Protein AF-A0A8H7FDC6-F1 (afdb_monomer_lite)

Radius of gyration: 37.86 Å; chains: 1; bounding box: 112×83×99 Å

Sequence (388 aa):
MSVPLLRQLASNRLQCSSSAICRARRWFVAQAATAVTDVPDVKPVTKKPRTRKSKTGEEKPKKVSKSKKLAQDTPRANPLEEAKATKYLEWVKETGAGPLNPDDLERYRPKHVPHNVDSEHYAKEYDKLVNKLCRSWLREQLWDFNVMFDYDPRPFHTKHQLAEFIVERRWNWPRLKDVERAKRERTEISERDGAELLQMSQDYNVHINVTREPLSLRVEGLLPSLKALAEHISAVKKSIVEDIIKVPGGQPVNGDLIQPISRLSGAHVENTTADGVGTEASRTTMLSYLPTSNDSHVTAALAPPKYSLYPFLSPRPLPWTMKTGGAFRIRRVAEWLGVDNQEDTLATGGLAEGKGKIIGIDKQERDLRESLFDKLPPLQGSRTVMAS

pLDDT: mean 72.57, std 21.14, range [32.41, 98.31]

Structure (mmCIF, N/CA/C/O backbone):
data_AF-A0A8H7FDC6-F1
#
_entry.id   AF-A0A8H7FDC6-F1
#
loop_
_atom_site.group_PDB
_atom_site.id
_atom_site.type_symbol
_atom_site.label_atom_id
_atom_site.label_alt_id
_atom_site.label_comp_id
_atom_site.label_asym_id
_atom_site.label_entity_id
_atom_site.label_seq_id
_atom_site.pdbx_PDB_ins_code
_atom_site.Cartn_x
_atom_site.Cartn_y
_atom_site.Cartn_z
_atom_site.occupancy
_atom_site.B_iso_or_equiv
_atom_site.auth_seq_id
_atom_site.auth_comp_id
_atom_site.auth_asym_id
_atom_site.auth_atom_id
_atom_site.pdbx_PDB_model_num
ATOM 1 N N . MET A 1 1 ? 66.063 -44.183 -14.270 1.00 38.62 1 MET A N 1
ATOM 2 C CA . MET A 1 1 ? 64.907 -44.851 -13.639 1.00 38.62 1 MET A CA 1
ATOM 3 C C . MET A 1 1 ? 63.675 -43.962 -13.873 1.00 38.62 1 MET A C 1
ATOM 5 O O . MET A 1 1 ? 63.363 -43.158 -13.017 1.00 38.62 1 MET A O 1
ATOM 9 N N . SER A 1 2 ? 63.143 -43.737 -15.080 1.00 36.41 2 SER A N 1
ATOM 10 C CA . SER A 1 2 ? 62.419 -44.609 -16.030 1.00 36.41 2 SER A CA 1
ATOM 11 C C . SER A 1 2 ? 61.157 -45.279 -15.467 1.00 36.41 2 SER A C 1
ATOM 13 O O . SER A 1 2 ? 61.261 -46.427 -15.060 1.00 36.41 2 SER A O 1
ATOM 15 N N . VAL A 1 3 ? 60.003 -44.589 -15.526 1.00 36.97 3 VAL A N 1
ATOM 16 C CA . VAL A 1 3 ? 58.685 -45.101 -15.993 1.00 36.97 3 VAL A CA 1
ATOM 17 C C . VAL A 1 3 ? 57.818 -43.898 -16.468 1.00 36.97 3 VAL A C 1
ATOM 19 O O . VAL A 1 3 ? 57.737 -42.915 -15.734 1.00 36.97 3 VAL A O 1
ATOM 22 N N . PRO A 1 4 ? 57.200 -43.934 -17.670 1.00 61.47 4 PRO A N 1
ATOM 23 C CA . PRO A 1 4 ? 56.242 -42.942 -18.198 1.00 61.47 4 PRO A CA 1
ATOM 24 C C . PRO A 1 4 ? 54.779 -43.451 -18.138 1.00 61.47 4 PRO A C 1
ATOM 26 O O . PRO A 1 4 ? 54.593 -44.615 -17.816 1.00 61.47 4 PRO A O 1
ATOM 29 N N . LEU A 1 5 ? 53.777 -42.606 -18.461 1.00 46.41 5 LEU A N 1
ATOM 30 C CA . LEU A 1 5 ? 52.367 -42.851 -18.914 1.00 46.41 5 LEU A CA 1
ATOM 31 C C . LEU A 1 5 ? 51.560 -41.561 -18.570 1.00 46.41 5 LEU A C 1
ATOM 33 O O . LEU A 1 5 ? 51.836 -40.955 -17.546 1.00 46.41 5 LEU A O 1
ATOM 37 N N . LEU A 1 6 ? 50.583 -41.008 -19.302 1.00 46.00 6 LEU A N 1
ATOM 38 C CA . LEU A 1 6 ? 49.748 -41.443 -20.422 1.00 46.00 6 LEU A CA 1
ATOM 39 C C . LEU A 1 6 ? 49.103 -40.186 -21.066 1.00 46.00 6 LEU A C 1
ATOM 41 O O . LEU A 1 6 ? 48.740 -39.238 -20.373 1.00 46.00 6 LEU A O 1
ATOM 45 N N . ARG A 1 7 ? 48.961 -40.194 -22.396 1.00 42.12 7 ARG A N 1
ATOM 46 C CA . ARG A 1 7 ? 48.176 -39.247 -23.213 1.00 42.12 7 ARG A CA 1
ATOM 47 C C . ARG A 1 7 ? 46.676 -39.605 -23.195 1.00 42.12 7 ARG A C 1
ATOM 49 O O . ARG A 1 7 ? 46.334 -40.745 -22.925 1.00 42.12 7 ARG A O 1
ATOM 56 N N . GLN A 1 8 ? 45.875 -38.658 -23.704 1.00 38.44 8 GLN A N 1
ATOM 57 C CA . GLN A 1 8 ? 44.521 -38.760 -24.294 1.00 38.44 8 GLN A CA 1
ATOM 58 C C . GLN A 1 8 ? 43.330 -38.422 -23.389 1.00 38.44 8 GLN A C 1
ATOM 60 O O . GLN A 1 8 ? 42.889 -39.225 -22.579 1.00 38.44 8 GLN A O 1
ATOM 65 N N . LEU A 1 9 ? 42.697 -37.282 -23.689 1.00 45.53 9 LEU A N 1
ATOM 66 C CA . LEU A 1 9 ? 41.245 -37.146 -23.608 1.00 45.53 9 LEU A CA 1
ATOM 67 C C . LEU A 1 9 ? 40.718 -36.644 -24.954 1.00 45.53 9 LEU A C 1
ATOM 69 O O . LEU A 1 9 ? 41.137 -35.609 -25.474 1.00 45.53 9 LEU A O 1
ATOM 73 N N . ALA A 1 10 ? 39.843 -37.464 -25.526 1.00 40.31 10 ALA A N 1
ATOM 74 C CA . ALA A 1 10 ? 39.120 -37.245 -26.761 1.00 40.31 10 ALA A CA 1
ATOM 75 C C . ALA A 1 10 ? 37.947 -36.279 -26.534 1.00 40.31 10 ALA A C 1
ATOM 77 O O . ALA A 1 10 ? 37.246 -36.347 -25.526 1.00 40.31 10 ALA A O 1
ATOM 78 N N . SER A 1 11 ? 37.730 -35.394 -27.505 1.00 41.75 11 SER A N 1
ATOM 79 C CA . SER A 1 11 ? 36.572 -34.508 -27.586 1.00 41.75 11 SER A CA 1
ATOM 80 C C . SER A 1 11 ? 35.411 -35.261 -28.242 1.00 41.75 11 SER A C 1
ATOM 82 O O . SER A 1 11 ? 35.425 -35.497 -29.449 1.00 41.75 11 SER A O 1
ATOM 84 N N . ASN A 1 12 ? 34.410 -35.643 -27.448 1.00 43.19 12 ASN A N 1
ATOM 85 C CA . ASN A 1 12 ? 33.144 -36.171 -27.950 1.00 43.19 12 ASN A CA 1
ATOM 86 C C . ASN A 1 12 ? 32.186 -35.010 -28.246 1.00 43.19 12 ASN A C 1
ATOM 88 O O . ASN A 1 12 ? 31.601 -34.415 -27.342 1.00 43.19 12 ASN A O 1
ATOM 92 N N . ARG A 1 13 ? 32.016 -34.708 -29.538 1.00 39.41 13 ARG A N 1
ATOM 93 C CA . ARG A 1 13 ? 30.858 -33.977 -30.062 1.00 39.41 13 ARG A CA 1
ATOM 94 C C . ARG A 1 13 ? 29.676 -34.942 -30.125 1.00 39.41 13 ARG A C 1
ATOM 96 O O . ARG A 1 13 ? 29.732 -35.909 -30.879 1.00 39.41 13 ARG A O 1
ATOM 103 N N . LEU A 1 14 ? 28.606 -34.655 -29.389 1.00 44.34 14 LEU A N 1
ATOM 104 C CA . LEU A 1 14 ? 27.306 -35.292 -29.593 1.00 44.34 14 LEU A CA 1
ATOM 105 C C . LEU A 1 14 ? 26.378 -34.332 -30.338 1.00 44.34 14 LEU A C 1
ATOM 107 O O . LEU A 1 14 ? 26.116 -33.212 -29.903 1.00 44.34 14 LEU A O 1
ATOM 111 N N . GLN A 1 15 ? 25.921 -34.806 -31.492 1.00 41.25 15 GLN A N 1
ATOM 112 C CA . GLN A 1 15 ? 24.782 -34.302 -32.242 1.00 41.25 15 GLN A CA 1
ATOM 113 C C . GLN A 1 15 ? 23.492 -34.841 -31.597 1.00 41.25 15 GLN A C 1
ATOM 115 O O . GLN A 1 15 ? 23.377 -36.045 -31.401 1.00 41.25 15 GLN A O 1
ATOM 120 N N . CYS A 1 16 ? 22.509 -33.976 -31.354 1.00 35.16 16 CYS A N 1
ATOM 121 C CA . CYS A 1 16 ? 21.082 -34.325 -31.266 1.00 35.16 16 CYS A CA 1
ATOM 122 C C . CYS A 1 16 ? 20.379 -33.343 -32.213 1.00 35.16 16 CYS A C 1
ATOM 124 O O . CYS A 1 16 ? 20.406 -32.140 -31.977 1.00 35.16 16 CYS A O 1
ATOM 126 N N . SER A 1 17 ? 20.026 -33.706 -33.446 1.00 41.81 17 SER A N 1
ATOM 127 C CA . SER A 1 17 ? 18.893 -34.536 -33.886 1.00 41.81 17 SER A CA 1
ATOM 128 C C . SER A 1 17 ? 17.527 -34.084 -33.348 1.00 41.81 17 SER A C 1
ATOM 130 O O . SER A 1 17 ? 17.110 -34.458 -32.259 1.00 41.81 17 SER A O 1
ATOM 132 N N . SER A 1 18 ? 16.848 -33.304 -34.195 1.00 40.12 18 SER A N 1
ATOM 133 C CA . SER A 1 18 ? 15.428 -33.408 -34.565 1.00 40.12 18 SER A CA 1
ATOM 134 C C . SER A 1 18 ? 14.372 -33.585 -33.467 1.00 40.12 18 SER A C 1
ATOM 136 O O . SER A 1 18 ? 14.260 -34.642 -32.857 1.00 40.12 18 SER A O 1
ATOM 138 N N . SER A 1 19 ? 13.396 -32.677 -33.441 1.00 42.94 19 SER A N 1
ATOM 139 C CA . SER A 1 19 ? 12.055 -33.025 -33.944 1.00 42.94 19 SER A CA 1
ATOM 140 C C . SER A 1 19 ? 11.129 -31.810 -34.008 1.00 42.94 19 SER A C 1
ATOM 142 O O . SER A 1 19 ? 10.933 -31.067 -33.051 1.00 42.94 19 SER A O 1
ATOM 144 N N . ALA A 1 20 ? 10.551 -31.629 -35.191 1.00 43.03 20 ALA A N 1
ATOM 145 C CA . ALA A 1 20 ? 9.378 -30.813 -35.421 1.00 43.03 20 ALA A CA 1
ATOM 146 C C . ALA A 1 20 ? 8.148 -31.508 -34.816 1.00 43.03 20 ALA A C 1
ATOM 148 O O . ALA A 1 20 ? 7.934 -32.691 -35.075 1.00 43.03 20 ALA A O 1
ATOM 149 N N . ILE A 1 21 ? 7.311 -30.771 -34.080 1.00 46.88 21 ILE A N 1
ATOM 150 C CA . ILE A 1 21 ? 5.932 -31.177 -33.777 1.00 46.88 21 ILE A CA 1
ATOM 151 C C . ILE A 1 21 ? 4.982 -30.011 -34.060 1.00 46.88 21 ILE A C 1
ATOM 153 O O . ILE A 1 21 ? 5.269 -28.836 -33.842 1.00 46.88 21 ILE A O 1
ATOM 157 N N . CYS A 1 22 ? 3.858 -30.403 -34.643 1.00 38.50 22 CYS A N 1
ATOM 158 C CA . CYS A 1 22 ? 2.869 -29.624 -35.349 1.00 38.50 22 CYS A CA 1
ATOM 159 C C . CYS A 1 22 ? 1.991 -28.702 -34.486 1.00 38.50 22 CYS A C 1
ATOM 161 O O . CYS A 1 22 ? 1.610 -29.009 -33.364 1.00 38.50 22 CYS A O 1
ATOM 163 N N . ARG A 1 23 ? 1.583 -27.610 -35.143 1.00 42.88 23 ARG A N 1
ATOM 164 C CA . ARG A 1 23 ? 0.266 -26.943 -35.151 1.00 42.88 23 ARG A CA 1
ATOM 165 C C . ARG A 1 23 ? -0.819 -27.492 -34.203 1.00 42.88 23 ARG A C 1
ATOM 167 O O . ARG A 1 23 ? -1.322 -28.586 -34.420 1.00 42.88 23 ARG A O 1
ATOM 174 N N . ALA A 1 24 ? -1.385 -26.597 -33.389 1.00 39.34 24 ALA A N 1
ATOM 175 C CA . ALA A 1 24 ? -2.839 -26.487 -33.221 1.00 39.34 24 ALA A CA 1
ATOM 176 C C . ALA A 1 24 ? -3.232 -25.068 -32.764 1.00 39.34 24 ALA A C 1
ATOM 178 O O . ALA A 1 24 ? -3.108 -24.705 -31.597 1.00 39.34 24 ALA A O 1
ATOM 179 N N . ARG A 1 25 ? -3.731 -24.254 -33.703 1.00 41.62 25 ARG A N 1
ATOM 180 C CA . ARG A 1 25 ? -4.499 -23.036 -33.406 1.00 41.62 25 ARG A CA 1
ATOM 181 C C . ARG A 1 25 ? -5.902 -23.471 -32.978 1.00 41.62 25 ARG A C 1
ATOM 183 O O . ARG A 1 25 ? -6.643 -23.982 -33.812 1.00 41.62 25 ARG A O 1
ATOM 190 N N . ARG A 1 26 ? -6.285 -23.254 -31.718 1.00 41.09 26 ARG A N 1
ATOM 191 C CA . ARG A 1 26 ? -7.684 -23.364 -31.277 1.00 41.09 26 ARG A CA 1
ATOM 192 C C . ARG A 1 26 ? -8.305 -21.974 -31.203 1.00 41.09 26 ARG A C 1
ATOM 194 O O . ARG A 1 26 ? -7.875 -21.132 -30.423 1.00 41.09 26 ARG A O 1
ATOM 201 N N . TRP A 1 27 ? -9.298 -21.758 -32.056 1.00 38.66 27 TRP A N 1
ATOM 202 C CA . TRP A 1 27 ? -10.245 -20.656 -31.980 1.00 38.66 27 TRP A CA 1
ATOM 203 C C . TRP A 1 27 ? -11.218 -20.940 -30.832 1.00 38.66 27 TRP A C 1
ATOM 205 O O . TRP A 1 27 ? -11.807 -22.018 -30.794 1.00 38.66 27 TRP A O 1
ATOM 215 N N . PHE A 1 28 ? -11.401 -19.991 -29.914 1.00 41.31 28 PHE A N 1
ATOM 216 C CA . PHE A 1 28 ? -12.545 -20.002 -29.005 1.00 41.31 28 PHE A CA 1
ATOM 217 C C . PHE A 1 28 ? -13.664 -19.173 -29.634 1.00 41.31 28 PHE A C 1
ATOM 219 O O . PHE A 1 28 ? -13.563 -17.954 -29.755 1.00 41.31 28 PHE A O 1
ATOM 226 N N . VAL A 1 29 ? -14.714 -19.871 -30.061 1.00 40.78 29 VAL A N 1
ATOM 227 C CA . VAL A 1 29 ? -16.015 -19.299 -30.403 1.00 40.78 29 VAL A CA 1
ATOM 228 C C . VAL A 1 29 ? -16.818 -19.192 -29.110 1.00 40.78 29 VAL A C 1
ATOM 230 O O . VAL A 1 29 ? -16.935 -20.159 -28.360 1.00 40.78 29 VAL A O 1
ATOM 233 N N . ALA A 1 30 ? -17.342 -17.998 -28.850 1.00 38.94 30 ALA A N 1
ATOM 234 C CA . ALA A 1 30 ? -18.272 -17.722 -27.770 1.00 38.94 30 ALA A CA 1
ATOM 235 C C . ALA A 1 30 ? -19.605 -18.447 -28.011 1.00 38.94 30 ALA A C 1
ATOM 237 O O . ALA A 1 30 ? -20.181 -18.340 -29.093 1.00 38.94 30 ALA A O 1
ATOM 238 N N . GLN A 1 31 ? -20.125 -19.127 -26.990 1.00 40.34 31 GLN A N 1
ATOM 239 C CA . GLN A 1 31 ? -21.550 -19.430 -26.892 1.00 40.34 31 GLN A CA 1
ATOM 240 C C . GLN A 1 31 ? -22.100 -18.748 -25.645 1.00 40.34 31 GLN A C 1
ATOM 242 O O . GLN A 1 31 ? -21.726 -19.065 -24.518 1.00 40.34 31 GLN A O 1
ATOM 247 N N . ALA A 1 32 ? -22.967 -17.769 -25.888 1.00 36.41 32 ALA A N 1
ATOM 248 C CA . ALA A 1 32 ? -23.872 -17.206 -24.908 1.00 36.41 32 ALA A CA 1
ATOM 249 C C . ALA A 1 32 ? -25.066 -18.160 -24.772 1.00 36.41 32 ALA A C 1
ATOM 251 O O . ALA A 1 32 ? -25.730 -18.453 -25.765 1.00 36.41 32 ALA A O 1
ATOM 252 N N . ALA A 1 33 ? -25.333 -18.636 -23.558 1.00 40.81 33 ALA A N 1
ATOM 253 C CA . ALA A 1 33 ? -26.567 -19.329 -23.223 1.00 40.81 33 ALA A CA 1
ATOM 254 C C . ALA A 1 33 ? -27.454 -18.371 -22.422 1.00 40.81 33 ALA A C 1
ATOM 256 O O . ALA A 1 33 ? -27.129 -17.967 -21.307 1.00 40.81 33 ALA A O 1
ATOM 257 N N . THR A 1 34 ? -28.563 -17.981 -23.039 1.00 36.47 34 THR A N 1
ATOM 258 C CA . THR A 1 34 ? -29.693 -17.288 -22.425 1.00 36.47 34 THR A CA 1
ATOM 259 C C . THR A 1 34 ? -30.493 -18.276 -21.585 1.00 36.47 34 THR A C 1
ATOM 261 O O . THR A 1 34 ? -31.054 -19.222 -22.134 1.00 36.47 34 THR A O 1
ATOM 264 N N . ALA A 1 35 ? -30.575 -18.046 -20.276 1.00 39.62 35 ALA A N 1
ATOM 265 C CA . ALA A 1 35 ? -31.561 -18.684 -19.413 1.00 39.62 35 ALA A CA 1
ATOM 266 C C . ALA A 1 35 ? -32.671 -17.670 -19.112 1.00 39.62 35 ALA A C 1
ATOM 268 O O . ALA A 1 35 ? -32.457 -16.665 -18.435 1.00 39.62 35 ALA A O 1
ATOM 269 N N . VAL A 1 36 ? -33.832 -17.940 -19.702 1.00 39.50 36 VAL A N 1
ATOM 270 C CA . VAL A 1 36 ? -35.121 -17.300 -19.451 1.00 39.50 36 VAL A CA 1
ATOM 271 C C . VAL A 1 36 ? -35.717 -17.957 -18.209 1.00 39.50 36 VAL A C 1
ATOM 273 O O . VAL A 1 36 ? -35.846 -19.178 -18.169 1.00 39.50 36 VAL A O 1
ATOM 276 N N . THR A 1 37 ? -36.091 -17.162 -17.212 1.00 45.50 37 THR A N 1
ATOM 277 C CA . THR A 1 37 ? -37.005 -17.587 -16.146 1.00 45.50 37 THR A CA 1
ATOM 278 C C . THR A 1 37 ? -38.062 -16.510 -15.961 1.00 45.50 37 THR A C 1
ATOM 280 O O . THR A 1 37 ? -37.760 -15.408 -15.503 1.00 45.50 37 THR A O 1
ATOM 283 N N . ASP A 1 38 ? -39.282 -16.859 -16.359 1.00 41.47 38 ASP A N 1
ATOM 284 C CA . ASP A 1 38 ? -40.526 -16.125 -16.156 1.00 41.47 38 ASP A CA 1
ATOM 285 C C . ASP A 1 38 ? -40.935 -16.123 -14.676 1.00 41.47 38 ASP A C 1
ATOM 287 O O . ASP A 1 38 ? -41.024 -17.187 -14.064 1.00 41.47 38 ASP A O 1
ATOM 291 N N . VAL A 1 39 ? -41.256 -14.948 -14.123 1.00 48.75 39 VAL A N 1
ATOM 292 C CA . VAL A 1 39 ? -42.071 -14.777 -12.900 1.00 48.75 39 VAL A CA 1
ATOM 293 C C . VAL A 1 39 ? -42.899 -13.482 -13.044 1.00 48.75 39 VAL A C 1
ATOM 295 O O . VAL A 1 39 ? -42.366 -12.490 -13.549 1.00 48.75 39 VAL A O 1
ATOM 298 N N . PRO A 1 40 ? -44.194 -13.468 -12.655 1.00 56.22 40 PRO A N 1
ATOM 299 C CA . PRO A 1 40 ? -45.147 -12.452 -13.097 1.00 56.22 40 PRO A CA 1
ATOM 300 C C . PRO A 1 40 ? -45.202 -11.153 -12.272 1.00 56.22 40 PRO A C 1
ATOM 302 O O . PRO A 1 40 ? -45.077 -11.130 -11.051 1.00 56.22 40 PRO A O 1
ATOM 305 N N . ASP A 1 41 ? -45.456 -10.093 -13.042 1.00 41.56 41 ASP A N 1
ATOM 306 C CA . ASP A 1 41 ? -46.206 -8.844 -12.836 1.00 41.56 41 ASP A CA 1
ATOM 307 C C . ASP A 1 41 ? -46.787 -8.528 -11.436 1.00 41.56 41 ASP A C 1
ATOM 309 O O . ASP A 1 41 ? -47.818 -9.064 -11.035 1.00 41.56 41 ASP A O 1
ATOM 313 N N . VAL A 1 42 ? -46.202 -7.525 -10.763 1.00 46.41 42 VAL A N 1
ATOM 314 C CA . VAL A 1 42 ? -46.899 -6.651 -9.800 1.00 46.41 42 VAL A CA 1
ATOM 315 C C . VAL A 1 42 ? -46.401 -5.208 -9.977 1.00 46.41 42 VAL A C 1
ATOM 317 O O . VAL A 1 42 ? -45.261 -4.873 -9.658 1.00 46.41 42 VAL A O 1
ATOM 320 N N . LYS A 1 43 ? -47.278 -4.329 -10.475 1.00 54.69 43 LYS A N 1
ATOM 321 C CA . LYS A 1 43 ? -47.096 -2.863 -10.502 1.00 54.69 43 LYS A CA 1
ATOM 322 C C . LYS A 1 43 ? -47.318 -2.278 -9.099 1.00 54.69 43 LYS A C 1
ATOM 324 O O . LYS A 1 43 ? -48.208 -2.740 -8.388 1.00 54.69 43 LYS A O 1
ATOM 329 N N . PRO A 1 44 ? -46.651 -1.160 -8.755 1.00 53.25 44 PRO A N 1
ATOM 330 C CA . PRO A 1 44 ? -47.452 0.060 -8.716 1.00 53.25 44 PRO A CA 1
ATOM 331 C C . PRO A 1 44 ? -46.778 1.309 -9.297 1.00 53.25 44 PRO A C 1
ATOM 333 O O . PRO A 1 44 ? -45.574 1.547 -9.248 1.00 53.25 44 PRO A O 1
ATOM 336 N N . VAL A 1 45 ? -47.668 2.131 -9.838 1.00 51.66 45 VAL A N 1
ATOM 337 C CA . VAL A 1 45 ? -47.495 3.469 -10.389 1.00 51.66 45 VAL A CA 1
ATOM 338 C C . VAL A 1 45 ? -47.089 4.456 -9.294 1.00 51.66 45 VAL A C 1
ATOM 340 O O . VAL A 1 45 ? -47.865 4.680 -8.376 1.00 51.66 45 VAL A O 1
ATOM 343 N N . THR A 1 46 ? -45.970 5.165 -9.462 1.00 45.91 46 THR A N 1
ATOM 344 C CA . THR A 1 46 ? -45.867 6.579 -9.056 1.00 45.91 46 THR A CA 1
ATOM 345 C C . THR A 1 46 ? -44.973 7.347 -10.032 1.00 45.91 46 THR A C 1
ATOM 347 O O . THR A 1 46 ? -43.798 7.057 -10.236 1.00 45.91 46 THR A O 1
ATOM 350 N N . LYS A 1 47 ? -45.580 8.335 -10.693 1.00 52.22 47 LYS A N 1
ATOM 351 C CA . LYS A 1 47 ? -44.937 9.277 -11.611 1.00 52.22 47 LYS A CA 1
ATOM 352 C C . LYS A 1 47 ? -44.288 10.395 -10.790 1.00 52.22 47 LYS A C 1
ATOM 354 O O . LYS A 1 47 ? -44.971 11.009 -9.974 1.00 52.22 47 LYS A O 1
ATOM 359 N N . LYS A 1 48 ? -43.023 10.733 -11.066 1.00 46.66 48 LYS A N 1
ATOM 360 C CA . LYS A 1 48 ? -42.445 12.047 -10.731 1.00 46.66 48 LYS A CA 1
ATOM 361 C C . LYS A 1 48 ? -41.693 12.646 -11.929 1.00 46.66 48 LYS A C 1
ATOM 363 O O . LYS A 1 48 ? -41.123 11.901 -12.728 1.00 46.66 48 LYS A O 1
ATOM 368 N N . PRO A 1 49 ? -41.751 13.979 -12.097 1.00 49.44 49 PRO A N 1
ATOM 369 C CA . PRO A 1 49 ? -41.404 14.660 -13.337 1.00 49.44 49 PRO A CA 1
ATOM 370 C C . PRO A 1 49 ? -39.893 14.853 -13.483 1.00 49.44 49 PRO A C 1
ATOM 372 O O . PRO A 1 49 ? -39.197 15.277 -12.564 1.00 49.44 49 PRO A O 1
ATOM 375 N N . ARG A 1 50 ? -39.395 14.577 -14.688 1.00 41.84 50 ARG A N 1
ATOM 376 C CA . ARG A 1 50 ? -38.007 14.803 -15.087 1.00 41.84 50 ARG A CA 1
ATOM 377 C C . ARG A 1 50 ? -37.827 16.289 -15.407 1.00 41.84 50 ARG A C 1
ATOM 379 O O . ARG A 1 50 ? -38.274 16.767 -16.449 1.00 41.84 50 ARG A O 1
ATOM 386 N N . THR A 1 51 ? -37.189 17.021 -14.503 1.00 44.00 51 THR A N 1
ATOM 387 C CA . THR A 1 51 ? -36.779 18.413 -14.694 1.00 44.00 51 THR A CA 1
ATOM 388 C C . THR A 1 51 ? -35.723 18.507 -15.798 1.00 44.00 51 THR A C 1
ATOM 390 O O . THR A 1 51 ? -34.643 17.919 -15.733 1.00 44.00 51 THR A O 1
ATOM 393 N N . ARG A 1 52 ? -36.067 19.247 -16.857 1.00 50.34 52 ARG A N 1
ATOM 394 C CA . ARG A 1 52 ? -35.159 19.684 -17.922 1.00 50.34 52 ARG A CA 1
ATOM 395 C C . ARG A 1 52 ? -34.113 20.621 -17.317 1.00 50.34 52 ARG A C 1
ATOM 397 O O . ARG A 1 52 ? -34.458 21.726 -16.911 1.00 50.34 52 ARG A O 1
ATOM 404 N N . LYS A 1 53 ? -32.844 20.208 -17.291 1.00 49.16 53 LYS A N 1
ATOM 405 C CA . LYS A 1 53 ? -31.727 21.128 -17.054 1.00 49.16 53 LYS A CA 1
ATOM 406 C C . LYS A 1 53 ? -31.330 21.756 -18.389 1.00 49.16 53 LYS A C 1
ATOM 408 O O . LYS A 1 53 ? -30.905 21.070 -19.318 1.00 49.16 53 LYS A O 1
ATOM 413 N N . SER A 1 54 ? -31.573 23.056 -18.463 1.00 44.97 54 SER A N 1
ATOM 414 C CA . SER A 1 54 ? -31.173 23.994 -19.501 1.00 44.97 54 SER A CA 1
ATOM 415 C C . SER A 1 54 ? -29.674 23.893 -19.778 1.00 44.97 54 SER A C 1
ATOM 417 O O . SER A 1 54 ? -28.840 23.958 -18.879 1.00 44.97 54 SER A O 1
ATOM 419 N N . LYS A 1 55 ? -29.353 23.702 -21.056 1.00 43.72 55 LYS A N 1
ATOM 420 C CA . LYS A 1 55 ? -28.001 23.679 -21.600 1.00 43.72 55 LYS A CA 1
ATOM 421 C C . LYS A 1 55 ? -27.683 25.114 -22.018 1.00 43.72 55 LYS A C 1
ATOM 423 O O . LYS A 1 55 ? -28.155 25.563 -23.059 1.00 43.72 55 LYS A O 1
ATOM 428 N N . THR A 1 56 ? -26.980 25.843 -21.160 1.00 44.47 56 THR A N 1
ATOM 429 C CA . THR A 1 56 ? -26.482 27.190 -21.456 1.00 44.47 56 THR A CA 1
ATOM 430 C C . THR A 1 56 ? -25.406 27.076 -22.530 1.00 44.47 56 THR A C 1
ATOM 432 O O . THR A 1 56 ? -24.532 26.212 -22.453 1.00 44.47 56 THR A O 1
ATOM 435 N N . GLY A 1 57 ? -25.565 27.872 -23.583 1.00 46.31 57 GLY A N 1
ATOM 436 C CA . GLY A 1 57 ? -24.739 27.842 -24.776 1.00 46.31 57 GLY A CA 1
ATOM 437 C C . GLY A 1 57 ? -23.354 28.422 -24.537 1.00 46.31 57 GLY A C 1
ATOM 438 O O . GLY A 1 57 ? -23.205 29.447 -23.883 1.00 46.31 57 GLY A O 1
ATOM 439 N N . GLU A 1 58 ? -22.368 27.773 -25.142 1.00 47.59 58 GLU A N 1
ATOM 440 C CA . GLU A 1 58 ? -21.087 28.381 -25.460 1.00 47.59 58 GLU A CA 1
ATOM 441 C C . GLU A 1 58 ? -20.779 28.017 -26.917 1.00 47.59 58 GLU A C 1
ATOM 443 O O . GLU A 1 58 ? -20.832 26.850 -27.331 1.00 47.59 58 GLU A O 1
ATOM 448 N N . GLU A 1 59 ? -20.626 29.062 -27.721 1.00 45.50 59 GLU A N 1
ATOM 449 C CA . GLU A 1 59 ? -20.570 29.044 -29.174 1.00 45.50 59 GLU A CA 1
ATOM 450 C C . GLU A 1 59 ? -19.330 28.301 -29.682 1.00 45.50 59 GLU A C 1
ATOM 452 O O . GLU A 1 59 ? -18.191 28.659 -29.394 1.00 45.50 59 GLU A O 1
ATOM 457 N N . LYS A 1 60 ? -19.545 27.274 -30.511 1.00 54.06 60 LYS A N 1
ATOM 458 C CA . LYS A 1 60 ? -18.486 26.690 -31.342 1.00 54.06 60 LYS A CA 1
ATOM 459 C C . LYS A 1 60 ? -18.434 27.425 -32.685 1.00 54.06 60 LYS A C 1
ATOM 461 O O . LYS A 1 60 ? -19.463 27.477 -33.365 1.00 54.06 60 LYS A O 1
ATOM 466 N N . PRO A 1 61 ? -17.267 27.925 -33.131 1.00 53.22 61 PRO A N 1
ATOM 467 C CA . PRO A 1 61 ? -17.151 28.552 -34.439 1.00 53.22 61 PRO A CA 1
ATOM 468 C C . PRO A 1 61 ? -17.332 27.525 -35.568 1.00 53.22 61 PRO A C 1
ATOM 470 O O . PRO A 1 61 ? -16.764 26.429 -35.567 1.00 53.22 61 PRO A O 1
ATOM 473 N N . LYS A 1 62 ? -18.168 27.913 -36.536 1.00 49.12 62 LYS A N 1
ATOM 474 C CA . LYS A 1 62 ? -18.527 27.178 -37.754 1.00 49.12 62 LYS A CA 1
ATOM 475 C C . LYS A 1 62 ? -17.281 26.841 -38.581 1.00 49.12 62 LYS A C 1
ATOM 477 O O . LYS A 1 62 ? -16.570 27.723 -39.054 1.00 49.12 62 LYS A O 1
ATOM 482 N N . LYS A 1 63 ? -17.066 25.545 -38.812 1.00 51.81 63 LYS A N 1
ATOM 483 C CA . LYS A 1 63 ? -16.034 25.006 -39.704 1.00 51.81 63 LYS A CA 1
ATOM 484 C C . LYS A 1 63 ? -16.497 25.190 -41.155 1.00 51.81 63 LYS A C 1
ATOM 486 O O . LYS A 1 63 ? -17.371 24.468 -41.627 1.00 51.81 63 LYS A O 1
ATOM 491 N N . VAL A 1 64 ? -15.944 26.194 -41.833 1.00 52.91 64 VAL A N 1
ATOM 492 C CA . VAL A 1 64 ? -16.199 26.486 -43.250 1.00 52.91 64 VAL A CA 1
ATOM 493 C C . VAL A 1 64 ? -15.622 25.363 -44.111 1.00 52.91 64 VAL A C 1
ATOM 495 O O . VAL A 1 64 ? -14.415 25.131 -44.146 1.00 52.91 64 VAL A O 1
ATOM 498 N N . SER A 1 65 ? -16.511 24.662 -44.807 1.00 56.78 65 SER A N 1
ATOM 499 C CA . SER A 1 65 ? -16.217 23.703 -45.865 1.00 56.78 65 SER A CA 1
ATOM 500 C C . SER A 1 65 ? -15.640 24.429 -47.083 1.00 56.78 65 SER A C 1
ATOM 502 O O . SER A 1 65 ? -16.365 25.145 -47.776 1.00 56.78 65 SER A O 1
ATOM 504 N N . LYS A 1 66 ? -14.346 24.243 -47.364 1.00 54.38 66 LYS A N 1
ATOM 50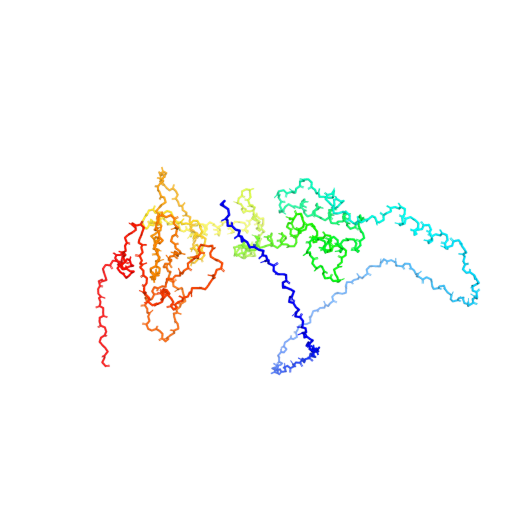5 C CA . LYS A 1 66 ? -13.696 24.781 -48.566 1.00 54.38 66 LYS A CA 1
ATOM 506 C C . LYS A 1 66 ? -13.492 23.675 -49.605 1.00 54.38 66 LYS A C 1
ATOM 508 O O . LYS A 1 66 ? -12.622 22.824 -49.479 1.00 54.38 66 LYS A O 1
ATOM 513 N N . SER A 1 67 ? -14.397 23.697 -50.580 1.00 47.94 67 SER A N 1
ATOM 514 C CA . SER A 1 67 ? -14.239 23.381 -52.006 1.00 47.94 67 SER A CA 1
ATOM 515 C C . SER A 1 67 ? -13.055 22.509 -52.456 1.00 47.94 67 SER A C 1
ATOM 517 O O . SER A 1 67 ? -11.913 22.955 -52.560 1.00 47.94 67 SER A O 1
ATOM 519 N N . LYS A 1 68 ? -13.438 21.313 -52.902 1.00 56.94 68 LYS A N 1
ATOM 520 C CA . LYS A 1 68 ? -12.916 20.525 -54.027 1.00 56.94 68 LYS A CA 1
ATOM 521 C C . LYS A 1 68 ? -12.336 21.416 -55.158 1.00 56.94 68 LYS A C 1
ATOM 523 O O . LYS A 1 68 ? -13.086 22.130 -55.817 1.00 56.94 68 LYS A O 1
ATOM 528 N N . LYS A 1 69 ? -11.022 21.343 -55.397 1.00 49.34 69 LYS A N 1
ATOM 529 C CA . LYS A 1 69 ? -10.327 21.746 -56.640 1.00 49.34 69 LYS A CA 1
ATOM 530 C C . LYS A 1 69 ? -9.424 20.569 -57.018 1.00 49.34 69 LYS A C 1
ATOM 532 O O . LYS A 1 69 ? -8.614 20.148 -56.205 1.00 49.34 69 LYS A O 1
ATOM 537 N N . LEU A 1 70 ? -9.871 19.794 -58.001 1.00 51.41 70 LEU A N 1
ATOM 538 C CA . LEU A 1 70 ? -9.317 19.718 -59.357 1.00 51.41 70 LEU A CA 1
ATOM 539 C C . LEU A 1 70 ? -7.890 19.167 -59.390 1.00 51.41 70 LEU A C 1
ATOM 541 O O . LEU A 1 70 ? -6.951 19.800 -58.921 1.00 51.41 70 LEU A O 1
ATOM 545 N N . ALA A 1 71 ? -7.793 17.981 -59.988 1.00 55.75 71 ALA A N 1
ATOM 546 C CA . ALA A 1 71 ? -6.570 17.346 -60.424 1.00 55.75 71 ALA A CA 1
ATOM 547 C C . ALA A 1 71 ? -5.701 18.338 -61.207 1.00 55.75 71 ALA A C 1
ATOM 549 O O . ALA A 1 71 ? -6.120 18.871 -62.235 1.00 55.75 71 ALA A O 1
ATOM 550 N N . GLN A 1 72 ? -4.493 18.556 -60.706 1.00 45.94 72 GLN A N 1
ATOM 551 C CA . GLN A 1 72 ? -3.364 19.015 -61.490 1.00 45.94 72 GLN A CA 1
ATOM 552 C C . GLN A 1 72 ? -2.223 18.043 -61.222 1.00 45.94 72 GLN A C 1
ATOM 554 O O . GLN A 1 72 ? -1.818 17.849 -60.077 1.00 45.94 72 GLN A O 1
ATOM 559 N N . ASP A 1 73 ? -1.781 17.416 -62.306 1.00 59.28 73 ASP A N 1
ATOM 560 C CA . ASP A 1 73 ? -0.455 16.844 -62.493 1.00 59.28 73 ASP A CA 1
ATOM 561 C C . ASP A 1 73 ? 0.596 17.622 -61.688 1.00 59.28 73 ASP A C 1
ATOM 563 O O . ASP A 1 73 ? 0.852 18.797 -61.966 1.00 59.28 73 ASP A O 1
ATOM 567 N N . THR A 1 74 ? 1.207 16.983 -60.689 1.00 52.38 74 THR A N 1
ATOM 568 C CA . THR A 1 74 ? 2.431 17.500 -60.070 1.00 52.38 74 THR A CA 1
ATOM 569 C C . THR A 1 74 ? 3.640 16.805 -60.685 1.00 52.38 74 THR A C 1
ATOM 571 O O . THR A 1 74 ? 3.822 15.603 -60.474 1.00 52.38 74 THR A O 1
ATOM 574 N N . PRO A 1 75 ? 4.483 17.547 -61.417 1.00 56.91 75 PRO A N 1
ATOM 575 C CA . PRO A 1 75 ? 5.759 17.072 -61.912 1.00 56.91 75 PRO A CA 1
ATOM 576 C C . PRO A 1 75 ? 6.821 17.091 -60.805 1.00 56.91 75 PRO A C 1
ATOM 578 O O . PRO A 1 75 ? 6.845 17.990 -59.971 1.00 56.91 75 PRO A O 1
ATOM 581 N N . ARG A 1 76 ? 7.750 16.134 -60.917 1.00 51.66 76 ARG A N 1
ATOM 582 C CA . ARG A 1 76 ? 9.129 16.123 -60.392 1.00 51.66 76 ARG A CA 1
ATOM 583 C C . ARG A 1 76 ? 9.299 16.242 -58.872 1.00 51.66 76 ARG A C 1
ATOM 585 O O . ARG A 1 76 ? 9.166 17.305 -58.280 1.00 51.66 76 ARG A O 1
ATOM 592 N N . ALA A 1 77 ? 9.745 15.128 -58.289 1.00 54.31 77 ALA A N 1
ATOM 593 C CA . ALA A 1 77 ? 10.439 15.086 -57.009 1.00 54.31 77 ALA A CA 1
ATOM 594 C C . ALA A 1 77 ? 11.455 16.239 -56.918 1.00 54.31 77 ALA A C 1
ATOM 596 O O . ALA A 1 77 ? 12.318 16.385 -57.785 1.00 54.31 77 ALA A O 1
ATOM 597 N N . ASN A 1 78 ? 11.309 17.079 -55.893 1.00 57.56 78 ASN A N 1
ATOM 598 C CA . ASN A 1 78 ? 12.250 18.147 -55.592 1.00 57.56 78 ASN A CA 1
ATOM 599 C C . ASN A 1 78 ? 13.595 17.515 -55.184 1.00 57.56 78 ASN A C 1
ATOM 601 O O . ASN A 1 78 ? 13.650 16.883 -54.127 1.00 57.56 78 ASN A O 1
ATOM 605 N N . PRO A 1 79 ? 14.699 17.750 -55.918 1.00 60.12 79 PRO A N 1
ATOM 606 C CA . PRO A 1 79 ? 16.032 17.244 -55.557 1.00 60.12 79 PRO A CA 1
ATOM 607 C C . PRO A 1 79 ? 16.529 17.744 -54.185 1.00 60.12 79 PRO A C 1
ATOM 609 O O . PRO A 1 79 ? 17.483 17.222 -53.620 1.00 60.12 79 PRO A O 1
ATOM 612 N N . LEU A 1 80 ? 15.879 18.770 -53.621 1.00 57.69 80 LEU A N 1
ATOM 613 C CA . LEU A 1 80 ? 16.173 19.303 -52.289 1.00 57.69 80 LEU A CA 1
ATOM 614 C C . LEU A 1 80 ? 15.604 18.471 -51.127 1.00 57.69 80 LEU A C 1
ATOM 616 O O . LEU A 1 80 ? 16.048 18.659 -49.993 1.00 57.69 80 LEU A O 1
ATOM 620 N N . GLU A 1 81 ? 14.639 17.575 -51.356 1.00 58.81 81 GLU A N 1
ATOM 621 C CA . GLU A 1 81 ? 14.151 16.678 -50.293 1.00 58.81 81 GLU A CA 1
ATOM 622 C C . GLU A 1 81 ? 15.077 15.476 -50.092 1.00 58.81 81 GLU A C 1
ATOM 624 O O . GLU A 1 81 ? 15.312 15.069 -48.952 1.00 58.81 81 GLU A O 1
ATOM 629 N N . GLU A 1 82 ? 15.711 15.001 -51.167 1.00 64.81 82 GLU A N 1
ATOM 630 C CA . GLU A 1 82 ? 16.776 13.996 -51.095 1.00 64.81 82 GLU A CA 1
ATOM 631 C C . GLU A 1 82 ? 17.947 14.501 -50.244 1.00 64.81 82 GLU A C 1
ATOM 633 O O . GLU A 1 82 ? 18.439 13.764 -49.394 1.00 64.81 82 GLU A O 1
ATOM 638 N N . ALA A 1 83 ? 18.293 15.791 -50.342 1.00 72.56 83 ALA A N 1
ATOM 639 C CA . ALA A 1 83 ? 19.334 16.411 -49.520 1.00 72.56 83 ALA A CA 1
ATOM 640 C C . ALA A 1 83 ? 19.002 16.459 -48.015 1.00 72.56 83 ALA A C 1
ATOM 642 O O . ALA A 1 83 ? 19.908 16.502 -47.188 1.00 72.56 83 ALA A O 1
ATOM 643 N N . LYS A 1 84 ? 17.721 16.462 -47.619 1.00 76.50 84 LYS A N 1
ATOM 644 C CA . LYS A 1 84 ? 17.338 16.402 -46.195 1.00 76.50 84 LYS A CA 1
ATOM 645 C C . LYS A 1 84 ? 17.372 14.971 -45.668 1.00 76.50 84 LYS A C 1
ATOM 647 O O . LYS A 1 84 ? 17.796 14.759 -44.534 1.00 76.50 84 LYS A O 1
ATOM 652 N N . ALA A 1 85 ? 16.948 14.007 -46.484 1.00 75.69 85 ALA A N 1
ATOM 653 C CA . ALA A 1 85 ? 16.993 12.591 -46.136 1.00 75.69 85 ALA A CA 1
ATOM 654 C C . ALA A 1 85 ? 18.439 12.078 -46.036 1.00 75.69 85 ALA A C 1
ATOM 656 O O . ALA A 1 85 ? 18.772 11.397 -45.067 1.00 75.69 85 ALA A O 1
ATOM 657 N N . THR A 1 86 ? 19.320 12.460 -46.968 1.00 82.12 86 THR A N 1
ATOM 658 C CA . THR A 1 86 ? 20.751 12.126 -46.895 1.00 82.12 86 THR A CA 1
ATOM 659 C C . THR A 1 86 ? 21.415 12.800 -45.709 1.00 82.12 86 THR A C 1
ATOM 661 O O . THR A 1 86 ? 22.106 12.120 -44.966 1.00 82.12 86 THR A O 1
ATOM 664 N N . LYS A 1 87 ? 21.117 14.076 -45.439 1.00 81.19 87 LYS A N 1
ATOM 665 C CA . LYS A 1 87 ? 21.660 14.792 -44.278 1.00 81.19 87 LYS A CA 1
ATOM 666 C C . LYS A 1 87 ? 21.169 14.225 -42.945 1.00 81.19 87 LYS A C 1
ATOM 668 O O . LYS A 1 87 ? 21.904 14.260 -41.969 1.00 81.19 87 LYS A O 1
ATOM 673 N N . TYR A 1 88 ? 19.958 13.662 -42.890 1.00 73.94 88 TYR A N 1
ATOM 674 C CA . TYR A 1 88 ? 19.485 12.918 -41.719 1.00 73.94 88 TYR A CA 1
ATOM 675 C C . TYR A 1 88 ? 20.183 11.559 -41.582 1.00 73.94 88 TYR A C 1
ATOM 677 O O . TYR A 1 88 ? 20.565 11.192 -40.480 1.00 73.94 88 TYR A O 1
ATOM 685 N N . LEU A 1 89 ? 20.398 10.821 -42.676 1.00 77.44 89 LEU A N 1
ATOM 686 C CA . LEU A 1 89 ? 21.133 9.550 -42.649 1.00 77.44 89 LEU A CA 1
ATOM 687 C C . LEU A 1 89 ? 22.626 9.741 -42.346 1.00 77.44 89 LEU A C 1
ATOM 689 O O . LEU A 1 89 ? 23.203 8.929 -41.629 1.00 77.44 89 LEU A O 1
ATOM 693 N N . GLU A 1 90 ? 23.240 10.805 -42.854 1.00 80.81 90 GLU A N 1
ATOM 694 C CA . GLU A 1 90 ? 24.585 11.254 -42.491 1.00 80.81 90 GLU A CA 1
ATOM 695 C C . GLU A 1 90 ? 24.609 11.697 -41.039 1.00 80.81 90 GLU A C 1
ATOM 697 O O . GLU A 1 90 ? 25.457 11.217 -40.311 1.00 80.81 90 GLU A O 1
ATOM 702 N N . TRP A 1 91 ? 23.617 12.451 -40.558 1.00 76.69 91 TRP A N 1
ATOM 703 C CA . TRP A 1 91 ? 23.495 12.765 -39.134 1.00 76.69 91 TRP A CA 1
ATOM 704 C C . TRP A 1 91 ? 23.337 11.502 -38.276 1.00 76.69 91 TRP A C 1
ATOM 706 O O . TRP A 1 91 ? 23.978 11.405 -37.243 1.00 76.69 91 TRP A O 1
ATOM 716 N N . VAL A 1 92 ? 22.571 10.487 -38.683 1.00 72.19 92 VAL A N 1
ATOM 717 C CA . VAL A 1 92 ? 22.460 9.209 -37.945 1.00 72.19 92 VAL A CA 1
ATOM 718 C C . VAL A 1 92 ? 23.785 8.430 -37.954 1.00 72.19 92 VAL A C 1
ATOM 720 O O . VAL A 1 92 ? 24.133 7.799 -36.953 1.00 72.19 92 VAL A O 1
ATOM 723 N N . LYS A 1 93 ? 24.540 8.493 -39.058 1.00 73.44 93 LYS A N 1
ATOM 724 C CA . LYS A 1 93 ? 25.866 7.865 -39.195 1.00 73.44 93 LYS A CA 1
ATOM 725 C C . LYS A 1 93 ? 26.968 8.628 -38.444 1.00 73.44 93 LYS A C 1
ATOM 727 O O . LYS A 1 93 ? 27.820 7.988 -37.842 1.00 73.44 93 LYS A O 1
ATOM 732 N N . GLU A 1 94 ? 26.937 9.959 -38.453 1.00 68.19 94 GLU A N 1
ATOM 733 C CA . GLU A 1 94 ? 27.918 10.872 -37.844 1.00 68.19 94 GLU A CA 1
ATOM 734 C C . GLU A 1 94 ? 27.670 11.087 -36.354 1.00 68.19 94 GLU A C 1
ATOM 736 O O . GLU A 1 94 ? 28.609 11.067 -35.566 1.00 68.19 94 GLU A O 1
ATOM 741 N N . THR A 1 95 ? 26.409 11.256 -35.947 1.00 59.69 95 THR A N 1
ATOM 742 C CA . THR A 1 95 ? 26.037 11.362 -34.524 1.00 59.69 95 THR A CA 1
ATOM 743 C C . THR A 1 95 ? 26.316 10.052 -33.807 1.00 59.69 95 THR A C 1
ATOM 745 O O . THR A 1 95 ? 26.433 10.044 -32.588 1.00 59.69 95 THR A O 1
ATOM 748 N N . GLY A 1 96 ? 26.435 8.953 -34.559 1.00 48.94 96 GLY A N 1
ATOM 749 C CA . GLY A 1 96 ? 26.545 7.631 -34.000 1.00 48.94 96 GLY A CA 1
ATOM 750 C C . GLY A 1 96 ? 25.299 7.366 -33.173 1.00 48.94 96 GLY A C 1
ATOM 751 O O . GLY A 1 96 ? 25.265 7.602 -31.965 1.00 48.94 96 GLY A O 1
ATOM 752 N N . ALA A 1 97 ? 24.307 6.717 -33.774 1.00 57.28 97 ALA A N 1
ATOM 753 C CA . ALA A 1 97 ? 23.666 5.646 -33.021 1.00 57.28 97 ALA A CA 1
ATOM 754 C C . ALA A 1 97 ? 24.761 4.606 -32.716 1.00 57.28 97 ALA A C 1
ATOM 756 O O . ALA A 1 97 ? 24.858 3.567 -33.364 1.00 57.28 97 ALA A O 1
ATOM 757 N N . GLY A 1 98 ? 25.677 4.965 -31.812 1.00 65.38 98 GLY A N 1
ATOM 758 C CA . GLY A 1 98 ? 26.725 4.103 -31.334 1.00 65.38 98 GLY A CA 1
ATOM 759 C C . GLY A 1 98 ? 26.069 2.859 -30.754 1.00 65.38 98 GLY A C 1
ATOM 760 O O . GLY A 1 98 ? 24.872 2.886 -30.436 1.00 65.38 98 GLY A O 1
ATOM 761 N N . PRO A 1 99 ? 26.824 1.759 -30.637 1.00 73.56 99 PRO A N 1
ATOM 762 C CA . PRO A 1 99 ? 26.328 0.591 -29.928 1.00 73.56 99 PRO A CA 1
ATOM 763 C C . PRO A 1 99 ? 25.701 1.065 -28.616 1.00 73.56 99 PRO A C 1
ATOM 765 O O . PRO A 1 99 ? 26.339 1.819 -27.882 1.00 73.56 99 PRO A O 1
ATOM 768 N N . LEU A 1 100 ? 24.427 0.712 -28.400 1.00 80.94 100 LEU A N 1
ATOM 769 C CA . LEU A 1 100 ? 23.658 1.084 -27.214 1.00 80.94 100 LEU A CA 1
ATOM 770 C C . LEU A 1 100 ? 24.507 0.788 -25.983 1.00 80.94 100 LEU A C 1
ATOM 772 O O . LEU A 1 100 ? 24.673 -0.374 -25.615 1.00 80.94 100 LEU A O 1
ATOM 776 N N . ASN A 1 101 ? 25.086 1.829 -25.385 1.00 90.62 101 ASN A N 1
ATOM 777 C CA . ASN A 1 101 ? 25.957 1.636 -24.247 1.00 90.62 101 ASN A CA 1
ATOM 778 C C . ASN A 1 101 ? 25.079 1.581 -22.989 1.00 90.62 101 ASN A C 1
ATOM 780 O O . ASN A 1 101 ? 24.408 2.573 -22.681 1.00 90.62 101 ASN A O 1
ATOM 784 N N . PRO A 1 102 ? 25.055 0.458 -22.249 1.00 91.88 102 PRO A N 1
ATOM 785 C CA . PRO A 1 102 ? 24.320 0.372 -20.988 1.00 91.88 102 PRO A CA 1
ATOM 786 C C . PRO A 1 102 ? 24.745 1.450 -19.976 1.00 91.88 102 PRO A C 1
ATOM 788 O O . PRO A 1 102 ? 23.924 1.877 -19.162 1.00 91.88 102 PRO A O 1
ATOM 791 N N . ASP A 1 103 ? 25.977 1.961 -20.064 1.00 94.19 103 ASP A N 1
ATOM 792 C CA . ASP A 1 103 ? 26.479 3.016 -19.176 1.00 94.19 103 ASP A CA 1
ATOM 793 C C . ASP A 1 103 ? 25.730 4.346 -19.336 1.00 94.19 103 ASP A C 1
ATOM 795 O O . ASP A 1 103 ? 25.575 5.100 -18.370 1.00 94.19 103 ASP A O 1
ATOM 799 N N . ASP A 1 104 ? 25.224 4.649 -20.535 1.00 93.75 104 ASP A N 1
ATOM 800 C CA . ASP A 1 104 ? 24.468 5.881 -20.768 1.00 93.75 104 ASP A CA 1
ATOM 801 C C . ASP A 1 104 ? 23.121 5.861 -20.045 1.00 93.75 104 ASP A C 1
ATOM 803 O O . ASP A 1 104 ? 22.624 6.914 -19.636 1.00 93.75 104 ASP A O 1
ATOM 807 N N . LEU A 1 105 ? 22.552 4.673 -19.826 1.00 96.06 105 LEU A N 1
ATOM 808 C CA . LEU A 1 105 ? 21.335 4.502 -19.042 1.00 96.06 105 LEU A CA 1
ATOM 809 C C . LEU A 1 105 ? 21.600 4.740 -17.549 1.00 96.06 105 LEU A C 1
ATOM 811 O O . LEU A 1 105 ? 20.812 5.420 -16.889 1.00 96.06 105 LEU A O 1
ATOM 815 N N . GLU A 1 106 ? 22.733 4.266 -17.021 1.00 96.00 106 GLU A N 1
ATOM 816 C CA . GLU A 1 106 ? 23.111 4.461 -15.612 1.00 96.00 106 GLU A CA 1
ATOM 817 C C . GLU A 1 106 ? 23.310 5.944 -15.252 1.00 96.00 106 GLU A C 1
ATOM 819 O O . GLU A 1 106 ? 23.054 6.342 -14.116 1.00 96.00 106 GLU A O 1
ATOM 824 N N . ARG A 1 107 ? 23.639 6.816 -16.217 1.00 96.44 107 ARG A N 1
ATOM 825 C CA . ARG A 1 107 ? 23.698 8.280 -15.997 1.00 96.44 107 ARG A CA 1
ATOM 826 C C . ARG A 1 107 ? 22.349 8.899 -15.625 1.00 96.44 107 ARG A C 1
ATOM 828 O O . ARG A 1 107 ? 22.306 9.989 -15.051 1.00 96.44 107 ARG A O 1
ATOM 835 N N . TYR A 1 108 ? 21.243 8.237 -15.966 1.00 96.88 108 TYR A N 1
ATOM 836 C CA . TYR A 1 108 ? 19.895 8.681 -15.608 1.00 96.88 108 TYR A CA 1
ATOM 837 C C . TYR A 1 108 ? 19.446 8.173 -14.239 1.00 96.88 108 TYR A C 1
ATOM 839 O O . TYR A 1 108 ? 18.437 8.669 -13.733 1.00 96.88 108 TYR A O 1
ATOM 847 N N . ARG A 1 109 ? 20.186 7.242 -13.628 1.00 97.38 109 ARG A N 1
ATOM 848 C CA . ARG A 1 109 ? 19.852 6.681 -12.323 1.00 97.38 109 ARG A CA 1
ATOM 849 C C . ARG A 1 109 ? 19.939 7.764 -11.238 1.00 97.38 109 ARG A C 1
ATOM 851 O O . ARG A 1 109 ? 20.993 8.385 -11.071 1.00 97.38 109 ARG A O 1
ATOM 858 N N . PRO A 1 110 ? 18.864 8.009 -10.471 1.00 96.12 110 PRO A N 1
ATOM 859 C CA . PRO A 1 110 ? 18.923 8.915 -9.330 1.00 96.12 110 PRO A CA 1
ATOM 860 C C . PRO A 1 110 ? 19.942 8.419 -8.298 1.00 96.12 110 PRO A C 1
ATOM 862 O O . PRO A 1 110 ? 19.959 7.237 -7.959 1.00 96.12 110 PRO A O 1
ATOM 865 N N . LYS A 1 111 ? 20.773 9.327 -7.768 1.00 96.06 111 LYS A N 1
ATOM 866 C CA . LYS A 1 111 ? 21.736 9.001 -6.697 1.00 96.06 111 LYS A CA 1
ATOM 867 C C . LYS A 1 111 ? 21.044 8.629 -5.385 1.00 96.06 111 LYS A C 1
ATOM 869 O O . LYS A 1 111 ? 21.574 7.842 -4.610 1.00 96.06 111 LYS A O 1
ATOM 874 N N . HIS A 1 112 ? 19.866 9.202 -5.150 1.00 94.12 112 HIS A N 1
ATOM 875 C CA . HIS A 1 112 ? 19.065 8.974 -3.958 1.00 94.12 112 HIS A CA 1
ATOM 876 C C . HIS A 1 112 ? 17.679 8.504 -4.375 1.00 94.12 112 HIS A C 1
ATOM 878 O O . HIS A 1 112 ? 17.009 9.161 -5.170 1.00 94.12 112 HIS A O 1
ATOM 884 N N . VAL A 1 113 ? 17.276 7.353 -3.845 1.00 92.69 113 VAL A N 1
ATOM 885 C CA . VAL A 1 113 ? 15.894 6.878 -3.908 1.00 92.69 113 VAL A CA 1
ATOM 886 C C . VAL A 1 113 ? 15.192 7.420 -2.664 1.00 92.69 113 VAL A C 1
ATOM 888 O O . VAL A 1 113 ? 15.741 7.256 -1.569 1.00 92.69 113 VAL A O 1
ATOM 891 N N . PRO A 1 114 ? 14.026 8.077 -2.783 1.00 91.69 114 PRO A N 1
ATOM 892 C CA . PRO A 1 114 ? 13.271 8.528 -1.620 1.00 91.69 114 PRO A CA 1
ATOM 893 C C . PRO A 1 114 ? 13.036 7.372 -0.655 1.00 91.69 114 PRO A C 1
ATOM 895 O O . PRO A 1 114 ? 12.530 6.326 -1.054 1.00 91.69 114 PRO A O 1
ATOM 898 N N . HIS A 1 115 ? 13.385 7.564 0.618 1.00 89.50 115 HIS A N 1
ATOM 899 C CA . HIS A 1 115 ? 13.204 6.521 1.629 1.00 89.50 115 HIS A CA 1
ATOM 900 C C . HIS A 1 115 ? 11.715 6.251 1.906 1.00 89.50 115 HIS A C 1
ATOM 902 O O . HIS A 1 115 ? 11.306 5.119 2.146 1.00 89.50 115 HIS A O 1
ATOM 908 N N . ASN A 1 116 ? 10.888 7.294 1.795 1.00 92.44 116 ASN A N 1
ATOM 909 C CA . ASN A 1 116 ? 9.458 7.227 2.065 1.00 92.44 116 ASN A CA 1
ATOM 910 C C . ASN A 1 116 ? 8.678 6.924 0.786 1.00 92.44 116 ASN A C 1
ATOM 912 O O . ASN A 1 116 ? 8.243 7.834 0.073 1.00 92.44 116 ASN A O 1
ATOM 916 N N . VAL A 1 117 ? 8.474 5.632 0.538 1.00 93.94 117 VAL A N 1
ATOM 917 C CA . VAL A 1 117 ? 7.697 5.106 -0.595 1.00 93.94 117 VAL A CA 1
ATOM 918 C C . VAL A 1 117 ? 6.244 5.611 -0.578 1.00 93.94 117 VAL A C 1
ATOM 920 O O . VAL A 1 117 ? 5.663 5.859 -1.627 1.00 93.94 117 VAL A O 1
ATOM 923 N N . ASP A 1 118 ? 5.681 5.863 0.608 1.00 91.38 118 ASP A N 1
ATOM 924 C CA . ASP A 1 118 ? 4.295 6.328 0.776 1.00 91.38 118 ASP A CA 1
ATOM 925 C C . ASP A 1 118 ? 4.090 7.834 0.503 1.00 91.38 118 ASP A C 1
ATOM 927 O O . ASP A 1 118 ? 2.955 8.325 0.498 1.00 91.38 118 ASP A O 1
ATOM 931 N N . SER A 1 119 ? 5.174 8.592 0.302 1.00 93.56 119 SER A N 1
ATOM 932 C CA . SER A 1 119 ? 5.104 10.042 0.104 1.00 93.56 119 SER A CA 1
ATOM 933 C C . SER A 1 119 ? 4.611 10.410 -1.301 1.00 93.56 119 SER A C 1
ATOM 935 O O . SER A 1 119 ? 4.982 9.785 -2.290 1.00 93.56 119 SER A O 1
ATOM 937 N N . GLU A 1 120 ? 3.843 11.498 -1.437 1.00 93.19 120 GLU A N 1
ATOM 938 C CA . GLU A 1 120 ? 3.468 12.033 -2.764 1.00 93.19 120 GLU A CA 1
ATOM 939 C C . GLU A 1 120 ? 4.687 12.437 -3.607 1.00 93.19 120 GLU A C 1
ATOM 941 O O . GLU A 1 120 ? 4.625 12.505 -4.836 1.00 93.19 120 GLU A O 1
ATOM 946 N N . HIS A 1 121 ? 5.806 12.721 -2.939 1.00 95.00 121 HIS A N 1
ATOM 947 C CA . HIS A 1 121 ? 7.068 13.039 -3.584 1.00 95.00 121 HIS A CA 1
ATOM 948 C C . HIS A 1 121 ? 7.610 11.848 -4.382 1.00 95.00 121 HIS A C 1
ATOM 950 O O . HIS A 1 121 ? 8.106 12.042 -5.489 1.00 95.00 121 HIS A O 1
ATOM 956 N N . TYR A 1 122 ? 7.443 10.624 -3.869 1.00 96.06 122 TYR A N 1
ATOM 957 C CA . TYR A 1 122 ? 7.862 9.401 -4.552 1.00 96.06 122 TYR A CA 1
ATOM 958 C C . TYR A 1 122 ? 7.187 9.255 -5.923 1.00 96.06 122 TYR A C 1
ATOM 960 O O . TYR A 1 122 ? 7.872 9.066 -6.927 1.00 96.06 122 TYR A O 1
ATOM 968 N N . ALA A 1 123 ? 5.863 9.441 -5.985 1.00 96.19 123 ALA A N 1
ATOM 969 C CA . ALA A 1 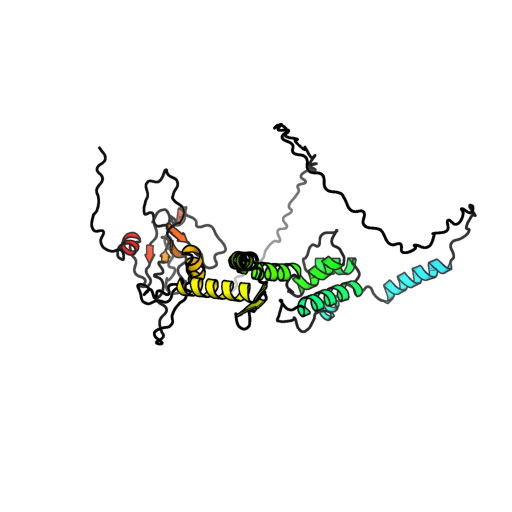123 ? 5.102 9.369 -7.234 1.00 96.19 123 ALA A CA 1
ATOM 970 C C . ALA A 1 123 ? 5.575 10.415 -8.258 1.00 96.19 123 ALA A C 1
ATOM 972 O O . ALA A 1 123 ? 5.846 10.093 -9.414 1.00 96.19 123 ALA A O 1
ATOM 973 N N . LYS A 1 124 ? 5.761 11.666 -7.812 1.00 96.50 124 LYS A N 1
ATOM 974 C CA . LYS A 1 124 ? 6.232 12.764 -8.672 1.00 96.50 124 LYS A CA 1
ATOM 975 C C . LYS A 1 124 ? 7.635 12.507 -9.223 1.00 96.50 124 LYS A C 1
ATOM 977 O O . LYS A 1 124 ? 7.900 12.817 -10.386 1.00 96.50 124 LYS A O 1
ATOM 982 N N . GLU A 1 125 ? 8.542 11.966 -8.413 1.00 97.12 125 GLU A N 1
ATOM 983 C CA . GLU A 1 125 ? 9.899 11.641 -8.859 1.00 97.12 125 GLU A CA 1
ATOM 984 C C . GLU A 1 125 ? 9.946 10.437 -9.797 1.00 97.12 125 GLU A C 1
ATOM 986 O O . GLU A 1 125 ? 10.655 10.498 -10.805 1.00 97.12 125 GLU A O 1
ATOM 991 N N . TYR A 1 126 ? 9.159 9.395 -9.513 1.00 97.69 126 TYR A N 1
ATOM 992 C CA . TYR A 1 126 ? 9.005 8.232 -10.386 1.00 97.69 126 TYR A CA 1
ATOM 993 C C . TYR A 1 126 ? 8.537 8.666 -11.784 1.00 97.69 126 TYR A C 1
ATOM 995 O O . TYR A 1 126 ? 9.221 8.415 -12.780 1.00 97.69 126 TYR A O 1
ATOM 1003 N N . ASP A 1 127 ? 7.442 9.428 -11.862 1.00 97.50 127 ASP A N 1
ATOM 1004 C CA . ASP A 1 127 ? 6.893 9.911 -13.134 1.00 97.50 127 ASP A CA 1
ATOM 1005 C C . ASP A 1 127 ? 7.869 10.831 -13.868 1.00 97.50 127 ASP A C 1
ATOM 1007 O O . ASP A 1 127 ? 8.015 10.766 -15.093 1.00 97.50 127 ASP A O 1
ATOM 1011 N N . LYS A 1 128 ? 8.572 11.703 -13.137 1.00 97.81 128 LYS A N 1
ATOM 1012 C CA . LYS A 1 128 ? 9.594 12.583 -13.715 1.00 97.81 128 LYS A CA 1
ATOM 1013 C C . LYS A 1 128 ? 10.730 11.774 -14.341 1.00 97.81 128 LYS A C 1
ATOM 1015 O O . LYS A 1 128 ? 11.191 12.129 -15.429 1.00 97.81 128 LYS A O 1
ATOM 1020 N N . LEU A 1 129 ? 11.168 10.700 -13.687 1.00 98.00 129 LEU A N 1
ATOM 1021 C CA . LEU A 1 129 ? 12.232 9.819 -14.163 1.00 98.00 129 LEU A CA 1
ATOM 1022 C C . LEU A 1 129 ? 11.806 9.032 -15.409 1.00 98.00 129 LEU A C 1
ATOM 1024 O O . LEU A 1 129 ? 12.512 9.065 -16.420 1.00 98.00 129 LEU A O 1
ATOM 1028 N N . VAL A 1 130 ? 10.622 8.415 -15.381 1.00 98.25 130 VAL A N 1
ATOM 1029 C CA . VAL A 1 130 ? 10.061 7.687 -16.531 1.00 98.25 130 VAL A CA 1
ATOM 1030 C C . VAL A 1 130 ? 9.863 8.623 -17.728 1.00 98.25 130 VAL A C 1
ATOM 1032 O O . VAL A 1 130 ? 10.248 8.292 -18.852 1.00 98.25 130 VAL A O 1
ATOM 1035 N N . ASN A 1 131 ? 9.343 9.835 -17.505 1.00 98.12 131 ASN A N 1
ATOM 1036 C CA . ASN A 1 131 ? 9.192 10.838 -18.562 1.00 98.12 131 ASN A CA 1
ATOM 1037 C C . ASN A 1 131 ? 10.538 11.312 -19.122 1.00 98.12 131 ASN A C 1
ATOM 1039 O O . ASN A 1 131 ? 10.649 11.546 -20.327 1.00 98.12 131 ASN A O 1
ATOM 1043 N N . LYS A 1 132 ? 11.568 11.436 -18.276 1.00 97.94 132 LYS A N 1
ATOM 1044 C CA . LYS A 1 132 ? 12.929 11.769 -18.715 1.00 97.94 132 LYS A CA 1
ATOM 1045 C C . LYS A 1 132 ? 13.479 10.675 -19.636 1.00 97.94 132 LYS A C 1
ATOM 1047 O O . LYS A 1 132 ? 13.929 10.999 -20.731 1.00 97.94 132 LYS A O 1
ATOM 1052 N N . LEU A 1 133 ? 13.341 9.400 -19.263 1.00 97.88 133 LEU A N 1
ATOM 1053 C CA . LEU A 1 133 ? 13.722 8.267 -20.119 1.00 97.88 133 LEU A CA 1
ATOM 1054 C C . LEU A 1 133 ? 12.945 8.259 -21.443 1.00 97.88 133 LEU A C 1
ATOM 1056 O O . LEU A 1 133 ? 13.539 8.122 -22.511 1.00 97.88 133 LEU A O 1
ATOM 1060 N N . CYS A 1 134 ? 11.632 8.491 -21.392 1.00 97.88 134 CYS A N 1
ATOM 1061 C CA . CYS A 1 134 ? 10.788 8.553 -22.584 1.00 97.88 134 CYS A CA 1
ATOM 1062 C C . CYS A 1 134 ? 11.140 9.713 -23.527 1.00 97.88 134 CYS A C 1
ATOM 1064 O O . CYS A 1 134 ? 10.821 9.635 -24.713 1.00 97.88 134 CYS A O 1
ATOM 1066 N N . ARG A 1 135 ? 11.748 10.797 -23.038 1.00 96.94 135 ARG A N 1
ATOM 1067 C CA . ARG A 1 135 ? 12.206 11.915 -23.880 1.00 96.94 135 ARG A CA 1
ATOM 1068 C C . ARG A 1 135 ? 13.593 11.668 -24.466 1.00 96.94 135 ARG A C 1
ATOM 1070 O O . ARG A 1 135 ? 13.828 12.076 -25.596 1.00 96.94 135 ARG A O 1
ATOM 1077 N N . SER A 1 136 ? 14.472 11.007 -23.716 1.00 95.62 136 SER A N 1
ATOM 1078 C CA . SER A 1 136 ? 15.866 10.790 -24.114 1.00 95.62 136 SER A CA 1
ATOM 1079 C C . SER A 1 136 ? 16.068 9.645 -25.104 1.00 95.62 136 SER A C 1
ATOM 1081 O O . SER A 1 136 ? 16.980 9.715 -25.917 1.00 95.62 136 SER A O 1
ATOM 1083 N N . TRP A 1 137 ? 15.237 8.604 -25.047 1.00 95.56 137 TRP A N 1
ATOM 1084 C CA . TRP A 1 137 ? 15.454 7.371 -25.809 1.00 95.56 137 TRP A CA 1
ATOM 1085 C C . TRP A 1 137 ? 14.309 7.093 -26.770 1.00 95.56 137 TRP A C 1
ATOM 1087 O O . TRP A 1 137 ? 13.169 7.458 -26.489 1.00 95.56 137 TRP A O 1
ATOM 1097 N N . LEU A 1 138 ? 14.576 6.437 -27.896 1.00 95.50 138 LEU A N 1
ATOM 1098 C CA . LEU A 1 138 ? 13.547 5.898 -28.788 1.00 95.50 138 LEU A CA 1
ATOM 1099 C C . LEU A 1 138 ? 12.911 4.633 -28.195 1.00 95.50 138 LEU A C 1
ATOM 1101 O O . LEU A 1 138 ? 13.383 4.072 -27.207 1.00 95.50 138 LEU A O 1
ATOM 1105 N N . ARG A 1 139 ? 11.789 4.197 -28.774 1.00 96.38 139 ARG A N 1
ATOM 1106 C CA . ARG A 1 139 ? 11.090 2.999 -28.290 1.00 96.38 139 ARG A CA 1
ATOM 1107 C C . ARG A 1 139 ? 11.920 1.740 -28.539 1.00 96.38 139 ARG A C 1
ATOM 1109 O O . ARG A 1 139 ? 11.971 0.908 -27.640 1.00 96.38 139 ARG A O 1
ATOM 1116 N N . GLU A 1 140 ? 12.553 1.619 -29.709 1.00 95.12 140 GLU A N 1
ATOM 1117 C CA . GLU A 1 140 ? 13.409 0.470 -30.038 1.00 95.12 140 GLU A CA 1
ATOM 1118 C C . GLU A 1 140 ? 14.590 0.381 -29.068 1.00 95.12 140 GLU A C 1
ATOM 1120 O O . GLU A 1 140 ? 14.823 -0.666 -28.488 1.00 95.12 140 GLU A O 1
ATOM 1125 N N . GLN A 1 141 ? 15.229 1.513 -28.763 1.00 94.75 141 GLN A N 1
ATOM 1126 C CA . GLN A 1 141 ? 16.347 1.574 -27.817 1.00 94.75 141 GLN A CA 1
ATOM 1127 C C . GLN A 1 141 ? 15.958 1.104 -26.407 1.00 94.75 141 GLN A C 1
ATOM 1129 O O . GLN A 1 141 ? 16.684 0.342 -25.777 1.00 94.75 141 GLN A O 1
ATOM 1134 N N . LEU A 1 142 ? 14.793 1.530 -25.902 1.00 96.94 142 LEU A N 1
ATOM 1135 C CA . LEU A 1 142 ? 14.286 1.049 -24.612 1.00 96.94 142 LEU A CA 1
ATOM 1136 C C . LEU A 1 142 ? 13.944 -0.445 -24.652 1.00 96.94 142 LEU A C 1
ATOM 1138 O O . LEU A 1 142 ? 14.099 -1.124 -23.639 1.00 96.94 142 LEU A O 1
ATOM 1142 N N . TRP A 1 143 ? 13.472 -0.957 -25.790 1.00 97.12 143 TRP A N 1
ATOM 1143 C CA . TRP A 1 143 ? 13.232 -2.386 -25.980 1.00 97.12 143 TRP A CA 1
ATOM 1144 C C . TRP A 1 143 ? 14.553 -3.166 -25.954 1.00 97.12 143 TRP A C 1
ATOM 1146 O O . TRP A 1 143 ? 14.667 -4.104 -25.168 1.00 97.12 143 TRP A O 1
ATOM 1156 N N . ASP A 1 144 ? 15.570 -2.706 -26.685 1.00 95.38 144 ASP A N 1
ATOM 1157 C CA . ASP A 1 144 ? 16.908 -3.310 -26.715 1.00 95.38 144 ASP A CA 1
ATOM 1158 C C . ASP A 1 144 ? 17.560 -3.326 -25.328 1.00 95.38 144 ASP A C 1
ATOM 1160 O O . ASP A 1 144 ? 18.112 -4.345 -24.923 1.00 95.38 144 ASP A O 1
ATOM 1164 N N . PHE A 1 145 ? 17.452 -2.238 -24.554 1.00 96.44 145 PHE A N 1
ATOM 1165 C CA . PHE A 1 145 ? 17.937 -2.219 -23.171 1.00 96.44 145 PHE A CA 1
ATOM 1166 C C . PHE A 1 145 ? 17.252 -3.275 -22.308 1.00 96.44 145 PHE A C 1
ATOM 1168 O O . PHE A 1 145 ? 17.916 -3.966 -21.545 1.00 96.44 145 PHE A O 1
ATOM 1175 N N . ASN A 1 146 ? 15.933 -3.424 -22.426 1.00 97.00 146 ASN A N 1
ATOM 1176 C CA . ASN A 1 146 ? 15.212 -4.449 -21.679 1.00 97.00 146 ASN A CA 1
ATOM 1177 C C . ASN A 1 146 ? 15.694 -5.862 -22.059 1.00 97.00 146 ASN A C 1
ATOM 1179 O O . ASN A 1 146 ? 15.983 -6.649 -21.160 1.00 97.00 146 ASN A O 1
ATOM 1183 N N . VAL A 1 147 ? 15.872 -6.142 -23.356 1.00 96.19 147 VAL A N 1
ATOM 1184 C CA . VAL A 1 147 ? 16.426 -7.420 -23.845 1.00 96.19 147 VAL A CA 1
ATOM 1185 C C . VAL A 1 147 ? 17.845 -7.652 -23.321 1.00 96.19 147 VAL A C 1
ATOM 1187 O O . VAL A 1 147 ? 18.172 -8.754 -22.894 1.00 96.19 147 VAL A O 1
ATOM 1190 N N . MET A 1 148 ? 18.674 -6.607 -23.291 1.00 95.50 148 MET A N 1
ATOM 1191 C CA . MET A 1 148 ? 20.045 -6.653 -22.774 1.00 95.50 148 MET A CA 1
ATOM 1192 C C . MET A 1 148 ? 20.113 -6.952 -21.269 1.00 95.50 148 MET A C 1
ATOM 1194 O O . MET A 1 148 ? 21.105 -7.499 -20.799 1.00 95.50 148 MET A O 1
ATOM 1198 N N . PHE A 1 149 ? 19.069 -6.610 -20.511 1.00 95.19 149 PHE A N 1
ATOM 1199 C CA . PHE A 1 149 ? 18.948 -6.914 -19.082 1.00 95.19 149 PHE A CA 1
ATOM 1200 C C . PHE A 1 149 ? 18.175 -8.215 -18.804 1.00 95.19 149 PHE A C 1
ATOM 1202 O O . PHE A 1 149 ? 17.577 -8.347 -17.735 1.00 95.19 149 PHE A O 1
ATOM 1209 N N . ASP A 1 150 ? 18.152 -9.150 -19.761 1.00 95.50 150 ASP A N 1
ATOM 1210 C CA . ASP A 1 150 ? 17.450 -10.440 -19.678 1.00 95.50 150 ASP A CA 1
ATOM 1211 C C . ASP A 1 150 ? 15.939 -10.311 -19.395 1.00 95.50 150 ASP A C 1
ATOM 1213 O O . ASP A 1 150 ? 15.298 -11.213 -18.846 1.00 95.50 150 ASP A O 1
ATOM 1217 N N . TYR A 1 151 ? 15.339 -9.178 -19.773 1.00 93.75 151 TYR A N 1
ATOM 1218 C CA . TYR A 1 151 ? 13.895 -8.998 -19.757 1.00 93.75 151 TYR A CA 1
ATOM 1219 C C . TYR A 1 151 ? 13.352 -9.182 -21.171 1.00 93.75 151 TYR A C 1
ATOM 1221 O O . TYR A 1 151 ? 13.817 -8.539 -22.103 1.00 93.75 151 TYR A O 1
ATOM 1229 N N . ASP A 1 152 ? 12.340 -10.037 -21.328 1.00 95.50 152 ASP A N 1
ATOM 1230 C CA . ASP A 1 152 ? 11.639 -10.235 -22.600 1.00 95.50 152 ASP A CA 1
ATOM 1231 C C . ASP A 1 152 ? 10.349 -9.387 -22.618 1.00 95.50 152 ASP A C 1
ATOM 1233 O O . ASP A 1 152 ? 9.277 -9.841 -22.184 1.00 95.50 152 ASP A O 1
ATOM 1237 N N . PRO A 1 153 ? 10.422 -8.096 -23.011 1.00 94.88 153 PRO A N 1
ATOM 1238 C CA . PRO A 1 153 ? 9.253 -7.240 -23.067 1.00 94.88 153 PRO A CA 1
ATOM 1239 C C . PRO A 1 153 ? 8.317 -7.693 -24.185 1.00 94.88 153 PRO A C 1
ATOM 1241 O O . PRO A 1 153 ? 8.705 -7.894 -25.335 1.00 94.88 153 PRO A O 1
ATOM 1244 N N . ARG A 1 154 ? 7.018 -7.731 -23.882 1.00 96.12 154 ARG A N 1
ATOM 1245 C CA . ARG A 1 154 ? 6.001 -8.027 -24.894 1.00 96.12 154 ARG A CA 1
ATOM 1246 C C . ARG A 1 154 ? 6.042 -6.978 -26.018 1.00 96.12 154 ARG A C 1
ATOM 1248 O O . ARG A 1 154 ? 6.142 -5.782 -25.732 1.00 96.12 154 ARG A O 1
ATOM 1255 N N . PRO A 1 155 ? 5.835 -7.375 -27.288 1.00 93.69 155 PRO A N 1
ATOM 1256 C CA . PRO A 1 155 ? 5.946 -6.476 -28.446 1.00 93.69 155 PRO A CA 1
ATOM 1257 C C . PRO A 1 155 ? 4.924 -5.324 -28.443 1.00 93.69 155 PRO A C 1
ATOM 1259 O O . PRO A 1 155 ? 5.114 -4.299 -29.100 1.00 93.69 155 PRO A O 1
ATOM 1262 N N . PHE A 1 156 ? 3.839 -5.467 -27.679 1.00 96.00 156 PHE A N 1
ATOM 1263 C CA . PHE A 1 156 ? 2.782 -4.463 -27.540 1.00 96.00 156 PHE A CA 1
ATOM 1264 C C . PHE A 1 156 ? 3.009 -3.485 -26.383 1.00 96.00 156 PHE A C 1
ATOM 1266 O O . PHE A 1 156 ? 2.156 -2.632 -26.143 1.00 96.00 156 PHE A O 1
ATOM 1273 N N . HIS A 1 157 ? 4.131 -3.583 -25.661 1.00 97.69 157 HIS A N 1
ATOM 1274 C CA . HIS A 1 157 ? 4.430 -2.622 -24.609 1.00 97.69 157 HIS A CA 1
ATOM 1275 C C . HIS A 1 157 ? 4.644 -1.225 -25.192 1.00 97.69 157 HIS A C 1
ATOM 1277 O O . HIS A 1 157 ? 5.331 -1.028 -26.207 1.00 97.69 157 HIS A O 1
ATOM 1283 N N . THR A 1 158 ? 4.023 -0.246 -24.543 1.00 98.19 158 THR A N 1
ATOM 1284 C CA . THR A 1 158 ? 4.197 1.162 -24.889 1.00 98.19 158 THR A CA 1
ATOM 1285 C C . THR A 1 158 ? 5.592 1.626 -24.478 1.00 98.19 158 THR A C 1
ATOM 1287 O O . THR A 1 158 ? 6.238 1.037 -23.613 1.00 98.19 158 THR A O 1
ATOM 1290 N N . LYS A 1 159 ? 6.066 2.722 -25.077 1.00 98.19 159 LYS A N 1
ATOM 1291 C CA . LYS A 1 159 ? 7.351 3.338 -24.711 1.00 98.19 159 LYS A CA 1
ATOM 1292 C C . LYS A 1 159 ? 7.448 3.632 -23.206 1.00 98.19 159 LYS A C 1
ATOM 1294 O O . LYS A 1 159 ? 8.491 3.416 -22.604 1.00 98.19 159 LYS A O 1
ATOM 1299 N N . HIS A 1 160 ? 6.335 4.074 -22.619 1.00 98.25 160 HIS A N 1
ATOM 1300 C CA . HIS A 1 160 ? 6.222 4.359 -21.192 1.00 98.25 160 HIS A CA 1
ATOM 1301 C C . HIS A 1 160 ? 6.416 3.099 -20.342 1.00 98.25 160 HIS A C 1
ATOM 1303 O O . HIS A 1 160 ? 7.252 3.099 -19.451 1.00 98.25 160 HIS A O 1
ATOM 1309 N N . GLN A 1 161 ? 5.744 1.998 -20.693 1.00 98.00 161 GLN A N 1
ATOM 1310 C CA . GLN A 1 161 ? 5.881 0.718 -19.988 1.00 98.00 161 GLN A CA 1
ATOM 1311 C C . GLN A 1 161 ? 7.310 0.168 -20.054 1.00 98.00 161 GLN A C 1
ATOM 1313 O O . GLN A 1 161 ? 7.820 -0.337 -19.063 1.00 98.00 161 GLN A O 1
ATOM 1318 N N . LEU A 1 162 ? 7.986 0.292 -21.202 1.00 98.25 162 LEU A N 1
ATOM 1319 C CA . LEU A 1 162 ? 9.391 -0.120 -21.330 1.00 98.25 162 LEU A CA 1
ATOM 1320 C C . LEU A 1 162 ? 10.316 0.675 -20.395 1.00 98.25 162 LEU A C 1
ATOM 1322 O O . LEU A 1 162 ? 11.249 0.105 -19.832 1.00 98.25 162 LEU A O 1
ATOM 1326 N N . ALA A 1 163 ? 10.045 1.970 -20.207 1.00 98.31 163 ALA A N 1
ATOM 1327 C CA . ALA A 1 163 ? 10.773 2.805 -19.256 1.00 98.31 163 ALA A CA 1
ATOM 1328 C C . ALA A 1 163 ? 10.429 2.466 -17.793 1.00 98.31 163 ALA A C 1
ATOM 1330 O O . ALA A 1 163 ? 11.341 2.408 -16.970 1.00 98.31 163 ALA A O 1
ATOM 1331 N N . GLU A 1 164 ? 9.159 2.184 -17.474 1.00 98.06 164 GLU A N 1
ATOM 1332 C CA . GLU A 1 164 ? 8.748 1.677 -16.152 1.00 98.06 164 GLU A CA 1
ATOM 1333 C C . GLU A 1 164 ? 9.510 0.388 -15.800 1.00 98.06 164 GLU A C 1
ATOM 1335 O O . GLU A 1 164 ? 10.081 0.296 -14.717 1.00 98.06 164 GLU A O 1
ATOM 1340 N N . PHE A 1 165 ? 9.615 -0.575 -16.727 1.00 97.62 165 PHE A N 1
ATOM 1341 C CA . PHE A 1 165 ? 10.342 -1.828 -16.479 1.00 97.62 165 PHE A CA 1
ATOM 1342 C C . PHE A 1 165 ? 11.818 -1.614 -16.149 1.00 97.62 165 PHE A C 1
ATOM 1344 O O . PHE A 1 165 ? 12.330 -2.274 -15.245 1.00 97.62 165 PHE A O 1
ATOM 1351 N N . ILE A 1 166 ? 12.488 -0.675 -16.822 1.00 97.69 166 ILE A N 1
ATOM 1352 C CA . ILE A 1 166 ? 13.875 -0.317 -16.502 1.00 97.69 166 ILE A CA 1
ATOM 1353 C C . ILE A 1 166 ? 13.956 0.221 -15.068 1.00 97.69 166 ILE A C 1
ATOM 1355 O O . ILE A 1 166 ? 14.756 -0.266 -14.273 1.00 97.69 166 ILE A O 1
ATOM 1359 N N . VAL A 1 167 ? 13.099 1.175 -14.700 1.00 97.94 167 VAL A N 1
ATOM 1360 C CA . VAL A 1 167 ? 13.092 1.766 -13.350 1.00 97.94 167 VAL A CA 1
ATOM 1361 C C . VAL A 1 167 ? 12.820 0.705 -12.274 1.00 97.94 167 VAL A C 1
ATOM 1363 O O . VAL A 1 167 ? 13.519 0.640 -11.261 1.00 97.94 167 VAL A O 1
ATOM 1366 N N . GLU A 1 168 ? 11.848 -0.171 -12.513 1.00 97.12 168 GLU A N 1
ATOM 1367 C CA . GLU A 1 168 ? 11.439 -1.209 -11.566 1.00 97.12 168 GLU A CA 1
ATOM 1368 C C . GLU A 1 168 ? 12.480 -2.320 -11.412 1.00 97.12 168 GLU A C 1
ATOM 1370 O O . GLU A 1 168 ? 12.834 -2.695 -10.296 1.00 97.12 168 GLU A O 1
ATOM 1375 N N . ARG A 1 169 ? 12.962 -2.874 -12.528 1.00 96.31 169 ARG A N 1
ATOM 1376 C CA . ARG A 1 169 ? 13.799 -4.082 -12.531 1.00 96.31 169 ARG A CA 1
ATOM 1377 C C . ARG A 1 169 ? 15.277 -3.767 -12.412 1.00 96.31 169 ARG A C 1
ATOM 1379 O O . ARG A 1 169 ? 15.978 -4.447 -11.672 1.00 96.31 169 ARG A O 1
ATOM 1386 N N . ARG A 1 170 ? 15.758 -2.747 -13.127 1.00 96.38 170 ARG A N 1
ATOM 1387 C CA . ARG A 1 170 ? 17.185 -2.406 -13.130 1.00 96.38 170 ARG A CA 1
ATOM 1388 C C . ARG A 1 170 ? 17.567 -1.568 -11.915 1.00 96.38 170 ARG A C 1
ATOM 1390 O O . ARG A 1 170 ? 18.656 -1.750 -11.372 1.00 96.38 170 ARG A O 1
ATOM 1397 N N . TRP A 1 171 ? 16.692 -0.665 -11.472 1.00 96.94 171 TRP A N 1
ATOM 1398 C CA . TRP A 1 171 ? 16.976 0.219 -10.334 1.00 96.94 171 TRP A CA 1
ATOM 1399 C C . TRP A 1 171 ? 16.282 -0.185 -9.029 1.00 96.94 171 TRP A C 1
ATOM 1401 O O . TRP A 1 171 ? 16.522 0.468 -8.015 1.00 96.94 171 TRP A O 1
ATOM 1411 N N . ASN A 1 172 ? 15.501 -1.272 -9.025 1.00 96.00 172 ASN A N 1
ATOM 1412 C CA . ASN A 1 172 ? 14.784 -1.804 -7.858 1.00 96.00 172 ASN A CA 1
ATOM 1413 C C . ASN A 1 172 ? 13.804 -0.805 -7.220 1.00 96.00 172 ASN A C 1
ATOM 1415 O O . ASN A 1 172 ? 13.625 -0.797 -6.001 1.00 96.00 172 ASN A O 1
ATOM 1419 N N . TRP A 1 173 ? 13.171 0.057 -8.021 1.00 97.12 173 TRP A N 1
ATOM 1420 C CA . TRP A 1 173 ? 12.109 0.927 -7.514 1.00 97.12 173 TRP A CA 1
ATOM 1421 C C . TRP A 1 173 ? 10.792 0.139 -7.412 1.00 97.12 173 TRP A C 1
ATOM 1423 O O . TRP A 1 173 ? 10.413 -0.526 -8.379 1.00 97.12 173 TRP A O 1
ATOM 1433 N N . PRO A 1 174 ? 10.069 0.213 -6.277 1.00 97.06 174 PRO A N 1
ATOM 1434 C CA . PRO A 1 174 ? 8.721 -0.335 -6.172 1.00 97.06 174 PRO A CA 1
ATOM 1435 C C . PRO A 1 174 ? 7.793 0.162 -7.288 1.00 97.06 174 PRO A C 1
ATOM 1437 O O . PRO A 1 174 ? 7.879 1.305 -7.733 1.00 97.06 174 PRO A O 1
ATOM 1440 N N . ARG A 1 175 ? 6.869 -0.688 -7.742 1.00 96.81 175 ARG A N 1
ATOM 1441 C CA . ARG A 1 175 ? 5.892 -0.274 -8.757 1.00 96.81 175 ARG A CA 1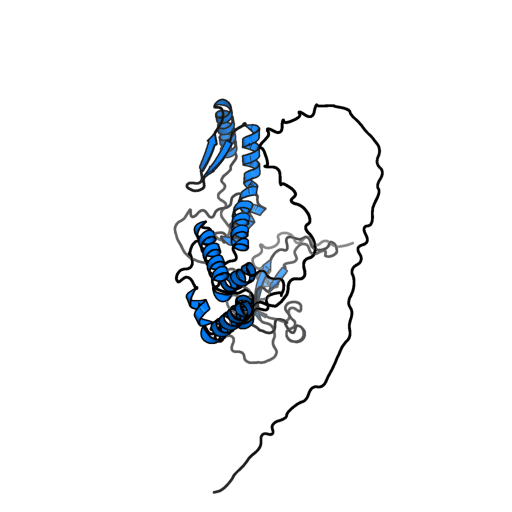
ATOM 1442 C C . ARG A 1 175 ? 4.934 0.734 -8.152 1.00 96.81 175 ARG A C 1
ATOM 1444 O O . ARG A 1 175 ? 4.348 0.451 -7.108 1.00 96.81 175 ARG A O 1
ATOM 1451 N N . LEU A 1 176 ? 4.665 1.837 -8.847 1.00 95.94 176 LEU A N 1
ATOM 1452 C CA . LEU A 1 176 ? 3.729 2.856 -8.358 1.00 95.94 176 LEU A CA 1
ATOM 1453 C C . LEU A 1 176 ? 2.347 2.259 -8.025 1.00 95.94 176 LEU A C 1
ATOM 1455 O O . LEU A 1 176 ? 1.755 2.572 -6.997 1.00 95.94 176 LEU A O 1
ATOM 1459 N N . LYS A 1 177 ? 1.880 1.303 -8.838 1.00 95.31 177 LYS A N 1
ATOM 1460 C CA . LYS A 1 177 ? 0.615 0.581 -8.615 1.00 95.31 177 LYS A CA 1
ATOM 1461 C C . LYS A 1 177 ? 0.626 -0.301 -7.367 1.00 95.31 177 LYS A C 1
ATOM 1463 O O . LYS A 1 177 ? -0.407 -0.424 -6.715 1.00 95.31 177 LYS A O 1
ATOM 1468 N N . ASP A 1 178 ? 1.760 -0.920 -7.051 1.00 95.25 178 ASP A N 1
ATOM 1469 C CA . ASP A 1 178 ? 1.888 -1.780 -5.873 1.00 95.25 178 ASP A CA 1
ATOM 1470 C C . ASP A 1 178 ? 1.978 -0.929 -4.604 1.00 95.25 178 ASP A C 1
ATOM 1472 O O . ASP A 1 178 ? 1.392 -1.289 -3.589 1.00 95.25 178 ASP A O 1
ATOM 1476 N N . VAL A 1 179 ? 2.619 0.240 -4.684 1.00 94.38 179 VAL A N 1
ATOM 1477 C CA . VAL A 1 179 ? 2.642 1.237 -3.604 1.00 94.38 179 VAL A CA 1
ATOM 1478 C C . VAL A 1 179 ? 1.243 1.785 -3.332 1.00 94.38 179 VAL A C 1
ATOM 1480 O O . VAL A 1 179 ? 0.795 1.796 -2.187 1.00 94.38 179 VAL A O 1
ATOM 1483 N N . GLU A 1 180 ? 0.509 2.190 -4.370 1.00 92.94 180 GLU A N 1
ATOM 1484 C CA . GLU A 1 180 ? -0.877 2.644 -4.216 1.00 92.94 180 GLU A CA 1
ATOM 1485 C C . GLU A 1 180 ? -1.788 1.542 -3.677 1.00 92.94 180 GLU A C 1
ATOM 1487 O O . GLU A 1 180 ? -2.643 1.810 -2.831 1.00 92.94 180 GLU A O 1
ATOM 1492 N N . ARG A 1 181 ? -1.607 0.300 -4.141 1.00 92.31 181 ARG A N 1
ATOM 1493 C CA . ARG A 1 181 ? -2.344 -0.849 -3.614 1.00 92.31 181 ARG A CA 1
ATOM 1494 C C . ARG A 1 181 ? -2.009 -1.089 -2.146 1.00 92.31 181 ARG A C 1
ATOM 1496 O O . ARG A 1 181 ? -2.932 -1.189 -1.354 1.00 92.31 181 ARG A O 1
ATOM 1503 N N . ALA A 1 182 ? -0.734 -1.108 -1.769 1.00 88.50 182 ALA A N 1
ATOM 1504 C CA . ALA A 1 182 ? -0.314 -1.274 -0.380 1.00 88.50 182 ALA A CA 1
ATOM 1505 C C . ALA A 1 182 ? -0.858 -0.147 0.512 1.00 88.50 182 ALA A C 1
ATOM 1507 O O . ALA A 1 182 ? -1.268 -0.393 1.645 1.00 88.50 182 ALA A O 1
ATOM 1508 N N . LYS A 1 183 ? -0.930 1.084 -0.009 1.00 86.81 183 LYS A N 1
ATOM 1509 C CA . LYS A 1 183 ? -1.572 2.211 0.674 1.00 86.81 183 LYS A CA 1
ATOM 1510 C C . LYS A 1 183 ? -3.068 1.966 0.882 1.00 86.81 183 LYS A C 1
ATOM 1512 O O . LYS A 1 183 ? -3.544 2.186 1.992 1.00 86.81 183 LYS A O 1
ATOM 1517 N N . ARG A 1 184 ? -3.784 1.476 -0.140 1.00 82.62 184 ARG A N 1
ATOM 1518 C CA . ARG A 1 184 ? -5.208 1.106 -0.030 1.00 82.62 184 ARG A CA 1
ATOM 1519 C C . ARG A 1 184 ? -5.429 -0.038 0.949 1.00 82.62 184 ARG A C 1
ATOM 1521 O O . ARG A 1 184 ? -6.236 0.108 1.853 1.00 82.62 184 ARG A O 1
ATOM 1528 N N . GLU A 1 185 ? -4.660 -1.115 0.850 1.00 78.12 185 GLU A N 1
ATOM 1529 C CA . GLU A 1 185 ? -4.759 -2.266 1.754 1.00 78.12 185 GLU A CA 1
ATOM 1530 C C . GLU A 1 185 ? -4.488 -1.857 3.211 1.00 78.12 185 GLU A C 1
ATOM 1532 O O . GLU A 1 185 ? -5.216 -2.254 4.118 1.00 78.12 185 GLU A O 1
ATOM 1537 N N . ARG A 1 186 ? -3.505 -0.978 3.453 1.00 72.19 186 ARG A N 1
ATOM 1538 C CA . ARG A 1 186 ? -3.266 -0.403 4.788 1.00 72.19 186 ARG A CA 1
ATOM 1539 C C . ARG A 1 186 ? -4.439 0.439 5.294 1.00 72.19 186 ARG A C 1
ATOM 1541 O O . ARG A 1 186 ? -4.667 0.471 6.500 1.00 72.19 186 ARG A O 1
ATOM 1548 N N . THR A 1 187 ? -5.163 1.134 4.418 1.00 70.44 187 THR A N 1
ATOM 1549 C CA . THR A 1 187 ? -6.357 1.903 4.812 1.00 70.44 187 THR A CA 1
ATOM 1550 C C . THR A 1 187 ? -7.609 1.033 4.960 1.00 70.44 187 THR A C 1
ATOM 1552 O O . THR A 1 187 ? -8.410 1.286 5.856 1.00 70.44 187 THR A O 1
ATOM 1555 N N . GLU A 1 188 ? -7.752 -0.027 4.167 1.00 54.72 188 GLU A N 1
ATOM 1556 C CA . GLU A 1 188 ? -8.902 -0.943 4.191 1.00 54.72 188 GLU A CA 1
ATOM 1557 C C . GLU A 1 188 ? -8.878 -1.863 5.423 1.00 54.72 188 GLU A C 1
ATOM 1559 O O . GLU A 1 188 ? -9.920 -2.175 5.995 1.00 54.72 188 GLU A O 1
ATOM 1564 N N . ILE A 1 189 ? -7.697 -2.240 5.929 1.00 49.72 189 ILE A N 1
ATOM 1565 C CA . ILE A 1 189 ? -7.601 -3.049 7.160 1.00 49.72 189 ILE A CA 1
ATOM 1566 C C . ILE A 1 189 ? -8.114 -2.279 8.400 1.00 49.72 189 ILE A C 1
ATOM 1568 O O . ILE A 1 189 ? -8.491 -2.911 9.385 1.00 49.72 189 ILE A O 1
ATOM 1572 N N . SER A 1 190 ? -8.221 -0.943 8.346 1.00 52.88 190 SER A N 1
ATOM 1573 C CA . SER A 1 190 ? -8.873 -0.133 9.394 1.00 52.88 190 SER A CA 1
ATOM 1574 C C . SER A 1 190 ? -10.387 0.063 9.213 1.00 52.88 190 SER A C 1
ATOM 1576 O O . SER A 1 190 ? -11.027 0.685 10.055 1.00 52.88 190 SER A O 1
ATOM 1578 N N . GLU A 1 191 ? -10.985 -0.450 8.136 1.00 49.38 191 GLU A N 1
ATOM 1579 C CA . GLU A 1 191 ? -12.361 -0.107 7.747 1.00 49.38 191 GLU A CA 1
ATOM 1580 C C . GLU A 1 191 ? -13.439 -0.926 8.478 1.00 49.38 191 GLU A C 1
ATOM 1582 O O . GLU A 1 191 ? -14.602 -0.526 8.505 1.00 49.38 191 GLU A O 1
ATOM 1587 N N . ARG A 1 192 ? -13.074 -2.032 9.148 1.00 53.53 192 ARG A N 1
ATOM 1588 C CA . ARG A 1 192 ? -14.046 -2.814 9.937 1.00 53.53 192 ARG A CA 1
ATOM 1589 C C . ARG A 1 192 ? -14.645 -2.030 11.109 1.00 53.53 192 ARG A C 1
ATOM 1591 O O . ARG A 1 192 ? -15.831 -2.195 11.363 1.00 53.53 192 ARG A O 1
ATOM 1598 N N . ASP A 1 193 ? -13.885 -1.122 11.716 1.00 64.62 193 ASP A N 1
ATOM 1599 C CA . ASP A 1 193 ? -14.389 -0.235 12.778 1.00 64.62 193 ASP A CA 1
ATOM 1600 C C . ASP A 1 193 ? -15.019 1.050 12.202 1.00 64.62 193 ASP A C 1
ATOM 1602 O O . ASP A 1 193 ? -15.749 1.777 12.876 1.00 64.62 193 ASP A O 1
ATOM 1606 N N . GLY A 1 194 ? -14.785 1.327 10.914 1.00 77.56 194 GLY A N 1
ATOM 1607 C CA . GLY A 1 194 ? -15.357 2.477 10.218 1.00 77.56 194 GLY A CA 1
ATOM 1608 C C . GLY A 1 194 ? -16.869 2.368 10.014 1.00 77.56 194 GLY A C 1
ATOM 1609 O O . GLY A 1 194 ? -17.549 3.392 9.981 1.00 77.56 194 GLY A O 1
ATOM 1610 N N . ALA A 1 195 ? -17.409 1.149 9.918 1.00 83.75 195 ALA A N 1
ATOM 1611 C CA . ALA A 1 195 ? -18.845 0.926 9.745 1.00 83.75 195 ALA A CA 1
ATOM 1612 C C . ALA A 1 195 ? -19.659 1.411 10.956 1.00 83.75 195 ALA A C 1
ATOM 1614 O O . ALA A 1 195 ? -20.700 2.039 10.778 1.00 83.75 195 ALA A O 1
ATOM 1615 N N . GLU A 1 196 ? -19.163 1.185 12.176 1.00 88.00 196 GLU A N 1
ATOM 1616 C CA . GLU A 1 196 ? -19.822 1.644 13.403 1.00 88.00 196 GLU A CA 1
ATOM 1617 C C . GLU A 1 196 ? -19.749 3.171 13.538 1.00 88.00 196 GLU A C 1
ATOM 1619 O O . GLU A 1 196 ? -20.745 3.822 13.847 1.00 88.00 196 GLU A O 1
ATOM 1624 N N . LEU A 1 197 ? -18.599 3.770 13.210 1.00 92.56 197 LEU A N 1
ATOM 1625 C CA . LEU A 1 197 ? -18.449 5.229 13.166 1.00 92.56 197 LEU A CA 1
ATOM 1626 C C . LEU A 1 197 ? -19.362 5.871 12.115 1.00 92.56 197 LEU A C 1
ATOM 1628 O O . LEU A 1 197 ? -19.950 6.924 12.363 1.00 92.56 197 LEU 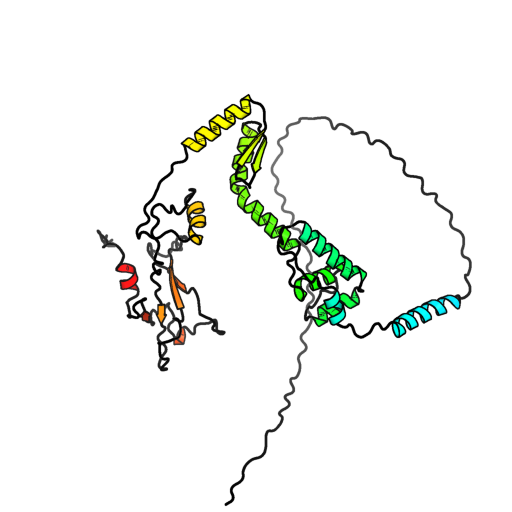A O 1
ATOM 1632 N N . LEU A 1 198 ? -19.513 5.239 10.951 1.00 91.75 198 LEU A N 1
ATOM 1633 C CA . LEU A 1 198 ? -20.431 5.703 9.916 1.00 91.75 198 LEU A CA 1
ATOM 1634 C C . LEU A 1 198 ? -21.892 5.588 10.370 1.00 91.75 198 LEU A C 1
ATOM 1636 O O . LEU A 1 198 ? -22.670 6.509 10.124 1.00 91.75 198 LEU A O 1
ATOM 1640 N N . GLN A 1 199 ? -22.251 4.501 11.056 1.00 94.56 199 GLN A N 1
ATOM 1641 C CA . GLN A 1 199 ? -23.585 4.322 11.626 1.00 94.56 199 GLN A CA 1
ATOM 1642 C C . GLN A 1 199 ? -23.877 5.392 12.689 1.00 94.56 199 GLN A C 1
ATOM 1644 O O . GLN A 1 199 ? -24.883 6.085 12.585 1.00 94.56 199 GLN A O 1
ATOM 1649 N N . MET A 1 200 ? -22.954 5.634 13.629 1.00 95.62 200 MET A N 1
ATOM 1650 C CA . MET A 1 200 ? -23.075 6.716 14.619 1.00 95.62 200 MET A CA 1
ATOM 1651 C C . MET A 1 200 ? -23.200 8.101 13.963 1.00 95.62 200 MET A C 1
ATOM 1653 O O . MET A 1 200 ? -23.981 8.941 14.410 1.00 95.62 200 MET A O 1
ATOM 1657 N N . SER A 1 201 ? -22.450 8.351 12.888 1.00 96.75 201 SER A N 1
ATOM 1658 C CA . SER A 1 201 ? -22.557 9.588 12.106 1.00 96.75 201 SER A CA 1
ATOM 1659 C C . SER A 1 201 ? -23.976 9.797 11.559 1.00 96.75 201 SER A C 1
ATOM 1661 O O . SER A 1 201 ? -24.527 10.896 11.670 1.00 96.75 201 SER A O 1
ATOM 1663 N N . GLN A 1 202 ? -24.604 8.734 11.048 1.00 96.94 202 GLN A N 1
ATOM 1664 C CA . GLN A 1 202 ? -25.974 8.768 10.530 1.00 96.94 202 GLN A CA 1
ATOM 1665 C C . GLN A 1 202 ? -27.018 8.896 11.646 1.00 96.94 202 GLN A C 1
ATOM 1667 O O . GLN A 1 202 ? -27.891 9.758 11.554 1.00 96.94 202 GLN A O 1
ATOM 1672 N N . ASP A 1 203 ? -26.903 8.093 12.705 1.00 97.62 203 ASP A N 1
ATOM 1673 C CA . ASP A 1 203 ? -27.885 8.023 13.793 1.00 97.62 203 ASP A CA 1
ATOM 1674 C C . ASP A 1 203 ? -27.993 9.349 14.556 1.00 97.62 203 ASP A C 1
ATOM 1676 O O . ASP A 1 203 ? -29.089 9.794 14.901 1.00 97.62 203 ASP A O 1
ATOM 1680 N N . TYR A 1 204 ? -26.858 10.018 14.781 1.00 97.88 204 TYR A N 1
ATOM 1681 C CA . TYR A 1 204 ? -26.812 11.289 15.506 1.00 97.88 204 TYR A CA 1
ATOM 1682 C C . TYR A 1 204 ? -26.759 12.513 14.577 1.00 97.88 204 TYR A C 1
ATOM 1684 O O . TYR A 1 204 ? -26.848 13.642 15.063 1.00 97.88 204 TYR A O 1
ATOM 1692 N N . ASN A 1 205 ? -26.667 12.325 13.254 1.00 97.06 205 ASN A N 1
ATOM 1693 C CA . ASN A 1 205 ? -26.481 13.393 12.262 1.00 97.06 205 ASN A CA 1
ATOM 1694 C C . ASN A 1 205 ? -25.265 14.287 12.591 1.00 97.06 205 ASN A C 1
ATOM 1696 O O . ASN A 1 205 ? -25.365 15.513 12.718 1.00 97.06 205 ASN A O 1
ATOM 1700 N N . VAL A 1 206 ? -24.116 13.641 12.793 1.00 97.44 206 VAL A N 1
ATOM 1701 C CA . VAL A 1 206 ? -22.839 14.254 13.184 1.00 97.44 206 VAL A CA 1
ATOM 1702 C C . VAL A 1 206 ? -21.742 13.829 12.218 1.00 97.44 206 VAL A C 1
ATOM 1704 O O . VAL A 1 206 ? -21.679 12.683 11.797 1.00 97.44 206 VAL A O 1
ATOM 1707 N N . HIS A 1 207 ? -20.830 14.731 11.887 1.00 95.19 207 HIS A N 1
ATOM 1708 C CA . HIS A 1 207 ? -19.662 14.410 11.083 1.00 95.19 207 HIS A CA 1
ATOM 1709 C C . HIS A 1 207 ? -18.510 13.969 11.993 1.00 95.19 207 HIS A C 1
ATOM 1711 O O . HIS A 1 207 ? -17.989 14.767 12.775 1.00 95.19 207 HIS A O 1
ATOM 1717 N N . ILE A 1 208 ? -18.111 12.700 11.890 1.00 95.94 208 ILE A N 1
ATOM 1718 C CA . ILE A 1 208 ? -17.036 12.103 12.691 1.00 95.94 208 ILE A CA 1
ATOM 1719 C C . ILE A 1 208 ? -15.766 12.000 11.843 1.00 95.94 208 ILE A C 1
ATOM 1721 O O . ILE A 1 208 ? -15.791 11.464 10.738 1.00 95.94 208 ILE A O 1
ATOM 1725 N N . ASN A 1 209 ? -14.647 12.493 12.369 1.00 92.12 209 ASN A N 1
ATOM 1726 C CA . ASN A 1 209 ? -13.330 12.411 11.746 1.00 92.12 209 ASN A CA 1
ATOM 1727 C C . ASN A 1 209 ? -12.302 11.851 12.742 1.00 92.12 209 ASN A C 1
ATOM 1729 O O . ASN A 1 209 ? -12.152 12.373 13.847 1.00 92.12 209 ASN A O 1
ATOM 1733 N N . VAL A 1 210 ? -11.576 10.803 12.350 1.00 91.25 210 VAL A N 1
ATOM 1734 C CA . VAL A 1 210 ? -10.535 10.174 13.176 1.00 91.25 210 VAL A CA 1
ATOM 1735 C C . VAL A 1 210 ? -9.174 10.740 12.781 1.00 91.25 210 VAL A C 1
ATOM 1737 O O . VAL A 1 210 ? -8.701 10.531 11.664 1.00 91.25 210 VAL A O 1
ATOM 1740 N N . THR A 1 211 ? -8.523 11.442 13.704 1.00 86.25 211 THR A N 1
ATOM 1741 C CA . THR A 1 211 ? -7.151 11.944 13.533 1.00 86.25 211 THR A CA 1
ATOM 1742 C C . THR A 1 211 ? -6.181 10.945 14.160 1.00 86.25 211 THR A C 1
ATOM 1744 O O . THR A 1 211 ? -6.472 10.414 15.226 1.00 86.25 211 THR A O 1
ATOM 1747 N N . ARG A 1 212 ? -5.056 10.639 13.499 1.00 80.38 212 ARG A N 1
ATOM 1748 C CA . ARG A 1 212 ? -4.108 9.590 13.939 1.00 80.38 212 ARG A CA 1
ATOM 1749 C C . ARG A 1 212 ? -3.000 10.090 14.874 1.00 80.38 212 ARG A C 1
ATOM 1751 O O . ARG A 1 212 ? -2.427 9.291 15.602 1.00 80.38 212 ARG A O 1
ATOM 1758 N N . GLU A 1 213 ? -2.714 11.388 14.881 1.00 72.75 213 GLU A N 1
ATOM 1759 C CA . GLU A 1 213 ? -1.581 11.977 15.605 1.00 72.75 213 GLU A CA 1
ATOM 1760 C C . GLU A 1 213 ? -2.031 13.213 16.403 1.00 72.75 213 GLU A C 1
ATOM 1762 O O . GLU A 1 213 ? -2.027 14.320 15.862 1.00 72.75 213 GLU A O 1
ATOM 1767 N N . PRO A 1 214 ? -2.439 13.063 17.681 1.00 83.06 214 PRO A N 1
ATOM 1768 C CA . PRO A 1 214 ? -2.712 11.820 18.422 1.00 83.06 214 PRO A CA 1
ATOM 1769 C C . PRO A 1 214 ? -4.023 11.143 17.979 1.00 83.06 214 PRO A C 1
ATOM 1771 O O . PRO A 1 214 ? -4.883 11.808 17.392 1.00 83.06 214 PRO A O 1
ATOM 1774 N N . LEU A 1 215 ? -4.198 9.846 18.292 1.00 81.50 215 LEU A N 1
ATOM 1775 C CA . LEU A 1 215 ? -5.442 9.112 18.021 1.00 81.50 215 LEU A CA 1
ATOM 1776 C C . LEU A 1 215 ? -6.611 9.801 18.737 1.00 81.50 215 LEU A C 1
ATOM 1778 O O . LEU A 1 215 ? -6.780 9.680 19.949 1.00 81.50 215 LEU A O 1
ATOM 1782 N N . SER A 1 216 ? -7.386 10.577 17.986 1.00 88.88 216 SER A N 1
ATOM 1783 C CA . SER A 1 216 ? -8.437 11.438 18.519 1.00 88.88 216 SER A CA 1
ATOM 1784 C C . SER A 1 216 ? -9.637 11.470 17.584 1.00 88.88 216 SER A C 1
ATOM 1786 O O . SER A 1 216 ? -9.514 11.435 16.359 1.00 88.88 216 SER A O 1
ATOM 1788 N N . LEU A 1 217 ? -10.823 11.521 18.186 1.00 92.19 217 LEU A N 1
ATOM 1789 C CA . LEU A 1 217 ? -12.094 11.576 17.482 1.00 92.19 217 LEU A CA 1
ATOM 1790 C C . LEU A 1 217 ? -12.581 13.029 17.465 1.00 92.19 217 LEU A C 1
ATOM 1792 O O . LEU A 1 217 ? -12.955 13.574 18.505 1.00 92.19 217 LEU A O 1
ATOM 1796 N N . ARG A 1 218 ? -12.566 13.672 16.298 1.00 93.69 218 ARG A N 1
ATOM 1797 C CA . ARG A 1 218 ? -13.144 15.005 16.095 1.00 93.69 218 ARG A CA 1
ATOM 1798 C C . ARG A 1 218 ? -14.577 14.846 15.601 1.00 93.69 218 ARG A C 1
ATOM 1800 O O . ARG A 1 218 ? -14.809 14.168 14.606 1.00 93.69 218 ARG A O 1
ATOM 1807 N N . VAL A 1 219 ? -15.526 15.482 16.282 1.00 97.06 219 VAL A N 1
ATOM 1808 C CA . VAL A 1 219 ? -16.955 15.405 15.951 1.00 97.06 219 VAL A CA 1
ATOM 1809 C C . VAL A 1 219 ? -17.499 16.806 15.715 1.00 97.06 219 VAL A C 1
ATOM 1811 O O . VAL A 1 219 ? -17.281 17.702 16.529 1.00 97.06 219 VAL A O 1
ATOM 1814 N N . GLU A 1 220 ? -18.219 16.992 14.614 1.00 96.00 220 GLU A N 1
ATOM 1815 C CA . GLU A 1 220 ? -18.864 18.253 14.244 1.00 96.00 220 GLU A CA 1
ATOM 1816 C C . GLU A 1 220 ? -20.364 18.023 14.025 1.00 96.00 220 GLU A C 1
ATOM 1818 O O . GLU A 1 220 ? -20.764 17.040 13.408 1.00 96.00 220 GLU A O 1
ATOM 1823 N N . GLY A 1 221 ? -21.224 18.902 14.542 1.00 95.12 221 GLY A N 1
ATOM 1824 C CA . GLY A 1 221 ? -22.674 18.733 14.429 1.00 95.12 221 GLY A CA 1
ATOM 1825 C C . GLY A 1 221 ? -23.469 19.731 15.266 1.00 95.12 221 GLY A C 1
ATOM 1826 O O . GLY A 1 221 ? -22.909 20.632 15.891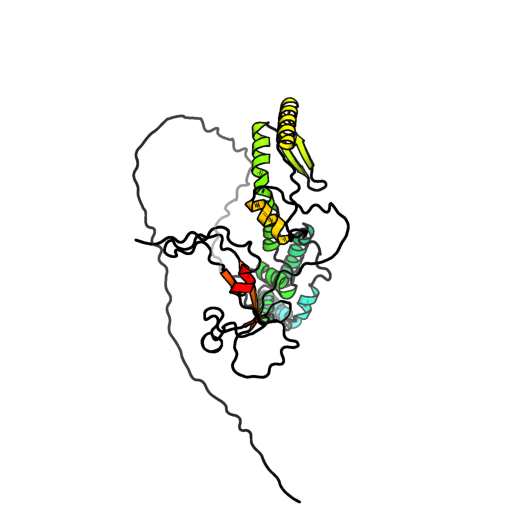 1.00 95.12 221 GLY A O 1
ATOM 1827 N N . LEU A 1 222 ? -24.794 19.571 15.279 1.00 97.00 222 LEU A N 1
ATOM 1828 C CA . LEU A 1 222 ? -25.684 20.372 16.123 1.00 97.00 222 LEU A CA 1
ATOM 1829 C C . LEU A 1 222 ? -25.472 20.028 17.605 1.00 97.00 222 LEU A C 1
ATOM 1831 O O . LEU A 1 222 ? -25.293 18.866 17.962 1.00 97.00 222 LEU A O 1
ATOM 1835 N N . LEU A 1 223 ? -25.546 21.026 18.491 1.00 97.19 223 LEU A N 1
ATOM 1836 C CA . LEU A 1 223 ? -25.276 20.841 19.923 1.00 97.19 223 LEU A CA 1
ATOM 1837 C C . LEU A 1 223 ? -26.114 19.724 20.592 1.00 97.19 223 LEU A C 1
ATOM 1839 O O . LEU A 1 223 ? -25.538 18.970 21.376 1.00 97.19 223 LEU A O 1
ATOM 1843 N N . PRO A 1 224 ? -27.426 19.557 20.306 1.00 97.75 224 PRO A N 1
ATOM 1844 C CA . PRO A 1 224 ? -28.207 18.449 20.867 1.00 97.75 224 PRO A CA 1
ATOM 1845 C C . PRO A 1 224 ? -27.697 17.073 20.416 1.00 97.75 224 PRO A C 1
ATOM 1847 O O . PRO A 1 224 ? -27.550 16.179 21.243 1.00 97.75 224 PRO A O 1
ATOM 1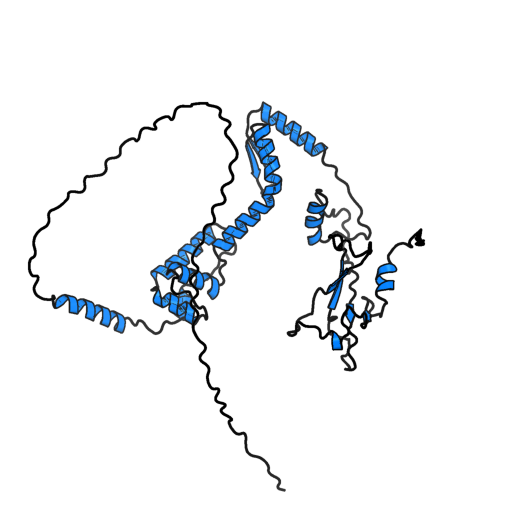850 N N . SER A 1 225 ? -27.352 16.931 19.133 1.00 97.69 225 SER A N 1
ATOM 1851 C CA . SER A 1 225 ? -26.764 15.712 18.569 1.00 97.69 225 SER A CA 1
ATOM 1852 C C . SER A 1 225 ? -25.414 15.374 19.193 1.00 97.69 225 SER A C 1
ATOM 1854 O O . SER A 1 225 ? -25.152 14.219 19.517 1.00 97.69 225 SER A O 1
ATOM 1856 N N . LEU A 1 226 ? -24.568 16.386 19.414 1.00 96.50 226 LEU A N 1
ATOM 1857 C CA . LEU A 1 226 ? -23.269 16.208 20.066 1.00 96.50 226 LEU A CA 1
ATOM 1858 C C . LEU A 1 226 ? -23.417 15.728 21.514 1.00 96.50 226 LEU A C 1
ATOM 1860 O O . LEU A 1 226 ? -22.647 14.877 21.949 1.00 96.50 226 LEU A O 1
ATOM 1864 N N . LYS A 1 227 ? -24.411 16.240 22.252 1.00 98.19 227 LYS A N 1
ATOM 1865 C CA . LYS A 1 227 ? -24.709 15.772 23.615 1.00 98.19 227 LYS A CA 1
ATOM 1866 C C . LYS A 1 227 ? -25.182 14.319 23.621 1.00 98.19 227 LYS A C 1
ATOM 1868 O O . LYS A 1 227 ? -24.640 13.527 24.382 1.00 98.19 227 LYS A O 1
ATOM 1873 N N . ALA A 1 228 ? -26.115 13.963 22.738 1.00 97.94 228 ALA A N 1
ATOM 1874 C CA . ALA A 1 228 ? -26.614 12.593 22.619 1.00 97.94 228 ALA A CA 1
ATOM 1875 C C . ALA A 1 228 ? -25.498 11.601 22.232 1.00 97.94 228 ALA A C 1
ATOM 1877 O O . ALA A 1 228 ? -25.373 10.538 22.837 1.00 97.94 228 ALA A O 1
ATOM 1878 N N . LEU A 1 229 ? -24.620 11.978 21.294 1.00 97.25 229 LEU A N 1
ATOM 1879 C CA . LEU A 1 229 ? -23.454 11.168 20.941 1.00 97.25 229 LEU A CA 1
ATOM 1880 C C . LEU A 1 229 ? -22.467 11.045 22.111 1.00 97.25 229 LEU A C 1
ATOM 1882 O O . LEU A 1 229 ? -21.936 9.965 22.352 1.00 97.25 229 LEU A O 1
ATOM 1886 N N . ALA A 1 230 ? -22.212 12.128 22.853 1.00 96.88 230 ALA A N 1
ATOM 1887 C CA . ALA A 1 230 ? -21.327 12.092 24.017 1.00 96.88 230 ALA A CA 1
ATOM 1888 C C . ALA A 1 230 ? -21.863 11.153 25.111 1.00 96.88 230 ALA A C 1
ATOM 1890 O O . ALA A 1 230 ? -21.090 10.392 25.699 1.00 96.88 230 ALA A O 1
ATOM 1891 N N . GLU A 1 231 ? -23.177 11.158 25.344 1.00 97.94 231 GLU A N 1
ATOM 1892 C CA . GLU A 1 231 ? -23.845 10.207 26.235 1.00 97.94 231 GLU A CA 1
ATOM 1893 C C . GLU A 1 231 ? -23.675 8.769 25.735 1.00 97.94 231 GLU A C 1
ATOM 1895 O O . GLU A 1 231 ? -23.254 7.909 26.513 1.00 97.94 231 GLU A O 1
ATOM 1900 N N . HIS A 1 232 ? -23.886 8.516 24.440 1.00 97.06 232 HIS A N 1
ATOM 1901 C CA . HIS A 1 232 ? -23.691 7.195 23.842 1.00 97.06 232 HIS A CA 1
ATOM 1902 C C . HIS A 1 232 ? -22.245 6.695 23.968 1.00 97.06 232 HIS A C 1
ATOM 1904 O O . HIS A 1 232 ? -22.022 5.597 24.473 1.00 97.06 232 HIS A O 1
ATOM 1910 N N . ILE A 1 233 ? -21.252 7.523 23.626 1.00 95.19 233 ILE A N 1
ATOM 1911 C CA . ILE A 1 233 ? -19.826 7.194 23.789 1.00 95.19 233 ILE A CA 1
ATOM 1912 C C . ILE A 1 233 ? -19.503 6.922 25.261 1.00 95.19 233 ILE A C 1
ATOM 1914 O O . ILE A 1 233 ? -18.741 6.007 25.568 1.00 95.19 233 ILE A O 1
ATOM 1918 N N . SER A 1 234 ? -20.078 7.685 26.195 1.00 96.31 234 SER A N 1
ATOM 1919 C CA . SER A 1 234 ? -19.880 7.442 27.627 1.00 96.31 234 SER A CA 1
ATOM 1920 C C . SER A 1 234 ? -20.497 6.115 28.086 1.00 96.31 234 SER A C 1
ATOM 1922 O O . SER A 1 234 ? -19.916 5.442 28.936 1.00 96.31 234 SER A O 1
ATOM 1924 N N . ALA A 1 235 ? -21.631 5.710 27.506 1.00 96.31 235 ALA A N 1
ATOM 1925 C CA . ALA A 1 235 ? -22.261 4.421 27.769 1.00 96.31 235 ALA A CA 1
ATOM 1926 C C . ALA A 1 235 ? -21.422 3.265 27.206 1.00 96.31 235 ALA A C 1
ATOM 1928 O O . ALA A 1 235 ? -21.155 2.309 27.931 1.00 96.31 235 ALA A O 1
ATOM 1929 N N . VAL A 1 236 ? -20.921 3.395 25.971 1.00 92.81 236 VAL A N 1
ATOM 1930 C CA . VAL A 1 236 ? -19.997 2.424 25.361 1.00 92.81 236 VAL A CA 1
ATOM 1931 C C . VAL A 1 236 ? -18.728 2.302 26.203 1.00 92.81 236 VAL A C 1
ATOM 1933 O O . VAL A 1 236 ? -18.354 1.195 26.576 1.00 92.81 236 VAL A O 1
ATOM 1936 N N . LYS A 1 237 ? -18.122 3.419 26.623 1.00 92.19 237 LYS A N 1
ATOM 1937 C CA . LYS A 1 237 ? -16.945 3.404 27.510 1.00 92.19 237 LYS A CA 1
ATOM 1938 C C . LYS A 1 237 ? -17.194 2.672 28.827 1.00 92.19 237 LYS A C 1
ATOM 1940 O O . LYS A 1 237 ? -16.327 1.938 29.272 1.00 92.19 237 LYS A O 1
ATOM 1945 N N . LYS A 1 238 ? -18.369 2.846 29.438 1.00 94.62 238 LYS A N 1
ATOM 1946 C CA . LYS A 1 238 ? -18.751 2.126 30.666 1.00 94.62 238 LYS A CA 1
ATOM 1947 C C . LYS A 1 238 ? -19.011 0.637 30.433 1.00 94.62 238 LYS A C 1
ATOM 1949 O O . LYS A 1 238 ? -18.946 -0.129 31.386 1.00 94.62 238 LYS A O 1
ATOM 1954 N N . SER A 1 239 ? -19.347 0.241 29.205 1.00 94.06 239 SER A N 1
ATOM 1955 C CA . SER A 1 239 ? -19.580 -1.163 28.846 1.00 94.06 239 SER A CA 1
ATOM 1956 C C . SER A 1 239 ? -18.293 -1.947 28.584 1.00 94.06 239 SER A C 1
ATOM 1958 O O . SER A 1 239 ? -18.318 -3.175 28.617 1.00 94.06 239 SER A O 1
ATOM 1960 N N . ILE A 1 240 ? -17.174 -1.255 28.343 1.00 91.31 240 ILE A N 1
ATOM 1961 C CA . ILE A 1 240 ? -15.864 -1.883 28.176 1.00 91.31 240 ILE A CA 1
ATOM 1962 C C . ILE A 1 240 ? -15.404 -2.377 29.549 1.00 91.31 240 ILE A C 1
ATOM 1964 O O . ILE A 1 240 ? -15.199 -1.589 30.470 1.00 91.31 240 ILE A O 1
ATOM 1968 N N . VAL A 1 241 ? -15.269 -3.696 29.678 1.00 93.19 241 VAL A N 1
ATOM 1969 C CA . VAL A 1 241 ? -14.737 -4.351 30.875 1.00 93.19 241 VAL A CA 1
ATOM 1970 C C . VAL A 1 241 ? -13.270 -4.661 30.627 1.00 93.19 241 VAL A C 1
ATOM 1972 O O . VAL A 1 241 ? -12.933 -5.368 29.679 1.00 93.19 241 VAL A O 1
ATOM 1975 N N . GLU A 1 242 ? -12.408 -4.135 31.487 1.00 92.25 242 GLU A N 1
ATOM 1976 C CA . GLU A 1 242 ? -10.990 -4.477 31.511 1.00 92.25 242 GLU A CA 1
ATOM 1977 C C . GLU A 1 242 ? -10.797 -5.664 32.459 1.00 92.25 242 GLU A C 1
ATOM 1979 O O . GLU A 1 242 ? -11.159 -5.592 33.635 1.00 92.25 242 GLU A O 1
ATOM 1984 N N . ASP A 1 243 ? -10.252 -6.766 31.942 1.00 92.50 243 ASP A N 1
ATOM 1985 C CA . ASP A 1 243 ? -9.910 -7.945 32.736 1.00 92.50 243 ASP A CA 1
ATOM 1986 C C . ASP A 1 243 ? -8.433 -8.298 32.535 1.00 92.50 243 ASP A C 1
ATOM 1988 O O . ASP A 1 243 ? -7.947 -8.413 31.407 1.00 92.50 243 ASP A O 1
ATOM 1992 N N . ILE A 1 244 ? -7.713 -8.464 33.645 1.00 91.56 244 ILE A N 1
ATOM 1993 C CA . ILE A 1 244 ? -6.290 -8.804 33.646 1.00 91.56 244 ILE A CA 1
ATOM 1994 C C . ILE A 1 244 ? -6.170 -10.299 33.914 1.00 91.56 244 ILE A C 1
ATOM 1996 O O . ILE A 1 244 ? -6.135 -10.764 35.057 1.00 91.56 244 ILE A O 1
ATOM 2000 N N . ILE A 1 245 ? -6.070 -11.064 32.830 1.00 90.81 245 ILE A N 1
ATOM 2001 C CA . ILE A 1 245 ? -5.945 -12.518 32.897 1.00 90.81 245 ILE A CA 1
ATOM 2002 C C . ILE A 1 245 ? -4.472 -12.897 33.044 1.00 90.81 245 ILE A C 1
ATOM 2004 O O . ILE A 1 245 ? -3.640 -12.623 32.177 1.00 90.81 245 ILE A O 1
ATOM 2008 N N . LYS A 1 246 ? -4.145 -13.602 34.130 1.00 89.50 246 LYS A N 1
ATOM 2009 C CA . LYS A 1 246 ? -2.808 -14.177 34.318 1.00 89.50 246 LYS A CA 1
ATOM 2010 C C . LYS A 1 246 ? -2.633 -15.387 33.403 1.00 89.50 246 LYS A C 1
ATOM 2012 O O . LYS A 1 246 ? -3.282 -16.415 33.594 1.00 89.50 246 LYS A O 1
ATOM 2017 N N . VAL A 1 247 ? -1.737 -15.272 32.423 1.00 88.44 247 VAL A N 1
ATOM 2018 C CA . VAL A 1 247 ? -1.419 -16.373 31.507 1.00 88.44 247 VAL A CA 1
ATOM 2019 C C . VAL A 1 247 ? -0.692 -17.484 32.281 1.00 88.44 247 VAL A C 1
ATOM 2021 O O . VAL A 1 247 ? 0.321 -17.207 32.937 1.00 88.44 247 VAL A O 1
ATOM 2024 N N . PRO A 1 248 ? -1.163 -18.744 32.223 1.00 84.50 248 PRO A N 1
ATOM 2025 C CA . PRO A 1 248 ? -0.476 -19.857 32.868 1.00 84.50 248 PRO A CA 1
ATOM 2026 C C . PRO A 1 248 ? 0.923 -20.015 32.258 1.00 84.50 248 PRO A C 1
ATOM 2028 O O . PRO A 1 248 ? 1.067 -20.233 31.058 1.00 84.50 248 PRO A O 1
ATOM 2031 N N . GLY A 1 249 ? 1.957 -19.869 33.087 1.00 84.38 249 GLY A N 1
ATOM 2032 C CA . GLY A 1 249 ? 3.365 -19.907 32.672 1.00 84.38 249 GLY A CA 1
ATOM 2033 C C . GLY A 1 249 ? 4.097 -18.565 32.748 1.00 84.38 249 GLY A C 1
ATOM 2034 O O . GLY A 1 249 ? 5.305 -18.544 32.540 1.00 84.38 249 GLY A O 1
ATOM 2035 N N . GLY A 1 250 ? 3.405 -17.460 33.057 1.00 82.94 250 GLY A N 1
ATOM 2036 C CA . GLY A 1 250 ? 4.037 -16.155 33.306 1.00 82.94 250 GLY A CA 1
ATOM 2037 C C . GLY A 1 250 ? 4.721 -15.529 32.086 1.00 82.94 250 GLY A C 1
ATOM 2038 O O . GLY A 1 250 ? 5.416 -14.527 32.215 1.00 82.94 250 GLY A O 1
ATOM 2039 N N . GLN A 1 251 ? 4.539 -16.109 30.899 1.00 84.12 251 GLN A N 1
ATOM 2040 C CA . GLN A 1 251 ? 5.118 -15.592 29.670 1.00 84.12 251 GLN A CA 1
ATOM 2041 C C . GLN A 1 251 ? 4.169 -14.613 28.982 1.00 84.12 251 GLN A C 1
ATOM 2043 O O . GLN A 1 251 ? 2.970 -14.897 28.904 1.00 84.12 251 GLN A O 1
ATOM 2048 N N . PRO A 1 252 ? 4.689 -13.511 28.411 1.00 89.25 252 PRO A N 1
ATOM 2049 C CA . PRO A 1 252 ? 3.885 -12.649 27.561 1.00 89.25 252 PRO A CA 1
ATOM 2050 C C . PRO A 1 252 ? 3.440 -13.409 26.309 1.00 89.25 252 PRO A C 1
ATOM 2052 O O . PRO A 1 252 ? 4.169 -14.249 25.769 1.00 89.25 252 PRO A O 1
ATOM 2055 N N . VAL A 1 253 ? 2.244 -13.090 25.817 1.00 91.06 253 VAL A N 1
ATOM 2056 C CA . VAL A 1 253 ? 1.754 -13.643 24.552 1.00 91.06 253 VAL A CA 1
ATOM 2057 C C . VAL A 1 253 ? 2.648 -13.123 23.424 1.00 91.06 253 VAL A C 1
ATOM 2059 O O . VAL A 1 253 ? 2.988 -11.941 23.398 1.00 91.06 253 VAL A O 1
ATOM 2062 N N . ASN A 1 254 ? 3.047 -13.987 22.486 1.00 93.62 254 ASN A N 1
ATOM 2063 C CA . ASN A 1 254 ? 3.833 -13.548 21.330 1.00 93.62 254 ASN A CA 1
ATOM 2064 C C . ASN A 1 254 ? 3.064 -12.452 20.567 1.00 93.62 254 ASN A C 1
ATOM 2066 O O . ASN A 1 254 ? 1.885 -12.642 20.270 1.00 93.62 254 ASN A O 1
ATOM 2070 N N . GLY A 1 255 ? 3.728 -11.340 20.232 1.00 90.00 255 GLY A N 1
ATOM 2071 C CA . GLY A 1 255 ? 3.127 -10.203 19.526 1.00 90.00 255 GLY A CA 1
ATOM 2072 C C . GLY A 1 255 ? 2.383 -10.608 18.252 1.00 90.00 255 GLY A C 1
ATOM 2073 O O . GLY A 1 255 ? 1.283 -10.119 17.997 1.00 90.00 255 GLY A O 1
ATOM 2074 N N . ASP A 1 256 ? 2.911 -11.596 17.527 1.00 90.75 256 ASP A N 1
ATOM 2075 C CA . ASP A 1 256 ? 2.293 -12.132 16.308 1.00 90.75 256 ASP A CA 1
ATOM 2076 C C . ASP A 1 256 ? 0.945 -12.832 16.561 1.00 90.75 256 ASP A C 1
ATOM 2078 O O . ASP A 1 256 ? 0.122 -12.956 15.653 1.00 90.75 256 ASP A O 1
ATOM 2082 N N . LEU A 1 257 ? 0.707 -13.306 17.789 1.00 91.38 257 LEU A N 1
ATOM 2083 C CA . LEU A 1 257 ? -0.514 -14.009 18.195 1.00 91.38 257 LEU A CA 1
ATOM 2084 C C . LEU A 1 257 ? -1.561 -13.082 18.812 1.00 91.38 257 LEU A C 1
ATOM 2086 O O . LEU A 1 257 ? -2.742 -13.431 18.800 1.00 91.38 257 LEU A O 1
ATOM 2090 N N . ILE A 1 258 ? -1.164 -11.902 19.294 1.00 90.38 258 ILE A N 1
ATOM 2091 C CA . ILE A 1 258 ? -2.073 -10.946 19.940 1.00 90.38 258 ILE A CA 1
ATOM 2092 C C . ILE A 1 258 ? -3.215 -10.565 18.995 1.00 90.38 258 ILE A C 1
ATOM 2094 O O . ILE A 1 258 ? -4.388 -10.690 19.342 1.00 90.38 258 ILE A O 1
ATOM 2098 N N . GLN A 1 259 ? -2.887 -10.163 17.765 1.00 86.50 259 GLN A N 1
ATOM 2099 C CA . GLN A 1 259 ? -3.895 -9.739 16.795 1.00 86.50 259 GLN A CA 1
ATOM 2100 C C . GLN A 1 259 ? -4.831 -10.889 16.359 1.00 86.50 259 GLN A C 1
ATOM 2102 O O . GLN A 1 259 ? -6.046 -10.676 16.330 1.00 86.50 259 GLN A O 1
ATOM 2107 N N . PRO A 1 260 ? -4.342 -12.108 16.042 1.00 90.12 260 PRO A N 1
ATOM 2108 C CA . PRO A 1 260 ? -5.204 -13.267 15.815 1.00 90.12 260 PRO A CA 1
ATOM 2109 C C . PRO A 1 260 ? -6.142 -13.583 16.979 1.00 90.12 260 PRO A C 1
ATOM 2111 O O . PRO A 1 260 ? -7.329 -13.806 16.745 1.00 90.12 260 PRO A O 1
ATOM 2114 N N . ILE A 1 261 ? -5.633 -13.587 18.215 1.00 90.94 261 ILE A N 1
ATOM 2115 C CA . ILE A 1 261 ? -6.442 -13.873 19.406 1.00 90.94 261 ILE A CA 1
ATOM 2116 C C . ILE A 1 261 ? -7.517 -12.802 19.565 1.00 90.94 261 ILE A C 1
ATOM 2118 O O . ILE A 1 261 ? -8.683 -13.155 19.700 1.00 90.94 261 ILE A O 1
ATOM 2122 N N . SER A 1 262 ? -7.149 -11.525 19.445 1.00 88.25 262 SER A N 1
ATOM 2123 C CA . SER A 1 262 ? -8.086 -10.403 19.527 1.00 88.25 262 SER A CA 1
ATOM 2124 C C . SER A 1 262 ? -9.220 -10.511 18.499 1.00 88.25 262 SER A C 1
ATOM 2126 O O . SER A 1 262 ? -10.393 -10.330 18.824 1.00 88.25 262 SER A O 1
ATOM 2128 N N . ARG A 1 263 ? -8.904 -10.911 17.260 1.00 81.81 263 ARG A N 1
ATOM 2129 C CA . ARG A 1 263 ? -9.915 -11.134 16.210 1.00 81.81 263 ARG A CA 1
ATOM 2130 C C . ARG A 1 263 ? -10.819 -12.336 16.480 1.00 81.81 263 ARG A C 1
ATOM 2132 O O . ARG A 1 263 ? -11.977 -12.306 16.078 1.00 81.81 263 ARG A O 1
ATOM 2139 N N . LEU A 1 264 ? -10.288 -13.402 17.080 1.00 87.44 264 LEU A N 1
ATOM 2140 C CA . LEU A 1 264 ? -11.047 -14.622 17.374 1.00 87.44 264 LEU A CA 1
ATOM 2141 C C . LEU A 1 264 ? -11.948 -14.461 18.599 1.00 87.44 264 LEU A C 1
ATOM 2143 O O . LEU A 1 264 ? -13.049 -15.004 18.607 1.00 87.44 264 LEU A O 1
ATOM 2147 N N . SER A 1 265 ? -11.485 -13.737 19.618 1.00 90.44 265 SER A N 1
ATOM 2148 C CA . SER A 1 265 ? -12.255 -13.471 20.834 1.00 90.44 265 SER A CA 1
ATOM 2149 C C . SER A 1 265 ? -13.247 -12.321 20.670 1.00 90.44 265 SER A C 1
ATOM 2151 O O . SER A 1 265 ? -14.214 -12.254 21.421 1.00 90.44 265 SER A O 1
ATOM 2153 N N . GLY A 1 266 ? -13.008 -11.413 19.716 1.00 83.44 266 GLY A N 1
ATOM 2154 C CA . GLY A 1 266 ? -13.748 -10.155 19.621 1.00 83.44 266 GLY A CA 1
ATOM 2155 C C . GLY A 1 266 ? -13.409 -9.178 20.751 1.00 83.44 266 GLY A C 1
ATOM 2156 O O . GLY A 1 266 ? -14.164 -8.240 20.982 1.00 83.44 266 GLY A O 1
ATOM 2157 N N . ALA A 1 267 ? -12.298 -9.395 21.460 1.00 90.19 267 ALA A N 1
ATOM 2158 C CA . ALA A 1 267 ? -11.827 -8.537 22.542 1.00 90.19 267 ALA A CA 1
ATOM 2159 C C . ALA A 1 267 ? -10.474 -7.914 22.183 1.00 90.19 267 ALA A C 1
ATOM 2161 O O . ALA A 1 267 ? -9.656 -8.537 21.501 1.00 90.19 267 ALA A O 1
ATOM 2162 N N . HIS A 1 268 ? -10.210 -6.693 22.648 1.00 89.44 268 HIS A N 1
ATOM 2163 C CA . HIS A 1 268 ? -8.872 -6.117 22.558 1.00 89.44 268 HIS A CA 1
ATOM 2164 C C . HIS A 1 268 ? -7.951 -6.837 23.548 1.00 89.44 268 HIS A C 1
ATOM 2166 O O . HIS A 1 268 ? -8.298 -6.995 24.714 1.00 89.44 268 HIS A O 1
ATOM 2172 N N . VAL A 1 269 ? -6.805 -7.315 23.067 1.00 92.19 269 VAL A N 1
ATOM 2173 C CA . VAL A 1 269 ? -5.820 -8.022 23.890 1.00 92.19 269 VAL A CA 1
ATOM 2174 C C . VAL A 1 269 ? -4.513 -7.261 23.797 1.00 92.19 269 VAL A C 1
ATOM 2176 O O . VAL A 1 269 ? -4.035 -6.994 22.696 1.00 92.19 269 VAL A O 1
ATOM 2179 N N . GLU A 1 270 ? -3.921 -6.955 24.943 1.00 93.44 270 GLU A N 1
ATOM 2180 C CA . GLU A 1 270 ? -2.596 -6.358 25.043 1.00 93.44 270 GLU A CA 1
ATOM 2181 C C . GLU A 1 270 ? -1.786 -7.038 26.149 1.00 93.44 270 GLU A C 1
ATOM 2183 O O . GLU A 1 270 ? -2.334 -7.578 27.110 1.00 93.44 270 GLU A O 1
ATOM 2188 N N . ASN A 1 271 ? -0.462 -7.042 26.002 1.00 92.81 271 ASN A N 1
ATOM 2189 C CA . ASN A 1 271 ? 0.421 -7.529 27.054 1.00 92.81 271 ASN A CA 1
ATOM 2190 C C . ASN A 1 271 ? 0.665 -6.395 28.055 1.00 92.81 271 ASN A C 1
ATOM 2192 O O . ASN A 1 271 ? 1.453 -5.489 27.783 1.00 92.81 271 ASN A O 1
ATOM 2196 N N . THR A 1 272 ? 0.042 -6.465 29.228 1.00 89.62 272 THR A N 1
ATOM 2197 C CA . THR A 1 272 ? 0.317 -5.536 30.329 1.00 89.62 272 THR A CA 1
ATOM 2198 C C . THR A 1 272 ? 1.672 -5.844 30.968 1.00 89.62 272 THR A C 1
ATOM 2200 O O . THR A 1 272 ? 1.852 -6.889 31.596 1.00 89.62 272 THR A O 1
ATOM 2203 N N . THR A 1 273 ? 2.630 -4.922 30.854 1.00 74.38 273 THR A N 1
ATOM 2204 C CA . THR A 1 273 ? 3.922 -4.967 31.562 1.00 74.38 273 THR A CA 1
ATOM 2205 C C . THR A 1 273 ? 3.747 -4.495 33.008 1.00 74.38 273 THR A C 1
ATOM 2207 O O . THR A 1 273 ? 4.264 -3.448 33.388 1.00 74.38 273 THR A O 1
ATOM 2210 N N . ALA A 1 274 ? 2.941 -5.200 33.801 1.00 57.62 274 ALA A N 1
ATOM 2211 C CA . ALA A 1 274 ? 2.642 -4.759 35.165 1.00 57.62 274 ALA A CA 1
ATOM 2212 C C . ALA A 1 274 ? 3.818 -4.969 36.138 1.00 57.62 274 ALA A C 1
ATOM 2214 O O . ALA A 1 274 ? 3.925 -4.227 37.105 1.00 57.62 274 ALA A O 1
ATOM 2215 N N . ASP A 1 275 ? 4.750 -5.879 35.840 1.00 51.78 275 ASP A N 1
ATOM 2216 C CA . ASP A 1 275 ? 5.930 -6.117 36.674 1.00 51.78 275 ASP A CA 1
ATOM 2217 C C . ASP A 1 275 ? 7.206 -5.954 35.845 1.00 51.78 275 ASP A C 1
ATOM 2219 O O . ASP A 1 275 ? 7.623 -6.837 35.095 1.00 51.78 275 ASP A O 1
ATOM 2223 N N . GLY A 1 276 ? 7.827 -4.779 35.954 1.00 45.00 276 GLY A N 1
ATOM 2224 C CA . GLY A 1 276 ? 9.130 -4.492 35.368 1.00 45.00 276 GLY A CA 1
ATOM 2225 C C . GLY A 1 276 ? 10.245 -5.295 36.034 1.00 45.00 276 GLY A C 1
ATOM 2226 O O . GLY A 1 276 ? 10.979 -4.749 36.845 1.00 45.00 276 GLY A O 1
ATOM 2227 N N . VAL A 1 277 ? 10.410 -6.567 35.671 1.00 36.00 277 VAL A N 1
ATOM 2228 C CA . VAL A 1 277 ? 11.658 -7.327 35.832 1.00 36.00 277 VAL A CA 1
ATOM 2229 C C . VAL A 1 277 ? 11.784 -8.243 34.619 1.00 36.00 277 VAL A C 1
ATOM 2231 O O . VAL A 1 277 ? 10.899 -9.040 34.327 1.00 36.00 277 VAL A O 1
ATOM 2234 N N . GLY A 1 278 ? 12.860 -8.048 33.858 1.00 41.03 278 GLY A N 1
ATOM 2235 C CA . GLY A 1 278 ? 13.102 -8.749 32.604 1.00 41.03 278 GLY A CA 1
ATOM 2236 C C . GLY A 1 278 ? 13.432 -10.233 32.760 1.00 41.03 278 GLY A C 1
ATOM 2237 O O . GLY A 1 278 ? 13.521 -10.761 33.864 1.00 41.03 278 GLY A O 1
ATOM 2238 N N . THR A 1 279 ? 13.733 -10.830 31.598 1.00 39.09 279 THR A N 1
ATOM 2239 C CA . THR A 1 279 ? 14.338 -12.160 31.374 1.00 39.09 279 THR A CA 1
ATOM 2240 C C . THR A 1 279 ? 13.405 -13.325 31.739 1.00 39.09 279 THR A C 1
ATOM 2242 O O . THR A 1 279 ? 12.795 -13.338 32.788 1.00 39.09 279 THR A O 1
ATOM 2245 N N . GLU A 1 280 ? 13.117 -14.320 30.906 1.00 37.28 280 GLU A N 1
ATOM 2246 C CA . GLU A 1 280 ? 13.863 -15.023 29.869 1.00 37.28 280 GLU A CA 1
ATOM 2247 C C . GLU A 1 280 ? 12.862 -15.554 28.832 1.00 37.28 280 GLU A C 1
ATOM 2249 O O . GLU A 1 280 ? 11.728 -15.921 29.148 1.00 37.28 280 GLU A O 1
ATOM 2254 N N . ALA A 1 281 ? 13.289 -15.646 27.577 1.00 37.88 281 ALA A N 1
ATOM 2255 C CA . ALA A 1 281 ? 12.553 -16.368 26.555 1.00 37.88 281 ALA A CA 1
ATOM 2256 C C . ALA A 1 281 ? 12.398 -17.846 26.972 1.00 37.88 281 ALA A C 1
ATOM 2258 O O . ALA A 1 281 ? 13.330 -18.629 26.769 1.00 37.88 281 ALA A O 1
ATOM 2259 N N . SER A 1 282 ? 11.243 -18.270 27.520 1.00 39.75 282 SER A N 1
ATOM 2260 C CA . SER A 1 282 ? 10.984 -19.715 27.579 1.00 39.75 282 SER A CA 1
ATOM 2261 C C . SER A 1 282 ? 10.891 -20.199 26.150 1.00 39.75 282 SER A C 1
ATOM 2263 O O . SER A 1 282 ? 10.022 -19.821 25.362 1.00 39.75 282 SER A O 1
ATOM 2265 N N . ARG A 1 283 ? 11.861 -21.042 25.845 1.00 43.72 283 ARG A N 1
ATOM 2266 C CA . ARG A 1 283 ? 11.922 -21.878 24.669 1.00 43.72 283 ARG A CA 1
ATOM 2267 C C . ARG A 1 283 ? 10.634 -22.693 24.643 1.00 43.72 283 ARG A C 1
ATOM 2269 O O . ARG A 1 283 ? 10.409 -23.538 25.510 1.00 43.72 283 ARG A O 1
ATOM 2276 N N . THR A 1 284 ? 9.785 -22.434 23.652 1.00 48.09 284 THR A N 1
ATOM 2277 C CA . THR A 1 284 ? 8.755 -23.390 23.239 1.00 48.09 284 THR A CA 1
ATOM 2278 C C . THR A 1 284 ? 9.408 -24.765 23.161 1.00 48.09 284 THR A C 1
ATOM 2280 O O . THR A 1 284 ? 10.544 -24.883 22.699 1.00 48.09 284 THR A O 1
ATOM 2283 N N . THR A 1 285 ? 8.745 -25.791 23.705 1.00 50.38 285 THR A N 1
ATOM 2284 C CA . THR A 1 285 ? 9.298 -27.149 23.787 1.00 50.38 285 THR A CA 1
ATOM 2285 C C . THR A 1 285 ? 9.471 -27.687 22.366 1.00 50.38 285 THR A C 1
ATOM 2287 O O . THR A 1 285 ? 8.553 -28.256 21.787 1.00 50.38 285 THR A O 1
ATOM 2290 N N . MET A 1 286 ? 10.621 -27.401 21.762 1.00 58.72 286 MET A N 1
ATOM 2291 C CA . MET A 1 286 ? 10.920 -27.735 20.383 1.00 58.72 286 MET A CA 1
ATOM 2292 C C . MET A 1 286 ? 11.304 -29.209 20.357 1.00 58.72 286 MET A C 1
ATOM 2294 O O . MET A 1 286 ? 12.387 -29.585 20.801 1.00 58.72 286 MET A O 1
ATOM 2298 N N . LEU A 1 287 ? 10.378 -30.046 19.896 1.00 69.62 287 LEU A N 1
ATOM 2299 C CA . LEU A 1 287 ? 10.660 -31.443 19.602 1.00 69.62 287 LEU A CA 1
ATOM 2300 C C . LEU A 1 287 ? 11.321 -31.511 18.224 1.00 69.62 287 LEU A C 1
ATOM 2302 O O . LEU A 1 287 ? 10.826 -30.929 17.251 1.00 69.62 287 LEU A O 1
ATOM 2306 N N . SER A 1 288 ? 12.446 -32.212 18.152 1.00 75.12 288 SER A N 1
ATOM 2307 C CA . SER A 1 288 ? 13.143 -32.482 16.898 1.00 75.12 288 SER A CA 1
ATOM 2308 C C . SER A 1 288 ? 12.960 -33.942 16.500 1.00 75.12 288 SER A C 1
ATOM 2310 O O . SER A 1 288 ? 13.006 -34.826 17.351 1.00 75.12 288 SER A O 1
ATOM 2312 N N . TYR A 1 289 ? 12.714 -34.193 15.214 1.00 79.50 289 TYR A N 1
ATOM 2313 C CA . TYR A 1 289 ? 12.585 -35.547 14.671 1.00 79.50 289 TYR A CA 1
ATOM 2314 C C . TYR A 1 289 ? 13.853 -35.926 13.920 1.00 79.50 289 TYR A C 1
ATOM 2316 O O . TYR A 1 289 ? 14.263 -35.212 12.998 1.00 79.50 289 TYR A O 1
ATOM 2324 N N . LEU A 1 290 ? 14.449 -37.054 14.297 1.00 79.62 290 LEU A N 1
ATOM 2325 C CA . LEU A 1 290 ? 15.591 -37.642 13.617 1.00 79.62 290 LEU A CA 1
ATOM 2326 C C . LEU A 1 290 ? 15.122 -38.901 12.864 1.00 79.62 290 LEU A C 1
ATOM 2328 O O . LEU A 1 290 ? 14.709 -39.867 13.511 1.00 79.62 290 LEU A O 1
ATOM 2332 N N . PRO A 1 291 ? 15.144 -38.921 11.520 1.00 77.50 291 PRO A N 1
ATOM 2333 C CA . PRO A 1 291 ? 14.796 -40.123 10.770 1.00 77.50 291 PRO A CA 1
ATOM 2334 C C . PRO A 1 291 ? 15.830 -41.227 11.020 1.00 77.50 291 PRO A C 1
ATOM 2336 O O . PRO A 1 291 ? 17.015 -40.950 11.216 1.00 77.50 291 PRO A O 1
ATOM 2339 N N . THR A 1 292 ? 15.389 -42.482 10.969 1.00 76.94 292 THR A N 1
ATOM 2340 C CA . THR A 1 292 ? 16.264 -43.654 11.102 1.00 76.94 292 THR A CA 1
ATOM 2341 C C . THR A 1 292 ? 16.958 -43.896 9.771 1.00 76.94 292 THR A C 1
ATOM 2343 O O . THR A 1 292 ? 16.527 -44.707 8.961 1.00 76.94 292 THR A O 1
ATOM 2346 N N . SER A 1 293 ? 17.993 -43.111 9.481 1.00 71.00 293 SER A N 1
ATOM 2347 C CA . SER A 1 293 ? 18.870 -43.385 8.348 1.00 71.00 293 SER A CA 1
ATOM 2348 C C . SER A 1 293 ? 19.790 -44.546 8.710 1.00 71.00 293 SER A C 1
ATOM 2350 O O . SER A 1 293 ? 20.536 -44.449 9.684 1.00 71.00 293 SER A O 1
ATOM 2352 N N . ASN A 1 294 ? 19.747 -45.616 7.920 1.00 61.84 294 ASN A N 1
ATOM 2353 C CA . ASN A 1 294 ? 20.694 -46.718 8.024 1.00 61.84 294 ASN A CA 1
ATOM 2354 C C . ASN A 1 294 ? 22.112 -46.188 7.746 1.00 61.84 294 ASN A C 1
ATOM 2356 O O . ASN A 1 294 ? 22.405 -45.732 6.643 1.00 61.84 294 ASN A O 1
ATOM 2360 N N . ASP A 1 295 ? 22.950 -46.209 8.778 1.00 54.19 295 ASP A N 1
ATOM 2361 C CA . ASP A 1 295 ? 24.411 -46.211 8.734 1.00 54.19 295 ASP A CA 1
ATOM 2362 C C . ASP A 1 295 ? 25.101 -45.205 7.800 1.00 54.19 295 ASP A C 1
ATOM 2364 O O . ASP A 1 295 ? 25.641 -45.528 6.745 1.00 54.19 295 ASP A O 1
ATOM 2368 N N . SER A 1 296 ? 25.239 -43.970 8.277 1.00 49.56 296 SER A N 1
ATOM 2369 C CA . SER A 1 296 ? 26.490 -43.238 8.068 1.00 49.56 296 SER A CA 1
ATOM 2370 C C . SER A 1 296 ? 26.765 -42.356 9.282 1.00 49.56 296 SER A C 1
ATOM 2372 O O . SER A 1 296 ? 25.881 -41.663 9.780 1.00 49.56 296 SER A O 1
ATOM 2374 N N . HIS A 1 297 ? 27.990 -42.436 9.800 1.00 48.56 297 HIS A N 1
ATOM 2375 C CA . HIS A 1 297 ? 28.491 -41.679 10.945 1.00 48.56 297 HIS A CA 1
ATOM 2376 C C . HIS A 1 297 ? 28.488 -40.166 10.659 1.00 48.56 297 HIS A C 1
ATOM 2378 O O . HIS A 1 297 ? 29.530 -39.562 10.417 1.00 48.56 297 HIS A O 1
ATOM 2384 N N . VAL A 1 298 ? 27.319 -39.531 10.685 1.00 49.03 298 VAL A N 1
ATOM 2385 C CA . VAL A 1 298 ? 27.212 -38.075 10.734 1.00 49.03 298 VAL A CA 1
ATOM 2386 C C . VAL A 1 298 ? 27.238 -37.687 12.203 1.00 49.03 298 VAL A C 1
ATOM 2388 O O . VAL A 1 298 ? 26.275 -37.875 12.944 1.00 49.03 298 VAL A O 1
ATOM 2391 N N . THR A 1 299 ? 28.385 -37.182 12.645 1.00 50.03 299 THR A N 1
ATOM 2392 C CA . THR A 1 299 ? 28.609 -36.678 13.998 1.00 50.03 299 THR A CA 1
ATOM 2393 C C . THR A 1 299 ? 27.558 -35.608 14.315 1.00 50.03 299 THR A C 1
ATOM 2395 O O . THR A 1 299 ? 27.603 -34.502 13.779 1.00 50.03 299 THR A O 1
ATOM 2398 N N . ALA A 1 300 ? 26.604 -35.932 15.193 1.00 49.69 300 ALA A N 1
ATOM 2399 C CA . ALA A 1 300 ? 25.422 -35.134 15.549 1.00 49.69 300 ALA A CA 1
ATOM 2400 C C . ALA A 1 300 ? 25.717 -33.795 16.272 1.00 49.69 300 ALA A C 1
ATOM 2402 O O . ALA A 1 300 ? 24.857 -33.240 16.956 1.00 49.69 300 ALA A O 1
ATOM 2403 N N . ALA A 1 301 ? 26.941 -33.272 16.180 1.00 47.78 301 ALA A N 1
ATOM 2404 C CA . ALA A 1 301 ? 27.412 -32.195 17.039 1.00 47.78 301 ALA A CA 1
ATOM 2405 C C . ALA A 1 301 ? 27.136 -30.775 16.512 1.00 47.78 301 ALA A C 1
ATOM 2407 O O . ALA A 1 301 ? 27.165 -29.854 17.323 1.00 47.78 301 ALA A O 1
ATOM 2408 N N . LEU A 1 302 ? 26.869 -30.554 15.215 1.00 47.34 302 LEU A N 1
ATOM 2409 C CA . LEU A 1 302 ? 26.831 -29.180 14.667 1.00 47.34 302 LEU A CA 1
ATOM 2410 C C . LEU A 1 302 ? 25.763 -28.883 13.601 1.00 47.34 302 LEU A C 1
ATOM 2412 O O . LEU A 1 302 ? 25.604 -27.721 13.234 1.00 47.34 302 LEU A O 1
ATOM 2416 N N . ALA A 1 303 ? 25.008 -29.872 13.118 1.00 48.69 303 ALA A N 1
ATOM 2417 C CA . ALA A 1 303 ? 23.900 -29.608 12.200 1.00 48.69 303 ALA A CA 1
ATOM 2418 C C . ALA A 1 303 ? 22.607 -29.382 13.005 1.00 48.69 303 ALA A C 1
ATOM 2420 O O . ALA A 1 303 ? 22.263 -30.236 13.829 1.00 48.69 303 ALA A O 1
ATOM 2421 N N . PRO A 1 304 ? 21.881 -28.264 12.813 1.00 54.66 304 PRO A N 1
ATOM 2422 C CA . PRO A 1 304 ? 20.565 -28.109 13.416 1.00 54.66 304 PRO A CA 1
ATOM 2423 C C . PRO A 1 304 ? 19.655 -29.259 12.962 1.00 54.66 304 PRO A C 1
ATOM 2425 O O . PRO A 1 304 ? 19.801 -29.746 11.837 1.00 54.66 304 PRO A O 1
ATOM 2428 N N . PRO A 1 305 ? 18.747 -29.733 13.834 1.00 56.72 305 PRO A N 1
ATOM 2429 C CA . PRO A 1 305 ? 17.885 -30.862 13.523 1.00 56.72 305 PRO A CA 1
ATOM 2430 C C . PRO A 1 305 ? 17.159 -30.625 12.200 1.00 56.72 305 PRO A C 1
ATOM 2432 O O . PRO A 1 305 ? 16.621 -29.543 11.965 1.00 56.72 305 PRO A O 1
ATOM 2435 N N . LYS A 1 306 ? 17.153 -31.650 11.340 1.00 56.31 306 LYS A N 1
ATOM 2436 C CA . LYS A 1 306 ? 16.655 -31.557 9.960 1.00 56.31 306 LYS A CA 1
ATOM 2437 C C . LYS A 1 306 ? 15.199 -31.077 9.899 1.00 56.31 306 LYS A C 1
ATOM 2439 O O . LYS A 1 306 ? 14.823 -30.424 8.930 1.00 56.31 306 LYS A O 1
ATOM 2444 N N . TYR A 1 307 ? 14.422 -31.344 10.958 1.00 61.38 307 TYR A N 1
ATOM 2445 C CA . TYR A 1 307 ? 13.023 -30.950 11.094 1.00 61.38 307 TYR A CA 1
ATOM 2446 C C . TYR A 1 307 ? 12.693 -30.429 12.497 1.00 61.38 307 TYR A C 1
ATOM 2448 O O . TYR A 1 307 ? 13.076 -31.027 13.506 1.00 61.38 307 TYR A O 1
ATOM 2456 N N . SER A 1 308 ? 11.889 -29.367 12.552 1.00 61.97 308 SER A N 1
ATOM 2457 C CA . SER A 1 308 ? 11.154 -28.946 13.746 1.00 61.97 308 SER A CA 1
ATOM 2458 C C . SER A 1 308 ? 9.694 -29.404 13.656 1.00 61.97 308 SER A C 1
ATOM 2460 O O . SER A 1 308 ? 9.034 -29.252 12.618 1.00 61.97 308 SER A O 1
ATOM 2462 N N . LEU A 1 309 ? 9.198 -29.998 14.745 1.00 68.69 309 LEU A N 1
ATOM 2463 C CA . LEU A 1 309 ? 7.815 -30.446 14.875 1.00 68.69 309 LEU A CA 1
ATOM 2464 C C . LEU A 1 309 ? 7.019 -29.431 15.697 1.00 68.69 309 LEU A C 1
ATOM 2466 O O . LEU A 1 309 ? 7.380 -29.129 16.833 1.00 68.69 309 LEU A O 1
ATOM 2470 N N . TYR A 1 310 ? 5.910 -28.943 15.138 1.00 66.44 310 TYR A N 1
ATOM 2471 C CA . TYR A 1 310 ? 4.971 -28.089 15.864 1.00 66.44 310 TYR A CA 1
ATOM 2472 C C . TYR A 1 310 ? 3.635 -28.816 16.025 1.00 66.44 310 TYR A C 1
ATOM 2474 O O . TYR A 1 310 ? 2.953 -29.065 15.019 1.00 66.44 310 TYR A O 1
ATOM 2482 N N . PRO A 1 311 ? 3.248 -29.184 17.260 1.00 64.44 311 PRO A N 1
ATOM 2483 C CA . PRO A 1 311 ? 1.915 -29.698 17.511 1.00 64.44 311 PRO A CA 1
ATOM 2484 C C . PRO A 1 311 ? 0.902 -28.569 17.298 1.00 64.44 311 PRO A C 1
ATOM 2486 O O . PRO A 1 311 ? 1.086 -27.453 17.781 1.00 64.44 311 PRO A O 1
ATOM 2489 N N . PHE A 1 312 ? -0.175 -28.850 16.571 1.00 66.94 312 PHE A N 1
ATOM 2490 C CA . PHE A 1 312 ? -1.281 -27.912 16.413 1.00 66.94 312 PHE A CA 1
ATOM 2491 C C . PHE A 1 312 ? -2.626 -28.637 16.472 1.00 66.94 312 PHE A C 1
ATOM 2493 O O . PHE A 1 312 ? -2.775 -29.775 16.019 1.00 66.94 312 PHE A O 1
ATOM 2500 N N . LEU A 1 313 ? -3.630 -27.947 17.010 1.00 58.94 313 LEU A N 1
ATOM 2501 C CA . LEU A 1 313 ? -5.021 -28.376 16.951 1.00 58.94 313 LEU A CA 1
ATOM 2502 C C . LEU A 1 313 ? -5.618 -27.845 15.647 1.00 58.94 313 LEU A C 1
ATOM 2504 O O . LEU A 1 313 ? -5.560 -26.647 15.370 1.00 58.94 313 LEU A O 1
ATOM 2508 N N . SER A 1 314 ? -6.156 -28.724 14.800 1.00 52.72 314 SER A N 1
ATOM 2509 C CA . SER A 1 314 ? -6.837 -28.255 13.592 1.00 52.72 314 SER A CA 1
ATOM 2510 C C . SER A 1 314 ? -8.185 -27.643 13.976 1.00 52.72 314 SER A C 1
ATOM 2512 O O . SER A 1 314 ? -8.986 -28.337 14.596 1.00 52.72 314 SER A O 1
ATOM 2514 N N . PRO A 1 315 ? -8.486 -26.398 13.565 1.00 52.16 315 PRO A N 1
ATOM 2515 C CA . PRO A 1 315 ? -9.779 -25.775 13.847 1.00 52.16 315 PRO A CA 1
ATOM 2516 C C . PRO A 1 315 ? -10.923 -26.374 13.015 1.00 52.16 315 PRO A C 1
ATOM 2518 O O . PRO A 1 315 ? -12.085 -26.063 13.251 1.00 52.16 315 PRO A O 1
ATOM 2521 N N . ARG A 1 316 ? -10.619 -27.211 12.010 1.00 62.16 316 ARG A N 1
ATOM 2522 C CA . ARG A 1 316 ? -11.637 -27.849 11.170 1.00 62.16 316 ARG A CA 1
ATOM 2523 C C . ARG A 1 316 ? -12.055 -29.184 11.790 1.00 62.16 316 ARG A C 1
ATOM 2525 O O . ARG A 1 316 ? -11.165 -30.010 12.025 1.00 62.16 316 ARG A O 1
ATOM 2532 N N . PRO A 1 317 ? -13.365 -29.438 11.987 1.00 55.97 317 PRO A N 1
ATOM 2533 C CA . PRO A 1 317 ? -13.831 -30.767 12.352 1.00 55.97 317 PRO A CA 1
ATOM 2534 C C . PRO A 1 317 ? -13.369 -31.749 11.272 1.00 55.97 317 PRO A C 1
ATOM 2536 O O . PRO A 1 317 ? -13.418 -31.450 10.075 1.00 55.97 317 PRO A O 1
ATOM 2539 N N . LEU A 1 318 ? -12.828 -32.889 11.698 1.00 61.78 318 LEU A N 1
ATOM 2540 C CA . LEU A 1 318 ? -12.443 -33.950 10.775 1.00 61.78 318 LEU A CA 1
ATOM 2541 C C . LEU A 1 318 ? -13.672 -34.397 9.966 1.00 61.78 318 LEU A C 1
ATOM 2543 O O . LEU A 1 318 ? -14.799 -34.256 10.449 1.00 61.78 318 LEU A O 1
ATOM 2547 N N . PRO A 1 319 ? -13.475 -34.939 8.749 1.00 62.84 319 PRO A N 1
ATOM 2548 C CA . PRO A 1 319 ? -14.552 -35.595 8.022 1.00 62.84 319 PRO A CA 1
ATOM 2549 C C . PRO A 1 319 ? -15.281 -36.548 8.971 1.00 62.84 319 PRO A C 1
ATOM 2551 O O . PRO A 1 319 ? -14.640 -37.335 9.665 1.00 62.84 319 PRO A O 1
ATOM 2554 N N . TRP A 1 320 ? -16.610 -36.466 8.995 1.00 52.16 320 TRP A N 1
ATOM 2555 C CA . TRP A 1 320 ? -17.541 -37.232 9.841 1.00 52.16 320 TRP A CA 1
ATOM 2556 C C . TRP A 1 320 ? -17.319 -38.758 9.899 1.00 52.16 320 TRP A C 1
ATOM 2558 O O . TRP A 1 320 ? -17.907 -39.442 10.729 1.00 52.16 320 TRP A O 1
ATOM 2568 N N . THR A 1 321 ? -16.461 -39.304 9.039 1.00 60.12 321 THR A N 1
ATOM 2569 C CA . THR A 1 321 ? -16.074 -40.712 8.981 1.00 60.12 321 THR A CA 1
ATOM 2570 C C . THR A 1 321 ? -14.948 -41.061 9.956 1.00 60.12 321 THR A C 1
ATOM 2572 O O . THR A 1 321 ? -14.716 -42.241 10.204 1.00 60.12 321 THR A O 1
ATOM 2575 N N . MET A 1 322 ? -14.257 -40.077 10.543 1.00 55.12 322 MET A N 1
ATOM 2576 C CA . MET A 1 322 ? -13.206 -40.308 11.537 1.00 55.12 322 MET A CA 1
ATOM 2577 C C . MET A 1 322 ? -13.743 -40.054 12.950 1.00 55.12 322 MET A C 1
ATOM 2579 O O . MET A 1 322 ? -13.917 -38.912 13.368 1.00 55.12 322 MET A O 1
ATOM 2583 N N . LYS A 1 323 ? -13.972 -41.129 13.718 1.00 47.47 323 LYS A N 1
ATOM 2584 C CA . LYS A 1 323 ? -14.337 -41.083 15.150 1.00 47.47 323 LYS A CA 1
ATOM 2585 C C . LYS A 1 323 ? -13.142 -40.699 16.043 1.00 47.47 323 LYS A C 1
ATOM 2587 O O . LYS A 1 323 ? -12.855 -41.377 17.023 1.00 47.47 323 LYS A O 1
ATOM 2592 N N . THR A 1 324 ? -12.408 -39.643 15.706 1.00 52.78 324 THR A N 1
ATOM 2593 C CA . THR A 1 324 ? -11.232 -39.195 16.470 1.00 52.78 324 THR A CA 1
ATOM 2594 C C . THR A 1 324 ? -11.433 -37.780 17.002 1.00 52.78 324 THR A C 1
ATOM 2596 O O . THR A 1 324 ? -10.799 -36.818 16.569 1.00 52.78 324 THR A O 1
ATOM 2599 N N . GLY A 1 325 ? -12.314 -37.647 17.998 1.00 49.50 325 GLY A N 1
ATOM 2600 C CA . GLY A 1 325 ? -12.226 -36.519 18.923 1.00 49.50 325 GLY A CA 1
ATOM 2601 C C . GLY A 1 325 ? -10.900 -36.627 19.680 1.00 49.50 325 GLY A C 1
ATOM 2602 O O . GLY A 1 325 ? -10.720 -37.571 20.440 1.00 49.50 325 GLY A O 1
ATOM 2603 N N . GLY A 1 326 ? -9.951 -35.721 19.421 1.00 57.28 326 GLY A N 1
ATOM 2604 C CA . GLY A 1 326 ? -8.653 -35.685 20.116 1.00 57.28 326 GLY A CA 1
ATOM 2605 C C . GLY A 1 326 ? -7.408 -36.042 19.291 1.00 57.28 326 GLY A C 1
ATOM 2606 O O . GLY A 1 326 ? -6.356 -36.292 19.870 1.00 57.28 326 GLY A O 1
ATOM 2607 N N . ALA A 1 327 ? -7.473 -36.065 17.955 1.00 58.19 327 ALA A N 1
ATOM 2608 C CA . ALA A 1 327 ? -6.274 -36.287 17.141 1.00 58.19 327 ALA A CA 1
ATOM 2609 C C . ALA A 1 327 ? -5.334 -35.060 17.152 1.00 58.19 327 ALA A C 1
ATOM 2611 O O . ALA A 1 327 ? -5.644 -34.026 16.552 1.00 58.19 327 ALA A O 1
ATOM 2612 N N . PHE A 1 328 ? -4.165 -35.189 17.787 1.00 61.62 328 PHE A N 1
ATOM 2613 C CA . PHE A 1 328 ? -3.067 -34.229 17.655 1.00 61.62 328 PHE A CA 1
ATOM 2614 C C . PHE A 1 328 ? -2.483 -34.298 16.244 1.00 61.62 328 PHE A C 1
ATOM 2616 O O . PHE A 1 328 ? -2.224 -35.382 15.721 1.00 61.62 328 PHE A O 1
ATOM 2623 N N . ARG A 1 329 ? -2.270 -33.138 15.616 1.00 67.56 329 ARG A N 1
ATOM 2624 C CA . ARG A 1 329 ? -1.580 -33.056 14.328 1.00 67.56 329 ARG A CA 1
ATOM 2625 C C . ARG A 1 329 ? -0.211 -32.450 14.541 1.00 67.56 329 ARG A C 1
ATOM 2627 O O . ARG A 1 329 ? -0.065 -31.457 15.248 1.00 67.56 329 ARG A O 1
ATOM 2634 N N . ILE A 1 330 ? 0.780 -33.037 13.891 1.00 67.19 330 ILE A N 1
ATOM 2635 C CA . ILE A 1 330 ? 2.138 -32.518 13.886 1.00 67.19 330 ILE A CA 1
ATOM 2636 C C . ILE A 1 330 ? 2.424 -32.038 12.472 1.00 67.19 330 ILE A C 1
ATOM 2638 O O . ILE A 1 330 ? 2.269 -32.794 11.511 1.00 67.19 330 ILE A O 1
ATOM 2642 N N . ARG A 1 331 ? 2.792 -30.761 12.334 1.00 63.50 331 ARG A N 1
ATOM 2643 C CA . ARG A 1 331 ? 3.243 -30.212 11.052 1.00 63.50 331 ARG A CA 1
ATOM 2644 C C . ARG A 1 331 ? 4.763 -30.167 11.031 1.00 63.50 331 ARG A C 1
ATOM 2646 O O . ARG A 1 331 ? 5.377 -29.690 11.982 1.00 63.50 331 ARG A O 1
ATOM 2653 N N . ARG A 1 332 ? 5.346 -30.600 9.916 1.00 63.41 332 ARG A N 1
ATOM 2654 C CA . ARG A 1 332 ? 6.736 -30.308 9.557 1.00 63.41 332 ARG A CA 1
ATOM 2655 C C . ARG A 1 332 ? 6.812 -28.848 9.110 1.00 63.41 332 ARG A C 1
ATOM 2657 O O . ARG A 1 332 ? 6.074 -28.464 8.202 1.00 63.41 332 ARG A O 1
ATOM 2664 N N . VAL A 1 333 ? 7.633 -28.038 9.780 1.00 56.97 333 VAL A N 1
ATOM 2665 C CA . VAL A 1 333 ? 7.658 -26.576 9.558 1.00 56.97 333 VAL A CA 1
ATOM 2666 C C . VAL A 1 333 ? 8.845 -26.107 8.714 1.00 56.97 333 VAL A C 1
ATOM 2668 O O . VAL A 1 333 ? 8.715 -25.098 8.030 1.00 56.97 333 VAL A O 1
ATOM 2671 N N . ALA A 1 334 ? 9.950 -26.850 8.648 1.00 54.56 334 ALA A N 1
ATOM 2672 C CA . ALA A 1 334 ? 11.043 -26.539 7.727 1.00 54.56 334 ALA A CA 1
ATOM 2673 C C . ALA A 1 334 ? 11.932 -27.761 7.466 1.00 54.56 334 ALA A C 1
ATOM 2675 O O . ALA A 1 334 ? 12.138 -28.572 8.366 1.00 54.56 334 ALA A O 1
ATOM 2676 N N . GLU A 1 335 ? 12.472 -27.856 6.251 1.00 55.00 335 GLU A N 1
ATOM 2677 C CA . GLU A 1 335 ? 13.750 -28.515 5.974 1.00 55.00 335 GLU A CA 1
ATOM 2678 C C . GLU A 1 335 ? 14.745 -27.389 5.695 1.00 55.00 335 GLU A C 1
ATOM 2680 O O . GLU A 1 335 ? 14.518 -26.547 4.824 1.00 55.00 335 GLU A O 1
ATOM 2685 N N . TRP A 1 336 ? 15.789 -27.282 6.512 1.00 51.41 336 TRP A N 1
ATOM 2686 C CA . TRP A 1 336 ? 16.749 -26.191 6.387 1.00 51.41 336 TRP A CA 1
ATOM 2687 C C . TRP A 1 336 ? 17.624 -26.449 5.144 1.00 51.41 336 TRP A C 1
ATOM 2689 O O . TRP A 1 336 ? 18.536 -27.266 5.179 1.00 51.41 336 TRP A O 1
ATOM 2699 N N . LEU A 1 337 ? 17.318 -25.754 4.041 1.00 46.06 337 LEU A N 1
ATOM 2700 C CA . LEU A 1 337 ? 18.198 -25.503 2.882 1.00 46.06 337 LEU A CA 1
ATOM 2701 C C . LEU A 1 337 ? 18.532 -26.679 1.929 1.00 46.06 337 LEU A C 1
ATOM 2703 O O . LEU A 1 337 ? 19.442 -26.544 1.111 1.00 46.06 337 LEU A O 1
ATOM 2707 N N . GLY A 1 338 ? 17.807 -27.800 1.960 1.00 53.81 338 GLY A N 1
ATOM 2708 C CA . GLY A 1 338 ? 17.989 -28.887 0.984 1.00 53.81 338 GLY A CA 1
ATOM 2709 C C . GLY A 1 338 ? 17.380 -28.569 -0.391 1.00 53.81 338 GLY A C 1
ATOM 2710 O O . GLY A 1 338 ? 16.249 -28.103 -0.470 1.00 53.81 338 GLY A O 1
ATOM 2711 N N . VAL A 1 339 ? 18.115 -28.828 -1.479 1.00 55.16 339 VAL A N 1
ATOM 2712 C CA . VAL A 1 339 ? 17.636 -28.660 -2.873 1.00 55.16 339 VAL A CA 1
ATOM 2713 C C . VAL A 1 339 ? 16.608 -29.741 -3.260 1.00 55.16 339 VAL A C 1
ATOM 2715 O O . VAL A 1 339 ? 15.802 -29.540 -4.167 1.00 55.16 339 VAL A O 1
ATOM 2718 N N . ASP A 1 340 ? 16.553 -30.838 -2.503 1.00 57.50 340 ASP A N 1
ATOM 2719 C CA . ASP A 1 340 ? 15.664 -31.973 -2.745 1.00 57.50 340 ASP A CA 1
ATOM 2720 C C . ASP A 1 340 ? 14.464 -31.946 -1.784 1.00 57.50 340 ASP A C 1
ATOM 2722 O O . ASP A 1 340 ? 14.507 -32.464 -0.674 1.00 57.50 340 ASP A O 1
ATOM 2726 N N . ASN A 1 341 ? 13.363 -31.328 -2.222 1.00 58.50 341 ASN A N 1
ATOM 2727 C CA . ASN A 1 341 ? 12.140 -31.133 -1.423 1.00 58.50 341 ASN A CA 1
ATOM 2728 C C . ASN A 1 341 ? 11.262 -32.396 -1.255 1.00 58.50 341 ASN A C 1
ATOM 2730 O O . ASN A 1 341 ? 10.122 -32.289 -0.793 1.00 58.50 341 ASN A O 1
ATOM 2734 N N . GLN A 1 342 ? 11.732 -33.581 -1.655 1.00 63.62 342 GLN A N 1
ATOM 2735 C CA . GLN A 1 342 ? 11.013 -34.838 -1.434 1.00 63.62 342 GLN A CA 1
ATOM 2736 C C . GLN A 1 342 ? 11.778 -35.730 -0.464 1.00 63.62 342 GLN A C 1
ATOM 2738 O O . GLN A 1 342 ? 12.889 -36.171 -0.735 1.00 63.62 342 GLN A O 1
ATOM 2743 N N . GLU A 1 343 ? 11.150 -36.012 0.676 1.00 67.06 343 GLU A N 1
ATOM 2744 C CA . GLU A 1 343 ? 11.604 -37.074 1.563 1.00 67.06 343 GLU A CA 1
ATOM 2745 C C . GLU A 1 343 ? 11.365 -38.424 0.885 1.00 67.06 343 GLU A C 1
ATOM 2747 O O . GLU A 1 343 ? 10.237 -38.734 0.498 1.00 67.06 343 GLU A O 1
ATOM 2752 N N . ASP A 1 344 ? 12.415 -39.234 0.775 1.00 75.19 344 ASP A N 1
ATOM 2753 C CA . ASP A 1 344 ? 12.284 -40.635 0.398 1.00 75.19 344 ASP A CA 1
ATOM 2754 C C . ASP A 1 344 ? 11.683 -41.416 1.575 1.00 75.19 344 ASP A C 1
ATOM 2756 O O . ASP A 1 344 ? 12.388 -41.953 2.432 1.00 75.19 344 ASP A O 1
ATOM 2760 N N . THR A 1 345 ? 10.350 -41.440 1.637 1.00 74.44 345 THR A N 1
ATOM 2761 C CA . THR A 1 345 ? 9.594 -42.128 2.691 1.00 74.44 345 THR A CA 1
ATOM 2762 C C . THR A 1 345 ? 9.878 -43.623 2.741 1.00 74.44 345 THR A C 1
ATOM 2764 O O . THR A 1 345 ? 9.720 -44.219 3.801 1.00 74.44 345 THR A O 1
ATOM 2767 N N . LEU A 1 346 ? 10.301 -44.235 1.627 1.00 78.44 346 LEU A N 1
ATOM 2768 C CA . LEU A 1 346 ? 10.651 -45.655 1.602 1.00 78.44 346 LEU A CA 1
ATOM 2769 C C . LEU A 1 346 ? 11.982 -45.902 2.320 1.00 78.44 346 LEU A C 1
ATOM 2771 O O . LEU A 1 346 ? 12.128 -46.915 3.001 1.00 78.44 346 LEU A O 1
ATOM 2775 N N . ALA A 1 347 ? 12.925 -44.963 2.210 1.00 74.12 347 ALA A N 1
ATOM 2776 C CA . ALA A 1 347 ? 14.216 -45.044 2.883 1.00 74.12 347 ALA A CA 1
ATOM 2777 C C . ALA A 1 347 ? 14.158 -44.597 4.353 1.00 74.12 347 ALA A C 1
ATOM 2779 O O . ALA A 1 347 ? 14.771 -45.232 5.209 1.00 74.12 347 ALA A O 1
ATOM 2780 N N . THR A 1 348 ? 13.437 -43.514 4.670 1.00 68.31 348 THR A N 1
ATOM 2781 C CA . THR A 1 348 ? 13.405 -42.942 6.033 1.00 68.31 348 THR A CA 1
ATOM 2782 C C . THR A 1 348 ? 12.271 -43.482 6.906 1.00 68.31 348 THR A C 1
ATOM 2784 O O . THR A 1 348 ? 12.250 -43.216 8.110 1.00 68.31 348 THR A O 1
ATOM 2787 N N . GLY A 1 349 ? 11.289 -44.166 6.309 1.00 75.06 349 GLY A N 1
ATOM 2788 C CA . GLY A 1 349 ? 10.000 -44.494 6.932 1.00 75.06 349 GLY A CA 1
ATOM 2789 C C . GLY A 1 349 ? 9.072 -43.285 7.119 1.00 75.06 349 GLY A C 1
ATOM 2790 O O . GLY A 1 349 ? 7.897 -43.435 7.449 1.00 75.06 349 GLY A O 1
ATOM 2791 N N . GLY A 1 350 ? 9.562 -42.059 6.913 1.00 72.69 350 GLY A N 1
ATOM 2792 C CA . GLY A 1 350 ? 8.809 -40.833 7.158 1.00 72.69 350 GLY A CA 1
ATOM 2793 C C . GLY A 1 350 ? 8.333 -40.657 8.607 1.00 72.69 350 GLY A C 1
ATOM 2794 O O . GLY A 1 350 ? 8.518 -41.502 9.481 1.00 72.69 350 GLY A O 1
ATOM 2795 N N . LEU A 1 351 ? 7.675 -39.526 8.876 1.00 72.31 351 LEU A N 1
ATOM 2796 C CA . LEU A 1 351 ? 6.986 -39.292 10.155 1.00 72.31 351 LEU A CA 1
ATOM 2797 C C . LEU A 1 351 ? 5.737 -40.188 10.305 1.00 72.31 351 LEU A C 1
ATOM 2799 O O . LEU A 1 351 ? 5.293 -40.454 11.417 1.00 72.31 351 LEU A O 1
ATOM 2803 N N . ALA A 1 352 ? 5.165 -40.642 9.185 1.00 69.50 352 ALA A N 1
ATOM 2804 C CA . ALA A 1 352 ? 3.917 -41.400 9.153 1.00 69.50 352 ALA A CA 1
ATOM 2805 C C . ALA A 1 352 ? 4.069 -42.850 9.639 1.00 69.50 352 ALA A C 1
ATOM 2807 O O . ALA A 1 352 ? 3.148 -43.360 10.273 1.00 69.50 352 ALA A O 1
ATOM 2808 N N . GLU A 1 353 ? 5.208 -43.505 9.385 1.00 77.00 353 GLU A N 1
ATOM 2809 C CA . GLU A 1 353 ? 5.435 -44.881 9.856 1.00 77.00 353 GLU A CA 1
ATOM 2810 C C . GLU A 1 353 ? 5.994 -44.939 11.285 1.00 77.00 353 GLU A C 1
ATOM 2812 O O . GLU A 1 353 ? 6.186 -46.028 11.819 1.00 77.00 353 GLU A O 1
ATOM 2817 N N . GLY A 1 354 ? 6.269 -43.785 11.911 1.00 74.69 354 GLY A N 1
ATOM 2818 C CA . GLY A 1 354 ? 6.758 -43.707 13.292 1.00 74.69 354 GLY A CA 1
ATOM 2819 C C . GLY A 1 354 ? 8.146 -44.318 13.507 1.00 74.69 354 GLY A C 1
ATOM 2820 O O . GLY A 1 354 ? 8.494 -44.654 14.632 1.00 74.69 354 GLY A O 1
ATOM 2821 N N . LYS A 1 355 ? 8.934 -44.493 12.439 1.00 78.75 355 LYS A N 1
ATOM 2822 C CA . LYS A 1 355 ? 10.213 -45.216 12.487 1.00 78.75 355 LYS A CA 1
ATOM 2823 C C . LYS A 1 355 ? 11.397 -44.389 12.987 1.00 78.75 355 LYS A C 1
ATOM 2825 O O . LYS A 1 355 ? 12.457 -44.972 13.167 1.00 78.75 355 LYS A O 1
ATOM 2830 N N . GLY A 1 356 ? 11.263 -43.076 13.178 1.00 80.62 356 GLY A N 1
ATOM 2831 C CA . GLY A 1 356 ? 12.336 -42.192 13.651 1.00 80.62 356 GLY A CA 1
ATOM 2832 C C . GLY A 1 356 ? 12.301 -41.901 15.149 1.00 80.62 356 GLY A C 1
ATOM 2833 O O . GLY A 1 356 ? 11.354 -42.238 15.856 1.00 80.62 356 GLY A O 1
ATOM 2834 N N . LYS A 1 357 ? 13.353 -41.234 15.622 1.00 85.31 357 LYS A N 1
ATOM 2835 C CA . LYS A 1 357 ? 13.558 -40.893 17.032 1.00 85.31 357 LYS A CA 1
ATOM 2836 C C . LYS A 1 357 ? 13.154 -39.451 17.294 1.00 85.31 357 LYS A C 1
ATOM 2838 O O . LYS A 1 357 ? 13.491 -38.560 16.511 1.00 85.31 357 LYS A O 1
ATOM 2843 N N . ILE A 1 358 ? 12.466 -39.201 18.404 1.00 83.44 358 ILE A N 1
ATOM 2844 C CA . ILE A 1 358 ? 12.167 -37.836 18.843 1.00 83.44 358 ILE A CA 1
ATOM 2845 C C . ILE A 1 358 ? 13.160 -37.436 19.908 1.00 83.44 358 ILE A C 1
ATOM 2847 O O . ILE A 1 358 ? 13.313 -38.107 20.924 1.00 83.44 358 ILE A O 1
ATOM 2851 N N . ILE A 1 359 ? 13.837 -36.327 19.652 1.00 84.75 359 ILE A N 1
ATOM 2852 C CA . ILE A 1 359 ? 14.869 -35.795 20.521 1.00 84.75 359 ILE A CA 1
ATOM 2853 C C . ILE A 1 359 ? 14.337 -34.502 21.139 1.00 84.75 359 ILE A C 1
ATOM 2855 O O . ILE A 1 359 ? 13.956 -33.560 20.426 1.00 84.75 359 ILE A O 1
ATOM 2859 N N . GLY A 1 360 ? 14.283 -34.483 22.471 1.00 81.69 360 GLY A N 1
ATOM 2860 C CA . GLY A 1 360 ? 13.927 -33.305 23.257 1.00 81.69 360 GLY A CA 1
ATOM 2861 C C . GLY A 1 360 ? 15.025 -32.237 23.251 1.00 81.69 360 GLY A C 1
ATOM 2862 O O . GLY A 1 360 ? 16.127 -32.436 22.742 1.00 81.69 360 GLY A O 1
ATOM 2863 N N . ILE A 1 361 ? 14.743 -31.076 23.851 1.00 77.06 361 ILE A N 1
ATOM 2864 C CA . ILE A 1 361 ? 15.726 -29.979 23.997 1.00 77.06 361 ILE A CA 1
ATOM 2865 C C . ILE A 1 361 ? 16.970 -30.437 24.780 1.00 77.06 361 ILE A C 1
ATOM 2867 O O . ILE A 1 361 ? 18.077 -29.957 24.547 1.00 77.06 361 ILE A O 1
ATOM 2871 N N . ASP A 1 362 ? 16.784 -31.387 25.689 1.00 83.31 362 ASP A N 1
ATOM 2872 C CA . ASP A 1 362 ? 17.812 -32.047 26.493 1.00 83.31 362 ASP A CA 1
ATOM 2873 C C . ASP A 1 362 ? 18.664 -33.058 25.709 1.00 83.31 362 ASP A C 1
ATOM 2875 O O . ASP A 1 362 ? 19.554 -33.680 26.284 1.00 83.31 362 ASP A O 1
ATOM 2879 N N . LYS A 1 363 ? 18.418 -33.217 24.401 1.00 82.19 363 LYS A N 1
ATOM 2880 C CA . LYS A 1 363 ? 19.050 -34.215 23.529 1.00 82.19 363 LYS A CA 1
ATOM 2881 C C . LYS A 1 363 ? 18.789 -35.665 23.947 1.00 82.19 363 LYS A C 1
ATOM 2883 O O . LYS A 1 363 ? 19.474 -36.563 23.461 1.00 82.19 363 LYS A O 1
ATOM 2888 N N . GLN A 1 364 ? 17.804 -35.903 24.814 1.00 87.44 364 GLN A N 1
ATOM 2889 C CA . GLN A 1 364 ? 17.378 -37.254 25.149 1.00 87.44 364 GLN A CA 1
ATOM 2890 C C . GLN A 1 364 ? 16.313 -37.730 24.169 1.00 87.44 364 GLN A C 1
ATOM 2892 O O . GLN A 1 364 ? 15.446 -36.965 23.736 1.00 87.44 364 GLN A O 1
ATOM 2897 N N . GLU A 1 365 ? 16.413 -39.005 23.812 1.00 88.94 365 GLU A N 1
ATOM 2898 C CA . GLU A 1 365 ? 15.388 -39.705 23.055 1.00 88.94 365 GLU A CA 1
ATOM 2899 C C . GLU A 1 365 ? 14.164 -39.888 23.953 1.00 88.94 365 GLU A C 1
ATOM 2901 O O . GLU A 1 365 ? 14.284 -40.360 25.084 1.00 88.94 365 GLU A O 1
ATOM 2906 N N . ARG A 1 366 ? 12.996 -39.471 23.469 1.00 87.94 366 ARG A N 1
ATOM 2907 C CA . ARG A 1 366 ? 11.730 -39.605 24.188 1.00 87.94 366 ARG A CA 1
ATOM 2908 C C . ARG A 1 366 ? 10.684 -40.215 23.274 1.00 87.94 366 ARG A C 1
ATOM 2910 O O . ARG A 1 366 ? 10.670 -39.927 22.076 1.00 87.94 366 ARG A O 1
ATOM 2917 N N . ASP A 1 367 ? 9.768 -40.992 23.843 1.00 85.19 367 ASP A N 1
ATOM 2918 C CA . ASP A 1 367 ? 8.556 -41.350 23.118 1.00 85.19 367 ASP A CA 1
ATOM 2919 C C . ASP A 1 367 ? 7.727 -40.073 22.884 1.00 85.19 367 ASP A C 1
ATOM 2921 O O . ASP A 1 367 ? 7.549 -39.228 23.774 1.00 85.19 367 ASP A O 1
ATOM 2925 N N . LEU A 1 368 ? 7.235 -39.914 21.654 1.00 80.94 368 LEU A N 1
ATOM 2926 C CA . LEU A 1 368 ? 6.347 -38.821 21.272 1.00 80.94 368 LEU A CA 1
ATOM 2927 C C . LEU A 1 368 ? 5.104 -38.812 22.153 1.00 80.94 368 LEU A C 1
ATOM 2929 O O . LEU A 1 368 ? 4.626 -37.746 22.548 1.00 80.94 368 LEU A O 1
ATOM 2933 N N . ARG A 1 369 ? 4.564 -40.008 22.410 1.00 79.88 369 ARG A N 1
ATOM 2934 C CA . ARG A 1 369 ? 3.331 -40.169 23.166 1.00 79.88 369 ARG A CA 1
ATOM 2935 C C . ARG A 1 369 ? 3.551 -39.695 24.595 1.00 79.88 369 ARG A C 1
ATOM 2937 O O . ARG A 1 369 ? 2.854 -38.785 25.028 1.00 79.88 369 ARG A O 1
ATOM 2944 N N . GLU A 1 370 ? 4.554 -40.222 25.283 1.00 82.94 370 GLU A N 1
ATOM 2945 C CA . GLU A 1 370 ? 4.910 -39.784 26.639 1.00 82.94 370 GLU A CA 1
ATOM 2946 C C . GLU A 1 370 ? 5.160 -38.270 26.679 1.00 82.94 370 GLU A C 1
ATOM 2948 O O . GLU A 1 370 ? 4.498 -37.554 27.420 1.00 82.94 370 GLU A O 1
ATOM 2953 N N . SER A 1 371 ? 5.961 -37.728 25.757 1.00 81.44 371 SER A N 1
ATOM 2954 C CA . SER A 1 371 ? 6.268 -36.287 25.728 1.00 81.44 371 SER A CA 1
ATOM 2955 C C . SER A 1 371 ? 5.043 -35.378 25.554 1.00 81.44 371 SER A C 1
ATOM 2957 O O . SER A 1 371 ? 5.032 -34.256 26.070 1.00 81.44 371 SER A O 1
ATOM 2959 N N . LEU A 1 372 ? 4.027 -35.823 24.804 1.00 76.50 372 LEU A N 1
ATOM 2960 C CA . LEU A 1 372 ? 2.782 -35.075 24.602 1.00 76.50 372 LEU A CA 1
ATOM 2961 C C . LEU A 1 372 ? 1.809 -35.228 25.778 1.00 76.50 372 LEU A C 1
ATOM 2963 O O . LEU A 1 372 ? 1.094 -34.275 26.091 1.00 76.50 372 LEU A O 1
ATOM 2967 N N . PHE A 1 373 ? 1.764 -36.403 26.410 1.00 77.94 373 PHE A N 1
ATOM 2968 C CA . PHE A 1 373 ? 0.791 -36.716 27.460 1.00 77.94 373 PHE A CA 1
ATOM 2969 C C . PHE A 1 373 ? 1.308 -36.460 28.886 1.00 77.94 373 PHE A C 1
ATOM 2971 O O . PHE A 1 373 ? 0.486 -36.195 29.758 1.00 77.94 373 PHE A O 1
ATOM 2978 N N . ASP A 1 374 ? 2.621 -36.419 29.120 1.00 79.88 374 ASP A N 1
ATOM 2979 C CA . ASP A 1 374 ? 3.238 -36.190 30.441 1.00 79.88 374 ASP A CA 1
ATOM 2980 C C . ASP A 1 374 ? 2.857 -34.846 31.067 1.00 79.88 374 ASP A C 1
ATOM 2982 O O . ASP A 1 374 ? 2.842 -34.689 32.287 1.00 79.88 374 ASP A O 1
ATOM 2986 N N . LYS A 1 375 ? 2.559 -33.846 30.231 1.00 73.62 375 LYS A N 1
ATOM 2987 C CA . LYS A 1 375 ? 2.172 -32.503 30.684 1.00 73.62 375 LYS A CA 1
ATOM 2988 C C . LYS A 1 375 ? 0.663 -32.311 30.795 1.00 73.62 375 LYS A C 1
ATOM 2990 O O . LYS A 1 375 ? 0.225 -31.237 31.208 1.00 73.62 375 LYS A O 1
ATOM 2995 N N . LEU A 1 376 ? -0.135 -33.302 30.400 1.00 68.19 376 LEU A N 1
ATOM 2996 C CA . LEU A 1 376 ? -1.579 -33.231 30.560 1.00 68.19 376 LEU A CA 1
ATOM 2997 C C . LEU A 1 376 ? -1.947 -33.680 31.980 1.00 68.19 376 LEU A C 1
ATOM 2999 O O . LEU A 1 376 ? -1.371 -34.642 32.487 1.00 68.19 376 LEU A O 1
ATOM 3003 N N . PRO A 1 377 ? -2.894 -32.999 32.649 1.00 73.56 377 PRO A N 1
ATOM 3004 C CA . PRO A 1 377 ? -3.368 -33.443 33.951 1.00 73.56 377 PRO A CA 1
ATOM 3005 C C . PRO A 1 377 ? -3.892 -34.884 33.840 1.00 73.56 377 PRO A C 1
ATOM 3007 O O . PRO A 1 377 ? -4.505 -35.226 32.821 1.00 73.56 377 PRO A O 1
ATOM 3010 N N . PRO A 1 378 ? -3.668 -35.737 34.858 1.00 73.31 378 PRO A N 1
ATOM 3011 C CA . PRO A 1 378 ? -4.140 -37.113 34.835 1.00 73.31 378 PRO A CA 1
ATOM 3012 C C . PRO A 1 378 ? -5.646 -37.110 34.574 1.00 73.31 378 PRO A C 1
ATOM 3014 O O . PRO A 1 378 ? -6.406 -36.453 35.288 1.00 73.31 378 PRO A O 1
ATOM 3017 N N . LEU A 1 379 ? -6.069 -37.805 33.517 1.00 65.62 379 LEU A N 1
ATOM 3018 C CA . LEU A 1 379 ? -7.469 -37.881 33.116 1.00 65.62 379 LEU A CA 1
ATOM 3019 C C . LEU A 1 379 ? -8.282 -38.520 34.249 1.00 65.62 379 LEU A C 1
ATOM 3021 O O . LEU A 1 379 ? -8.311 -39.742 34.407 1.00 65.62 379 LEU A O 1
ATOM 3025 N N . GLN A 1 380 ? -8.954 -37.692 35.047 1.00 56.09 380 GLN A N 1
ATOM 3026 C CA . GLN A 1 380 ? -9.925 -38.150 36.031 1.00 56.09 380 GLN A CA 1
ATOM 3027 C C . GLN A 1 380 ? -11.180 -38.615 35.282 1.00 56.09 380 GLN A C 1
ATOM 3029 O O . GLN A 1 380 ? -12.049 -37.821 34.938 1.00 56.09 380 GLN A O 1
ATOM 3034 N N . GLY A 1 381 ? -11.245 -39.915 34.986 1.00 56.00 381 GLY A N 1
ATOM 3035 C CA . GLY A 1 381 ? -12.425 -40.569 34.415 1.00 56.00 381 GLY A CA 1
ATOM 3036 C C . GLY A 1 381 ? -12.233 -41.066 32.983 1.00 56.00 381 GLY A C 1
ATOM 3037 O O . GLY A 1 381 ? -12.751 -40.482 32.034 1.00 56.00 381 GLY A O 1
ATOM 3038 N N . SER A 1 382 ? -11.554 -42.204 32.823 1.00 45.12 382 SER A N 1
ATOM 3039 C CA . SER A 1 382 ? -11.671 -43.003 31.599 1.00 45.12 382 SER A CA 1
ATOM 3040 C C . SER A 1 382 ? -13.081 -43.599 31.536 1.00 45.12 382 SER A C 1
ATOM 3042 O O . SER A 1 382 ? -13.420 -44.510 32.292 1.00 45.12 382 SER A O 1
ATOM 3044 N N . ARG A 1 383 ? -13.937 -43.056 30.667 1.00 41.41 383 ARG A N 1
ATOM 3045 C CA . ARG A 1 383 ? -15.253 -43.633 30.373 1.00 41.41 383 ARG A CA 1
ATOM 3046 C C . ARG A 1 383 ? -15.067 -44.732 29.325 1.00 41.41 383 ARG A C 1
ATOM 3048 O O . ARG A 1 383 ? -15.038 -44.456 28.128 1.00 41.41 383 ARG A O 1
ATOM 3055 N N . THR A 1 384 ? -14.927 -45.977 29.771 1.00 41.81 384 THR A N 1
ATOM 3056 C CA . THR A 1 384 ? -14.930 -47.146 28.883 1.00 41.81 384 THR A CA 1
ATOM 3057 C C . THR A 1 384 ? -16.347 -47.351 28.351 1.00 41.81 384 THR A C 1
ATOM 3059 O O . THR A 1 384 ? -17.234 -47.792 29.078 1.00 41.81 384 THR A O 1
ATOM 3062 N N . VAL A 1 385 ? -16.589 -46.995 27.090 1.00 32.41 385 VAL A N 1
ATOM 3063 C CA . VAL A 1 385 ? -17.855 -47.305 26.415 1.00 32.41 385 VAL A CA 1
ATOM 3064 C C . VAL A 1 385 ? -17.743 -48.723 25.863 1.00 32.41 385 VAL A C 1
ATOM 3066 O O . VAL A 1 385 ? -17.063 -48.951 24.866 1.00 32.41 385 VAL A O 1
ATOM 3069 N N . MET A 1 386 ? -18.375 -49.683 26.537 1.00 37.12 386 MET A N 1
ATOM 3070 C CA . MET A 1 386 ? -18.558 -51.037 26.010 1.00 37.12 386 MET A CA 1
ATOM 3071 C C . MET A 1 386 ? -19.633 -50.977 24.922 1.00 37.12 386 MET A C 1
ATOM 3073 O O . MET A 1 386 ? -20.751 -50.537 25.185 1.00 37.12 386 MET A O 1
ATOM 3077 N N . ALA A 1 387 ? -19.284 -51.371 23.699 1.00 32.88 387 ALA A N 1
ATOM 3078 C CA . ALA A 1 387 ? -20.252 -51.540 22.624 1.00 32.88 387 ALA A CA 1
ATOM 3079 C C . ALA A 1 387 ? -20.934 -52.907 22.790 1.00 32.88 387 ALA A C 1
ATOM 3081 O O . ALA A 1 387 ? -20.244 -53.925 22.824 1.00 32.88 387 ALA A O 1
ATOM 3082 N N . SER A 1 388 ? -22.260 -52.900 22.937 1.00 40.75 388 SER A N 1
ATOM 3083 C CA . SER A 1 388 ? -23.132 -54.081 22.868 1.00 40.75 388 SER A CA 1
ATOM 3084 C C . SER A 1 388 ? -23.546 -54.372 21.436 1.00 40.75 388 SER A C 1
ATOM 3086 O O . SER A 1 388 ? -23.951 -53.383 20.775 1.00 40.75 388 SER A O 1
#

Foldseek 3Di:
DDDDDDDDDDDDDDDDDDDDDDDDDDDDDDDDDDDDDDDDDDDDDDDDDDDDDDDDDDDDDDDDDDDDDDDDDDDDDDPVVVVVVVVVVVCCVVVDPDVLDVVVVVVLQDPDQDPDLLDPVNVVVLVVSLVVQLVPDDQVSLCVSCVVVVHNDDPPDDSSRSSQCCCCPVVVDDRNVVSVVVVVVVVVVPCVVVVVVVVLCVVLVWDWDADVVPGDIDIGDDPVSVVVSVVVVVVVVVVDDDDDDQDPPNDFDPPVCQVVVCVVVVHRDDGDPPDPDDDDPDDDWWKAWDFPAPDDPPPPPDDDRQWTWDWDDDPDDDPPVDPDPDDIDIDTDDRPPDPDPDDPCVRRVPVVNVRIFIATPVRDTDDPVCVVCVPPDPPPDDPDDDDD

Secondary structure (DSSP, 8-state):
------------PPP-------------------------------------------PPPP----------------HHHHHHHHHHHHHHHHTT--S--HHHHHTTS-S---S-TTSHHHHHHHHHHHHHHHHHS-HHHHHHHHHHTT----TT--HHHHHHHIIIIIS-PPPHHHHHHHHHHHHHTTTTTHHHHHHHHHHHTEEEEEEETTEEEEEEE-HHHHHHHHHHHHHHHHH--------TTSPPPPHHHHHHHHHHHTS-------S-----------EEEE----S----TTSSPPSEEEEEE--SSPPPTT---TT--EEEEEEE-S-S-----HHHH-TTTTT-SEEE-TTS-EE-HHHHHHTTSPP-S--------